Protein AF-A0A1S3H8G8-F1 (afdb_monomer)

Structure (mmCIF, N/CA/C/O backbone):
data_AF-A0A1S3H8G8-F1
#
_entry.id   AF-A0A1S3H8G8-F1
#
loop_
_atom_site.group_PDB
_atom_site.id
_atom_site.type_symbol
_atom_site.label_atom_id
_atom_site.label_alt_id
_atom_site.label_comp_id
_atom_site.label_asym_id
_atom_site.label_entity_id
_atom_site.label_seq_id
_atom_site.pdbx_PDB_ins_code
_atom_site.Cartn_x
_atom_site.Cartn_y
_atom_site.Cartn_z
_atom_site.occupancy
_atom_site.B_iso_or_equiv
_atom_site.auth_seq_id
_atom_site.auth_comp_id
_atom_site.auth_asym_id
_atom_site.auth_atom_id
_atom_site.pdbx_PDB_model_num
ATOM 1 N N . MET A 1 1 ? 19.994 37.548 37.715 1.00 40.91 1 MET A N 1
ATOM 2 C CA . MET A 1 1 ? 21.198 36.756 38.033 1.00 40.91 1 MET A CA 1
ATOM 3 C C . MET A 1 1 ? 21.521 35.911 36.819 1.00 40.91 1 MET A C 1
ATOM 5 O O . MET A 1 1 ? 20.680 35.100 36.466 1.00 40.91 1 MET A O 1
ATOM 9 N N . GLY A 1 2 ? 22.696 36.147 36.227 1.00 41.25 2 GLY A N 1
ATOM 10 C CA . GLY A 1 2 ? 23.364 35.297 35.234 1.00 41.25 2 GLY A CA 1
ATOM 11 C C . GLY A 1 2 ? 22.757 35.306 33.826 1.00 41.25 2 GLY A C 1
ATOM 12 O O . GLY A 1 2 ? 21.553 35.197 33.669 1.00 41.25 2 GLY A O 1
ATOM 13 N N . ASP A 1 3 ? 23.514 35.400 32.746 1.00 43.75 3 ASP A N 1
ATOM 14 C CA . ASP A 1 3 ? 24.924 35.727 32.566 1.00 43.75 3 ASP A CA 1
ATOM 15 C C . ASP A 1 3 ? 25.100 36.044 31.074 1.00 43.75 3 ASP A C 1
ATOM 17 O O . ASP A 1 3 ? 24.402 35.492 30.219 1.00 43.75 3 ASP A O 1
ATOM 21 N N . SER A 1 4 ? 26.008 36.958 30.777 1.00 42.44 4 SER A N 1
ATOM 22 C CA . SER A 1 4 ? 26.368 37.382 29.429 1.00 42.44 4 SER A CA 1
ATOM 23 C C . SER A 1 4 ? 27.296 36.357 28.776 1.00 42.44 4 SER A C 1
ATOM 25 O O . SER A 1 4 ? 28.136 35.782 29.464 1.00 42.44 4 SER A O 1
ATOM 27 N N . ARG A 1 5 ? 27.258 36.227 27.439 1.00 45.09 5 ARG A N 1
ATOM 28 C CA . ARG A 1 5 ? 28.474 36.118 26.601 1.00 45.09 5 ARG A CA 1
ATOM 29 C C . ARG A 1 5 ? 28.170 36.207 25.104 1.00 45.09 5 ARG A C 1
ATOM 31 O O . ARG A 1 5 ? 27.671 35.270 24.490 1.00 45.09 5 ARG A O 1
ATOM 38 N N . GLU A 1 6 ? 28.554 37.345 24.534 1.00 46.50 6 GLU A N 1
ATOM 39 C CA . GLU A 1 6 ? 28.977 37.488 23.140 1.00 46.50 6 GLU A CA 1
ATOM 40 C C . GLU A 1 6 ? 30.398 36.925 22.951 1.00 46.50 6 GLU A C 1
ATOM 42 O O . GLU A 1 6 ? 31.197 36.916 23.893 1.00 46.50 6 GLU A O 1
ATOM 47 N N . GLY A 1 7 ? 30.736 36.506 21.724 1.00 35.22 7 GLY A N 1
ATOM 48 C CA . GLY A 1 7 ? 32.102 36.113 21.365 1.00 35.22 7 GLY A CA 1
ATOM 49 C C . GLY A 1 7 ? 32.294 35.533 19.956 1.00 35.22 7 GLY A C 1
ATOM 50 O O . GLY A 1 7 ? 32.621 34.363 19.845 1.00 35.22 7 GLY A O 1
ATOM 51 N N . SER A 1 8 ? 32.142 36.382 18.931 1.00 38.94 8 SER A N 1
ATOM 52 C CA . SER A 1 8 ? 32.936 36.508 17.682 1.00 38.94 8 SER A CA 1
ATOM 53 C C . SER A 1 8 ? 33.243 35.343 16.694 1.00 38.94 8 SER A C 1
ATOM 55 O O . SER A 1 8 ? 33.167 34.168 17.034 1.00 38.94 8 SER A O 1
ATOM 57 N N . PRO A 1 9 ? 33.615 35.685 15.429 1.00 50.69 9 PRO A N 1
ATOM 58 C CA . PRO A 1 9 ? 33.549 34.813 14.251 1.00 50.69 9 PRO A CA 1
ATOM 59 C C . PRO A 1 9 ? 34.916 34.329 13.710 1.00 50.69 9 PRO A C 1
ATOM 61 O O . PRO A 1 9 ? 35.956 34.944 13.925 1.00 50.69 9 PRO A O 1
ATOM 64 N N . GLY A 1 10 ? 34.879 33.274 12.893 1.00 33.88 10 GLY A N 1
ATOM 65 C CA . GLY A 1 10 ? 35.931 32.831 11.962 1.00 33.88 10 GLY A CA 1
ATOM 66 C C . GLY A 1 10 ? 35.309 31.759 11.057 1.00 33.88 10 GLY A C 1
ATOM 67 O O . GLY A 1 10 ? 34.605 30.891 11.550 1.00 33.88 10 GLY A O 1
ATOM 68 N N . GLY A 1 11 ? 35.355 31.804 9.729 1.00 32.66 11 GLY A N 1
ATOM 69 C CA . GLY A 1 11 ? 36.516 32.036 8.883 1.00 32.66 11 GLY A CA 1
ATOM 70 C C . GLY A 1 11 ? 36.830 30.725 8.146 1.00 32.66 11 GLY A C 1
ATOM 71 O O . GLY A 1 11 ? 37.501 29.867 8.695 1.00 32.66 11 GLY A O 1
ATOM 72 N N . SER A 1 12 ? 36.292 30.592 6.930 1.00 33.50 12 SER A N 1
ATOM 73 C CA . SER A 1 12 ? 36.872 29.897 5.762 1.00 33.50 12 SER A CA 1
ATOM 74 C C . SER A 1 12 ? 37.483 28.489 5.938 1.00 33.50 12 SER A C 1
ATOM 76 O O . SER A 1 12 ? 38.603 28.351 6.407 1.00 33.50 12 SER A O 1
ATOM 78 N N . GLN A 1 13 ? 36.844 27.459 5.370 1.00 35.38 13 GLN A N 1
ATOM 79 C CA . GLN A 1 13 ? 37.327 26.719 4.183 1.00 35.38 13 GLN A CA 1
ATOM 80 C C . GLN A 1 13 ? 36.592 25.379 4.026 1.00 35.38 13 GLN A C 1
ATOM 82 O O . GLN A 1 13 ? 36.681 24.470 4.847 1.00 35.38 13 GLN A O 1
ATOM 87 N N . VAL A 1 14 ? 35.896 25.253 2.898 1.00 37.16 14 VAL A N 1
ATOM 88 C CA . VAL A 1 14 ? 35.328 24.007 2.384 1.00 37.16 14 VAL A CA 1
ATOM 89 C C . VAL A 1 14 ? 36.447 23.218 1.703 1.00 37.16 14 VAL A C 1
ATOM 91 O O . VAL A 1 14 ? 37.016 23.677 0.717 1.00 37.16 14 VAL A O 1
ATOM 94 N N . SER A 1 15 ? 36.740 22.011 2.189 1.00 33.03 15 SER A N 1
ATOM 95 C CA . SER A 1 15 ? 37.464 20.993 1.418 1.00 33.03 15 SER A CA 1
ATOM 96 C C . SER A 1 15 ? 36.935 19.589 1.740 1.00 33.03 15 SER A C 1
ATOM 98 O O . SER A 1 15 ? 37.508 18.812 2.495 1.00 33.03 15 SER A O 1
ATOM 100 N N . GLY A 1 16 ? 35.791 19.248 1.144 1.00 33.31 16 GLY A N 1
ATOM 101 C CA . GLY A 1 16 ? 35.275 17.881 1.123 1.00 33.31 16 GLY A CA 1
ATOM 102 C C . GLY A 1 16 ? 35.892 17.088 -0.028 1.00 33.31 16 GLY A C 1
ATOM 103 O O . GLY A 1 16 ? 35.385 17.125 -1.146 1.00 33.31 16 GLY A O 1
ATOM 104 N N . ARG A 1 17 ? 36.975 16.351 0.241 1.00 31.45 17 ARG A N 1
ATOM 105 C CA . ARG A 1 17 ? 37.442 15.250 -0.617 1.00 31.45 17 ARG A CA 1
ATOM 106 C C . ARG A 1 17 ? 36.660 13.978 -0.273 1.00 31.45 17 ARG A C 1
ATOM 108 O O . ARG A 1 17 ? 36.742 13.491 0.849 1.00 31.45 17 ARG A O 1
ATOM 115 N N . ARG A 1 18 ? 35.958 13.407 -1.257 1.00 34.19 18 ARG A N 1
ATOM 116 C CA . ARG A 1 18 ? 35.534 11.997 -1.261 1.00 34.19 18 ARG A CA 1
ATOM 117 C C . ARG A 1 18 ? 36.670 11.140 -1.835 1.00 34.19 18 ARG A C 1
ATOM 119 O O . ARG A 1 18 ? 37.149 11.405 -2.931 1.00 34.19 18 ARG A O 1
ATOM 126 N N . SER A 1 19 ? 37.061 10.113 -1.091 1.00 33.62 19 SER A N 1
ATOM 127 C CA . SER A 1 19 ? 37.880 8.959 -1.494 1.00 33.62 19 SER A CA 1
ATOM 128 C C . SER A 1 19 ? 37.163 7.723 -0.928 1.00 33.62 19 SER A C 1
ATOM 130 O O . SER A 1 19 ? 36.581 7.826 0.146 1.00 33.62 19 SER A O 1
ATOM 132 N N . GLY A 1 20 ? 37.092 6.556 -1.558 1.00 32.41 20 GLY A N 1
ATOM 133 C CA . GLY A 1 20 ? 37.720 6.092 -2.784 1.00 32.41 20 GLY A CA 1
ATOM 134 C C . GLY A 1 20 ? 37.215 4.683 -3.126 1.00 32.41 20 GLY A C 1
ATOM 135 O O . GLY A 1 20 ? 36.645 3.983 -2.290 1.00 32.41 20 GLY A O 1
ATOM 136 N N . SER A 1 21 ? 37.414 4.289 -4.378 1.00 33.59 21 SER A N 1
ATOM 137 C CA . SER A 1 21 ? 37.268 2.927 -4.893 1.00 33.59 21 SER A CA 1
ATOM 138 C C . SER A 1 21 ? 38.503 2.084 -4.530 1.00 33.59 21 SER A C 1
ATOM 140 O O . SER A 1 21 ? 39.621 2.489 -4.850 1.00 33.59 21 SER A O 1
ATOM 142 N N . GLY A 1 22 ? 38.314 0.921 -3.894 1.00 34.66 22 GLY A N 1
ATOM 143 C CA . GLY A 1 22 ? 39.368 -0.086 -3.665 1.00 34.66 22 GLY A CA 1
ATOM 144 C C . GLY A 1 22 ? 39.758 -0.786 -4.975 1.00 34.66 22 GLY A C 1
ATOM 145 O O . GLY A 1 22 ? 38.887 -1.148 -5.758 1.00 34.66 22 GLY A O 1
ATOM 146 N N . GLN A 1 23 ? 41.035 -0.752 -5.363 1.00 35.91 23 GLN A N 1
ATOM 147 C CA . GLN A 1 23 ? 42.122 -1.686 -5.013 1.00 35.91 23 GLN A CA 1
ATOM 148 C C . GLN A 1 23 ? 42.045 -3.054 -5.706 1.00 35.91 23 GLN A C 1
ATOM 150 O O . GLN A 1 23 ? 41.249 -3.887 -5.294 1.00 35.91 23 GLN A O 1
ATOM 155 N N . VAL A 1 24 ? 42.992 -3.309 -6.624 1.00 32.28 24 VAL A N 1
ATOM 156 C CA . VAL A 1 24 ? 43.805 -4.545 -6.682 1.00 32.28 24 VAL A CA 1
ATOM 157 C C . VAL A 1 24 ? 45.201 -4.199 -7.241 1.00 32.28 24 VAL A C 1
ATOM 159 O O . VAL A 1 24 ? 45.342 -3.305 -8.072 1.00 32.28 24 VAL A O 1
ATOM 162 N N . ALA A 1 25 ? 46.224 -4.874 -6.717 1.00 33.81 25 ALA A N 1
ATOM 163 C CA . ALA A 1 25 ? 47.657 -4.627 -6.861 1.00 33.81 25 ALA A CA 1
ATOM 164 C C . ALA A 1 25 ? 48.304 -5.050 -8.204 1.00 33.81 25 ALA A C 1
ATOM 166 O O . ALA A 1 25 ? 47.833 -5.951 -8.893 1.00 33.81 25 ALA A O 1
ATOM 167 N N . LEU A 1 26 ? 49.447 -4.413 -8.495 1.00 31.73 26 LEU A N 1
ATOM 168 C CA . LEU A 1 26 ? 50.485 -4.771 -9.483 1.00 31.73 26 LEU A CA 1
ATOM 169 C C . LEU A 1 26 ? 51.361 -5.957 -8.995 1.00 31.73 26 LEU A C 1
ATOM 171 O O . LEU A 1 26 ? 51.402 -6.210 -7.789 1.00 31.73 26 LEU A O 1
ATOM 175 N N . PRO A 1 27 ? 52.111 -6.638 -9.896 1.00 43.31 27 PRO A N 1
ATOM 176 C CA . PRO A 1 27 ? 53.487 -6.200 -10.175 1.00 43.31 27 PRO A CA 1
ATOM 177 C C . PRO A 1 27 ? 53.934 -6.184 -11.660 1.00 43.31 27 PRO A C 1
ATOM 179 O O . PRO A 1 27 ? 53.714 -7.115 -12.425 1.00 43.31 27 PRO A O 1
ATOM 182 N N . THR A 1 28 ? 54.689 -5.116 -11.959 1.00 34.41 28 THR A N 1
ATOM 183 C CA . THR A 1 28 ? 55.920 -4.997 -12.779 1.00 34.41 28 THR A CA 1
ATOM 184 C C . THR A 1 28 ? 55.915 -5.099 -14.317 1.00 34.41 28 THR A C 1
ATOM 186 O O . THR A 1 28 ? 55.896 -6.177 -14.890 1.00 34.41 28 THR A O 1
ATOM 189 N N . SER A 1 29 ? 56.224 -3.932 -14.908 1.00 32.75 29 SER A N 1
ATOM 190 C CA . SER A 1 29 ? 57.296 -3.648 -15.891 1.00 32.75 29 SER A CA 1
ATOM 191 C C . SER A 1 29 ? 57.152 -4.100 -17.354 1.00 32.75 29 SER A C 1
ATOM 193 O O . SER A 1 29 ? 57.425 -5.247 -17.684 1.00 32.75 29 SER A O 1
ATOM 195 N N . ALA A 1 30 ? 56.897 -3.142 -18.257 1.00 30.77 30 ALA A N 1
ATOM 196 C CA . ALA A 1 30 ? 57.841 -2.721 -19.308 1.00 30.77 30 ALA A CA 1
ATOM 197 C C . ALA A 1 30 ? 57.263 -1.562 -20.157 1.00 30.77 30 ALA A C 1
ATOM 199 O O . ALA A 1 30 ? 56.070 -1.520 -20.431 1.00 30.77 30 ALA A O 1
ATOM 200 N N . LYS A 1 31 ? 58.159 -0.632 -20.527 1.00 34.97 31 LYS A N 1
ATOM 201 C CA . LYS A 1 31 ? 58.149 0.389 -21.607 1.00 34.97 31 LYS A CA 1
ATOM 202 C C . LYS A 1 31 ? 56.971 0.305 -22.608 1.00 34.97 31 LYS A C 1
ATOM 204 O O . LYS A 1 31 ? 56.666 -0.762 -23.117 1.00 34.97 31 LYS A O 1
ATOM 209 N N . THR A 1 32 ? 56.385 1.400 -23.096 1.00 32.06 32 THR A N 1
ATOM 210 C CA . THR A 1 32 ? 57.046 2.371 -23.991 1.00 32.06 32 THR A CA 1
ATOM 211 C C . THR A 1 32 ? 56.131 3.583 -24.220 1.00 32.06 32 THR A C 1
ATOM 213 O O . THR A 1 32 ? 54.913 3.458 -24.290 1.00 32.06 32 THR A O 1
ATOM 216 N N . VAL A 1 33 ? 56.763 4.746 -24.337 1.00 35.03 33 VAL A N 1
ATOM 217 C CA . VAL A 1 33 ? 56.226 6.067 -24.682 1.00 35.03 33 VAL A CA 1
ATOM 218 C C . VAL A 1 33 ? 55.618 6.064 -26.093 1.00 35.03 33 VAL A C 1
ATOM 220 O O . VAL A 1 33 ? 56.269 5.597 -27.023 1.00 35.03 33 VAL A O 1
ATOM 223 N N . SER A 1 34 ? 54.427 6.643 -26.276 1.00 31.17 34 SER A N 1
ATOM 224 C CA . SER A 1 34 ? 53.964 7.108 -27.591 1.00 31.17 34 SER A CA 1
ATOM 225 C C . SER A 1 34 ? 53.541 8.568 -27.474 1.00 31.17 34 SER A C 1
ATOM 227 O O . SER A 1 34 ? 52.569 8.914 -26.804 1.00 31.17 34 SER A O 1
ATOM 229 N N . SER A 1 35 ? 54.390 9.412 -28.054 1.00 33.12 35 SER A N 1
ATOM 230 C CA . SER A 1 35 ? 54.248 10.852 -28.164 1.00 33.12 35 SER A CA 1
ATOM 231 C C . SER A 1 35 ? 53.558 11.176 -29.484 1.00 33.12 35 SER A C 1
ATOM 233 O O . SER A 1 35 ? 53.928 10.649 -30.526 1.00 33.12 35 SER A O 1
ATOM 235 N N . GLN A 1 36 ? 52.553 12.034 -29.365 1.00 34.41 36 GLN A N 1
ATOM 236 C CA . GLN A 1 36 ? 52.071 13.055 -30.292 1.00 34.41 36 GLN A CA 1
ATOM 237 C C . GLN A 1 36 ? 52.603 13.047 -31.737 1.00 34.41 36 GLN A C 1
ATOM 239 O O . GLN A 1 36 ? 53.795 13.176 -32.001 1.00 34.41 36 GLN A O 1
ATOM 244 N N . HIS A 1 37 ? 51.632 13.035 -32.650 1.00 33.09 37 HIS A N 1
ATOM 245 C CA . HIS A 1 37 ? 51.721 13.466 -34.040 1.00 33.09 37 HIS A CA 1
ATOM 246 C C . HIS A 1 37 ? 52.392 14.845 -34.167 1.00 33.09 37 HIS A C 1
ATOM 248 O O . HIS A 1 37 ? 51.880 15.840 -33.655 1.00 33.09 37 HIS A O 1
ATOM 254 N N . THR A 1 38 ? 53.472 14.912 -34.940 1.00 31.38 38 THR A N 1
ATOM 255 C CA . THR A 1 38 ? 53.958 16.138 -35.582 1.00 31.38 38 THR A CA 1
ATOM 256 C C . THR A 1 38 ? 54.131 15.865 -37.068 1.00 31.38 38 THR A C 1
ATOM 258 O O . THR A 1 38 ? 54.733 14.866 -37.455 1.00 31.38 38 THR A O 1
ATOM 261 N N . PHE A 1 39 ? 53.577 16.759 -37.883 1.00 39.06 39 PHE A N 1
ATOM 262 C CA . PHE A 1 39 ? 53.794 16.847 -39.323 1.00 39.06 39 PHE A CA 1
ATOM 263 C C . PHE A 1 39 ? 55.295 17.000 -39.640 1.00 39.06 39 PHE A C 1
ATOM 265 O O . PHE A 1 39 ? 55.956 17.853 -39.052 1.00 39.06 39 PHE A O 1
ATOM 272 N N . ALA A 1 40 ? 55.805 16.201 -40.579 1.00 34.53 40 ALA A N 1
ATOM 273 C CA . ALA A 1 40 ? 57.109 16.353 -41.238 1.00 34.53 40 ALA A CA 1
ATOM 274 C C . ALA A 1 40 ? 56.939 15.798 -42.667 1.00 34.53 40 ALA A C 1
ATOM 276 O O . ALA A 1 40 ? 56.580 14.635 -42.824 1.00 34.53 40 ALA A O 1
ATOM 277 N N . THR A 1 41 ? 56.775 16.661 -43.674 1.00 34.50 41 THR A N 1
ATOM 278 C CA . THR A 1 41 ? 57.821 17.109 -44.619 1.00 34.50 41 THR A CA 1
ATOM 279 C C . THR A 1 41 ? 58.532 15.956 -45.326 1.00 34.50 41 THR A C 1
ATOM 281 O O . THR A 1 41 ? 59.259 15.190 -44.699 1.00 34.50 41 THR A O 1
ATOM 284 N N . ASP A 1 42 ? 58.315 15.884 -46.641 1.00 45.94 42 ASP A N 1
ATOM 285 C CA . ASP A 1 42 ? 59.057 15.055 -47.587 1.00 45.94 42 ASP A CA 1
ATOM 286 C C . ASP A 1 42 ? 60.569 15.247 -47.416 1.00 45.94 42 ASP A C 1
ATOM 288 O O . ASP A 1 42 ? 61.100 16.312 -47.723 1.00 45.94 42 ASP A O 1
ATOM 292 N N . ASP A 1 43 ? 61.256 14.193 -46.978 1.00 37.62 43 ASP A N 1
ATOM 293 C CA . ASP A 1 43 ? 62.708 14.071 -47.068 1.00 37.62 43 ASP A CA 1
ATOM 294 C C . ASP A 1 43 ? 63.056 12.743 -47.750 1.00 37.62 43 ASP A C 1
ATOM 296 O O . ASP A 1 43 ? 62.882 11.641 -47.217 1.00 37.62 43 ASP A O 1
ATOM 300 N N . ILE A 1 44 ? 63.552 12.866 -48.980 1.00 52.59 44 ILE A N 1
ATOM 301 C CA . ILE A 1 44 ? 64.111 11.782 -49.783 1.00 52.59 44 ILE A CA 1
ATOM 302 C C . ILE A 1 44 ? 65.447 11.381 -49.146 1.00 52.59 44 ILE A C 1
ATOM 304 O O . ILE A 1 44 ? 66.501 11.923 -49.469 1.00 52.59 44 ILE A O 1
ATOM 308 N N . ALA A 1 45 ? 65.410 10.407 -48.238 1.00 47.81 45 ALA A N 1
ATOM 309 C CA . ALA A 1 45 ? 66.600 9.687 -47.794 1.00 47.81 45 ALA A CA 1
ATOM 310 C C . ALA A 1 45 ? 66.742 8.367 -48.582 1.00 47.81 45 ALA A C 1
ATOM 312 O O . ALA A 1 45 ? 65.752 7.649 -48.764 1.00 47.81 45 ALA A O 1
ATOM 313 N N . PRO A 1 46 ? 67.951 7.996 -49.047 1.00 53.12 46 PRO A N 1
ATOM 314 C CA . PRO A 1 46 ? 68.158 6.765 -49.803 1.00 53.12 46 PRO A CA 1
ATOM 315 C C . PRO A 1 46 ? 67.891 5.547 -48.906 1.00 53.12 46 PRO A C 1
ATOM 317 O O . PRO A 1 46 ? 68.616 5.279 -47.946 1.00 53.12 46 PRO A O 1
ATOM 320 N N . LYS A 1 47 ? 66.817 4.807 -49.208 1.00 66.25 47 LYS A N 1
ATOM 321 C CA . LYS A 1 47 ? 66.409 3.596 -48.480 1.00 66.25 47 LYS A CA 1
ATOM 322 C C . LYS A 1 47 ? 67.505 2.531 -48.575 1.00 66.25 47 LYS A C 1
ATOM 324 O O . LYS A 1 47 ? 67.916 2.146 -49.667 1.00 66.25 47 LYS A O 1
ATOM 329 N N . ASN A 1 48 ? 67.958 2.048 -47.418 1.00 65.75 48 ASN A N 1
ATOM 330 C CA . ASN A 1 48 ? 68.992 1.023 -47.303 1.00 65.75 48 ASN A CA 1
ATOM 331 C C . ASN A 1 48 ? 68.552 -0.276 -48.022 1.00 65.75 48 ASN A C 1
ATOM 333 O O . ASN A 1 48 ? 67.534 -0.863 -47.632 1.00 65.75 48 ASN A O 1
ATOM 337 N N . PRO A 1 49 ? 69.302 -0.754 -49.034 1.00 67.94 49 PRO A N 1
ATOM 338 C CA . PRO A 1 49 ? 68.917 -1.906 -49.854 1.00 67.94 49 PRO A CA 1
ATOM 339 C C . PRO A 1 49 ? 68.954 -3.251 -49.110 1.00 67.94 49 PRO A C 1
ATOM 341 O O . PRO A 1 49 ? 68.514 -4.257 -49.658 1.00 67.94 49 PRO A O 1
ATOM 344 N N . PHE A 1 50 ? 69.439 -3.287 -47.865 1.00 65.25 50 PHE A N 1
ATOM 345 C CA . PHE A 1 50 ? 69.494 -4.498 -47.037 1.00 65.25 50 PHE A CA 1
ATOM 346 C C . PHE A 1 50 ? 68.453 -4.526 -45.909 1.00 65.25 50 PHE A C 1
ATOM 348 O O . PHE A 1 50 ? 68.629 -5.227 -44.913 1.00 65.25 50 PHE A O 1
ATOM 355 N N . THR A 1 51 ? 67.355 -3.779 -46.042 1.00 68.75 51 THR A N 1
ATOM 356 C CA . THR A 1 51 ? 66.265 -3.816 -45.058 1.00 68.75 51 THR A CA 1
ATOM 357 C C . THR A 1 51 ? 65.327 -4.982 -45.372 1.00 68.75 51 THR A C 1
ATOM 359 O O . THR A 1 51 ? 64.716 -5.011 -46.439 1.00 68.75 51 THR A O 1
ATOM 362 N N . MET A 1 52 ? 65.227 -5.958 -44.464 1.00 62.59 52 MET A N 1
ATOM 363 C CA . MET A 1 52 ? 64.345 -7.116 -44.641 1.00 62.59 52 MET A CA 1
ATOM 364 C C . MET A 1 52 ? 62.876 -6.646 -44.681 1.00 62.59 52 MET A C 1
ATOM 366 O O . MET A 1 52 ? 62.463 -5.940 -43.756 1.00 62.59 52 MET A O 1
ATOM 370 N N . PRO A 1 53 ? 62.099 -6.977 -45.735 1.00 64.62 53 PRO A N 1
ATOM 371 C CA . PRO A 1 53 ? 60.685 -6.607 -45.825 1.00 64.62 53 PRO A CA 1
ATOM 372 C C . PRO A 1 53 ? 59.885 -7.147 -44.638 1.00 64.62 53 PRO A C 1
ATOM 374 O O . PRO A 1 53 ? 60.230 -8.196 -44.094 1.00 64.62 53 PRO A O 1
ATOM 377 N N . GLN A 1 54 ? 58.818 -6.452 -44.236 1.00 69.62 54 GLN A N 1
ATOM 378 C CA . GLN A 1 54 ? 57.977 -6.922 -43.133 1.00 69.62 54 GLN A CA 1
ATOM 379 C C . GLN A 1 54 ? 57.284 -8.238 -43.516 1.00 69.62 54 GLN A C 1
ATOM 381 O O . GLN A 1 54 ? 56.855 -8.399 -44.657 1.00 69.62 54 GLN A O 1
ATOM 386 N N . ASP A 1 55 ? 57.154 -9.176 -42.573 1.00 59.28 55 ASP A N 1
ATOM 387 C CA . ASP A 1 55 ? 56.698 -10.551 -42.847 1.00 59.28 55 ASP A CA 1
ATOM 388 C C . ASP A 1 55 ? 55.355 -10.624 -43.603 1.00 59.28 55 ASP A C 1
ATOM 390 O O . ASP A 1 55 ? 55.154 -11.529 -44.415 1.00 59.28 55 ASP A O 1
ATOM 394 N N . ASN A 1 56 ? 54.465 -9.639 -43.428 1.00 63.34 56 ASN A N 1
ATOM 395 C CA . ASN A 1 56 ? 53.206 -9.539 -44.177 1.00 63.34 56 ASN A CA 1
ATOM 396 C C . ASN A 1 56 ? 53.400 -9.367 -45.697 1.00 63.34 56 ASN A C 1
ATOM 398 O O . ASN A 1 56 ? 52.614 -9.918 -46.471 1.00 63.34 56 ASN A O 1
ATOM 402 N N . ASP A 1 57 ? 54.458 -8.688 -46.145 1.00 66.50 57 ASP A N 1
ATOM 403 C CA . ASP A 1 57 ? 54.734 -8.493 -47.574 1.00 66.50 57 ASP A CA 1
ATOM 404 C C . ASP A 1 57 ? 55.148 -9.805 -48.249 1.00 66.50 57 ASP A C 1
ATOM 406 O O . ASP A 1 57 ? 54.788 -10.062 -49.397 1.00 66.50 57 ASP A O 1
ATOM 410 N N . ILE A 1 58 ? 55.843 -10.692 -47.531 1.00 68.94 58 ILE A N 1
ATOM 411 C CA . ILE A 1 58 ? 56.296 -11.983 -48.069 1.00 68.94 58 ILE A CA 1
ATOM 412 C C . ILE A 1 58 ? 55.098 -12.895 -48.355 1.00 68.94 58 ILE A C 1
ATOM 414 O O . ILE A 1 58 ? 55.042 -13.537 -49.409 1.00 68.94 58 ILE A O 1
ATOM 418 N N . PHE A 1 59 ? 54.122 -12.941 -47.444 1.00 72.62 59 PHE A N 1
ATOM 419 C CA . PHE A 1 59 ? 52.902 -13.726 -47.642 1.00 72.62 59 PHE A CA 1
ATOM 420 C C . PHE A 1 59 ? 52.036 -13.146 -48.765 1.00 72.62 59 PHE A C 1
ATOM 422 O O . PHE A 1 59 ? 51.601 -13.902 -49.636 1.00 72.62 59 PHE A O 1
ATOM 429 N N . MET A 1 60 ? 51.888 -11.819 -48.832 1.00 76.75 60 MET A N 1
ATOM 430 C CA . MET A 1 60 ? 51.150 -11.145 -49.906 1.00 76.75 60 MET A CA 1
ATOM 431 C C . MET A 1 60 ? 51.795 -11.357 -51.282 1.00 76.75 60 MET A C 1
ATOM 433 O O . MET A 1 60 ? 51.099 -11.700 -52.242 1.00 76.75 60 MET A O 1
ATOM 437 N N . LEU A 1 61 ? 53.125 -11.242 -51.400 1.00 74.56 61 LEU A N 1
ATOM 438 C CA . LEU A 1 61 ? 53.834 -11.547 -52.648 1.00 74.56 61 LEU A CA 1
ATOM 439 C C . LEU A 1 61 ? 53.677 -13.020 -53.042 1.00 74.56 61 LEU A C 1
ATOM 441 O O . LEU A 1 61 ? 53.478 -13.326 -54.221 1.00 74.56 61 LEU A O 1
ATOM 445 N N . ARG A 1 62 ? 53.734 -13.939 -52.073 1.00 76.38 62 ARG A N 1
ATOM 446 C CA . ARG A 1 62 ? 53.604 -15.381 -52.324 1.00 76.38 62 ARG A CA 1
ATOM 447 C C . ARG A 1 62 ? 52.192 -15.770 -52.748 1.00 76.38 62 ARG A C 1
ATOM 449 O O . ARG A 1 62 ? 52.032 -16.617 -53.630 1.00 76.38 62 ARG A O 1
ATOM 456 N N . ASP A 1 63 ? 51.173 -15.142 -52.178 1.00 79.56 63 ASP A N 1
ATOM 457 C CA . ASP A 1 63 ? 49.788 -15.356 -52.587 1.00 79.56 63 ASP A CA 1
ATOM 458 C C . ASP A 1 63 ? 49.496 -14.724 -53.948 1.00 79.56 63 ASP A C 1
ATOM 460 O O . ASP A 1 63 ? 48.876 -15.375 -54.795 1.00 79.56 63 ASP A O 1
ATOM 464 N N . LYS A 1 64 ? 50.059 -13.547 -54.238 1.00 82.12 64 LYS A N 1
ATOM 465 C CA . LYS A 1 64 ? 50.011 -12.931 -55.571 1.00 82.12 64 LYS A CA 1
ATOM 466 C C . LYS A 1 64 ? 50.710 -13.798 -56.627 1.00 82.12 64 LYS A C 1
ATOM 468 O O . LYS A 1 64 ? 50.168 -14.015 -57.713 1.00 82.12 64 LYS A O 1
ATOM 473 N N . GLU A 1 65 ? 51.863 -14.395 -56.311 1.00 81.75 65 GLU A N 1
ATOM 474 C CA . GLU A 1 65 ? 52.546 -15.347 -57.197 1.00 81.75 65 GLU A CA 1
ATOM 475 C C . GLU A 1 65 ? 51.711 -16.621 -57.419 1.00 81.75 65 GLU A C 1
ATOM 477 O O . GLU A 1 65 ? 51.583 -17.106 -58.553 1.00 81.75 65 GLU A O 1
ATOM 482 N N . ARG A 1 66 ? 51.089 -17.149 -56.356 1.00 83.69 66 ARG A N 1
ATOM 483 C CA . ARG A 1 66 ? 50.205 -18.321 -56.425 1.00 83.69 66 ARG A CA 1
ATOM 484 C C . ARG A 1 66 ? 48.985 -18.046 -57.305 1.00 83.69 66 ARG A C 1
ATOM 486 O O . ARG A 1 66 ? 48.629 -18.894 -58.130 1.00 83.69 66 ARG A O 1
ATOM 493 N N . GLN A 1 67 ? 48.378 -16.868 -57.173 1.00 83.12 67 GLN A N 1
ATOM 494 C CA . GLN A 1 67 ? 47.270 -16.415 -58.012 1.00 83.12 67 GLN A CA 1
ATOM 495 C C . GLN A 1 67 ? 47.700 -16.279 -59.477 1.00 83.12 67 GLN A C 1
ATOM 497 O O . GLN A 1 67 ? 47.051 -16.862 -60.348 1.00 83.12 67 GLN A O 1
ATOM 502 N N . ARG A 1 68 ? 48.845 -15.640 -59.759 1.00 82.94 68 ARG A N 1
ATOM 503 C CA . ARG A 1 68 ? 49.387 -15.512 -61.125 1.00 82.94 68 ARG A CA 1
ATOM 504 C C . ARG A 1 68 ? 49.629 -16.877 -61.776 1.00 82.94 68 ARG A C 1
ATOM 506 O O . ARG A 1 68 ? 49.219 -17.111 -62.910 1.00 82.94 68 ARG A O 1
ATOM 513 N N . LYS A 1 69 ? 50.217 -17.827 -61.040 1.00 82.75 69 LYS A N 1
ATOM 514 C CA . LYS A 1 69 ? 50.452 -19.202 -61.519 1.00 82.75 69 LYS A CA 1
ATOM 515 C C . LYS A 1 69 ? 49.145 -19.958 -61.781 1.00 82.75 69 LYS A C 1
ATOM 517 O O . LYS A 1 69 ? 49.073 -20.760 -62.713 1.00 82.75 69 LYS A O 1
ATOM 522 N N . LYS A 1 70 ? 48.104 -19.721 -60.974 1.00 84.12 70 LYS A N 1
ATOM 523 C CA . LYS A 1 70 ? 46.764 -20.291 -61.190 1.00 84.12 70 LYS A CA 1
ATOM 524 C C . LYS A 1 70 ? 46.122 -19.713 -62.455 1.00 84.12 70 LYS A C 1
ATOM 526 O O . LYS A 1 70 ? 45.606 -20.483 -63.262 1.00 84.12 70 LYS A O 1
ATOM 531 N N . GLN A 1 71 ? 46.224 -18.403 -62.669 1.00 81.12 71 GLN A N 1
ATOM 532 C CA . GLN A 1 71 ? 45.738 -17.736 -63.881 1.00 81.12 71 GLN A CA 1
ATOM 533 C C . GLN A 1 71 ? 46.475 -18.221 -65.141 1.00 81.12 71 GLN A C 1
ATOM 535 O O . GLN A 1 71 ? 45.826 -18.554 -66.129 1.00 81.12 71 GLN A O 1
ATOM 540 N N . GLU A 1 72 ? 47.804 -18.363 -65.104 1.00 81.19 72 GLU A N 1
ATOM 541 C CA . GLU A 1 72 ? 48.599 -18.886 -66.230 1.00 81.19 72 GLU A CA 1
ATOM 542 C C . GLU A 1 72 ? 48.192 -20.324 -66.597 1.00 81.19 72 GLU A C 1
ATOM 544 O O . GLU A 1 72 ? 48.066 -20.666 -67.774 1.00 81.19 72 GLU A O 1
ATOM 549 N N . ARG A 1 73 ? 47.901 -21.167 -65.595 1.00 81.94 73 ARG A N 1
ATOM 550 C CA . ARG A 1 73 ? 47.382 -22.528 -65.813 1.00 81.94 73 ARG A CA 1
ATOM 551 C C . ARG A 1 73 ? 46.011 -22.528 -66.482 1.00 81.94 73 ARG A C 1
ATOM 553 O O . ARG A 1 73 ? 45.785 -23.350 -67.365 1.00 81.94 73 ARG A O 1
ATOM 560 N N . ILE A 1 74 ? 45.115 -21.628 -66.079 1.00 83.38 74 ILE A N 1
ATOM 561 C CA . ILE A 1 74 ? 43.786 -21.494 -66.691 1.00 83.38 74 ILE A CA 1
ATOM 562 C C . ILE A 1 74 ? 43.923 -21.007 -68.139 1.00 83.38 74 ILE A C 1
ATOM 564 O O . ILE A 1 74 ? 43.361 -21.629 -69.038 1.00 83.38 74 ILE A O 1
ATOM 568 N N . LYS A 1 75 ? 44.751 -19.982 -68.388 1.00 78.94 75 LYS A N 1
ATOM 569 C CA . LYS A 1 75 ? 45.054 -19.487 -69.742 1.00 78.94 75 LYS A CA 1
ATOM 570 C C . LYS A 1 75 ? 45.630 -20.596 -70.634 1.00 78.94 75 LYS A C 1
ATOM 572 O O . LYS A 1 75 ? 45.171 -20.777 -71.755 1.00 78.94 75 LYS A O 1
ATOM 577 N N . ASN A 1 76 ? 46.564 -21.406 -70.129 1.00 78.25 76 ASN A N 1
ATOM 578 C CA . ASN A 1 76 ? 47.147 -22.521 -70.889 1.00 78.25 76 ASN A CA 1
ATOM 579 C C . ASN A 1 76 ? 46.207 -23.723 -71.063 1.00 78.25 76 ASN A C 1
ATOM 581 O O . ASN A 1 76 ? 46.417 -24.530 -71.971 1.00 78.25 76 ASN A O 1
ATOM 585 N N . ARG A 1 77 ? 45.170 -23.867 -70.227 1.00 80.12 77 ARG A N 1
ATOM 586 C CA . ARG A 1 77 ? 44.154 -24.917 -70.395 1.00 80.12 77 ARG A CA 1
ATOM 587 C C . ARG A 1 77 ? 43.338 -24.700 -71.668 1.00 80.12 77 ARG A C 1
ATOM 589 O O . ARG A 1 77 ? 43.031 -25.677 -72.341 1.00 80.12 77 ARG A O 1
ATOM 596 N N . ASN A 1 78 ? 43.069 -23.439 -72.008 1.00 77.88 78 ASN A N 1
ATOM 597 C CA . ASN A 1 78 ? 42.217 -23.055 -73.133 1.00 77.88 78 ASN A CA 1
ATOM 598 C C . ASN A 1 78 ? 42.972 -22.896 -74.471 1.00 77.88 78 ASN A C 1
ATOM 600 O O . ASN A 1 78 ? 42.333 -22.687 -75.496 1.00 77.88 78 ASN A O 1
ATOM 604 N N . LYS A 1 79 ? 44.307 -23.018 -74.488 1.00 83.75 79 LYS A N 1
ATOM 605 C CA . LYS A 1 79 ? 45.126 -22.937 -75.713 1.00 83.75 79 LYS A CA 1
ATOM 606 C C . LYS A 1 79 ? 45.176 -24.260 -76.475 1.00 83.75 79 LYS A C 1
ATOM 608 O O . LYS A 1 79 ? 45.172 -25.336 -75.862 1.00 83.75 79 LYS A O 1
ATOM 613 N N . LYS A 1 80 ? 45.284 -24.195 -77.804 1.00 81.50 80 LYS A N 1
ATOM 614 C CA . LYS A 1 80 ? 45.438 -25.382 -78.666 1.00 81.50 80 LYS A CA 1
ATOM 615 C C . LYS A 1 80 ? 46.839 -25.984 -78.509 1.00 81.50 80 LYS A C 1
ATOM 617 O O . LYS A 1 80 ? 47.770 -25.310 -78.086 1.00 81.50 80 LYS A O 1
ATOM 622 N N . VAL A 1 81 ? 47.006 -27.273 -78.827 1.00 76.44 81 VAL A N 1
ATOM 623 C CA . VAL A 1 81 ? 48.254 -28.025 -78.545 1.00 76.44 81 VAL A CA 1
ATOM 624 C C . VAL A 1 81 ? 49.497 -27.386 -79.181 1.00 76.44 81 VAL A C 1
ATOM 626 O O . VAL A 1 81 ? 50.539 -27.358 -78.540 1.00 76.44 81 VAL A O 1
ATOM 629 N N . HIS A 1 82 ? 49.382 -26.810 -80.380 1.00 79.00 82 HIS A N 1
ATOM 630 C CA . HIS A 1 82 ? 50.493 -26.140 -81.070 1.00 79.00 82 HIS A CA 1
ATOM 631 C C . HIS A 1 82 ? 50.846 -24.755 -80.496 1.00 79.00 82 HIS A C 1
ATOM 633 O O . HIS A 1 82 ? 51.944 -24.263 -80.722 1.00 79.00 82 HIS A O 1
ATOM 639 N N . GLU A 1 83 ? 49.949 -24.134 -79.726 1.00 78.62 83 GLU A N 1
ATOM 640 C CA . GLU A 1 83 ? 50.178 -22.844 -79.053 1.00 78.62 83 GLU A CA 1
ATOM 641 C C . GLU A 1 83 ? 50.781 -23.025 -77.649 1.00 78.62 83 GLU A C 1
ATOM 643 O O . GLU A 1 83 ? 51.135 -22.055 -76.972 1.00 78.62 83 GLU A O 1
ATOM 648 N N . LYS A 1 84 ? 50.868 -24.272 -77.166 1.00 79.88 84 LYS A N 1
ATOM 649 C CA . LYS A 1 84 ? 51.475 -24.596 -75.875 1.00 79.88 84 LYS A CA 1
ATOM 650 C C . LYS A 1 84 ? 52.984 -24.693 -76.055 1.00 79.88 84 LYS A C 1
ATOM 652 O O . LYS A 1 84 ? 53.487 -25.571 -76.746 1.00 79.88 84 LYS A O 1
ATOM 657 N N . THR A 1 85 ? 53.717 -23.806 -75.396 1.00 76.56 85 THR A N 1
ATOM 658 C CA . THR A 1 85 ? 55.180 -23.833 -75.403 1.00 76.56 85 THR A CA 1
ATOM 659 C C . THR A 1 85 ? 55.714 -24.920 -74.467 1.00 76.56 85 THR A C 1
ATOM 661 O O . THR A 1 85 ? 55.252 -25.093 -73.335 1.00 76.56 85 THR A O 1
ATOM 664 N N . THR A 1 86 ? 56.715 -25.669 -74.929 1.00 75.12 86 THR A N 1
ATOM 665 C CA . THR A 1 86 ? 57.407 -26.690 -74.127 1.00 75.12 86 THR A CA 1
ATOM 666 C C . THR A 1 86 ? 58.296 -26.029 -73.066 1.00 75.12 86 THR A C 1
ATOM 668 O O . THR A 1 86 ? 58.794 -24.922 -73.263 1.00 75.12 86 THR A O 1
ATOM 671 N N . TYR A 1 87 ? 58.538 -26.703 -71.934 1.00 69.62 87 TYR A N 1
ATOM 672 C CA . TYR A 1 87 ? 59.361 -26.189 -70.825 1.00 69.62 87 TYR A CA 1
ATOM 673 C C . TYR A 1 87 ? 60.729 -25.639 -71.281 1.00 69.62 87 TYR A C 1
ATOM 675 O O . TYR A 1 87 ? 61.109 -24.551 -70.857 1.00 69.62 87 TYR A O 1
ATOM 683 N N . ALA A 1 88 ? 61.404 -26.314 -72.218 1.00 69.25 88 ALA A N 1
ATOM 684 C CA . ALA A 1 88 ? 62.669 -25.849 -72.799 1.00 69.25 88 ALA A CA 1
ATOM 685 C C . ALA A 1 88 ? 62.542 -24.502 -73.545 1.00 69.25 88 ALA A C 1
ATOM 687 O O . ALA A 1 88 ? 63.406 -23.639 -73.420 1.00 69.25 88 ALA A O 1
ATOM 688 N N . 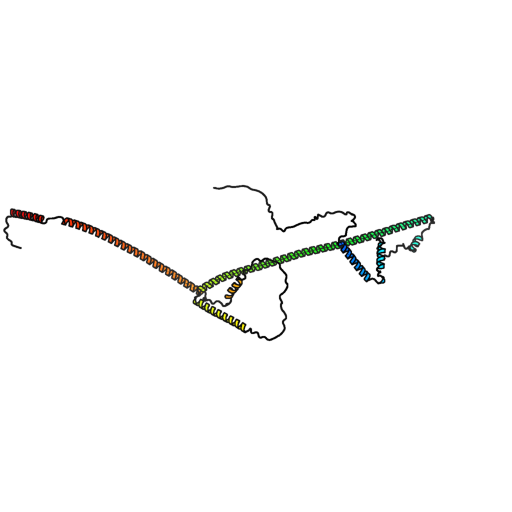SER A 1 89 ? 61.427 -24.277 -74.251 1.00 69.38 89 SER A N 1
ATOM 689 C CA . SER A 1 89 ? 61.137 -23.004 -74.925 1.00 69.3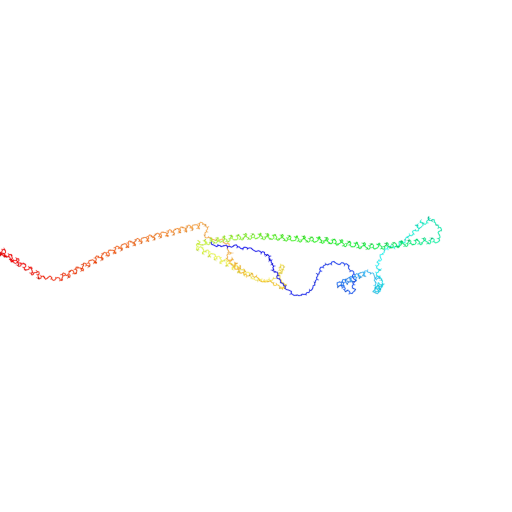8 89 SER A CA 1
ATOM 690 C C . SER A 1 89 ? 60.879 -21.877 -73.913 1.00 69.38 89 SER A C 1
ATOM 692 O O . SER A 1 89 ? 61.379 -20.771 -74.090 1.00 69.38 89 SER A O 1
ATOM 694 N N . ARG A 1 90 ? 60.193 -22.162 -72.794 1.00 70.31 90 ARG A N 1
ATOM 695 C CA . ARG A 1 90 ? 59.931 -21.179 -71.721 1.00 70.31 90 ARG A CA 1
ATOM 696 C C . ARG A 1 90 ? 61.180 -20.753 -70.951 1.00 70.31 90 ARG A C 1
ATOM 698 O O . ARG A 1 90 ? 61.279 -19.588 -70.574 1.00 70.31 90 ARG A O 1
ATOM 705 N N . VAL A 1 91 ? 62.097 -21.679 -70.675 1.00 67.50 91 VAL A N 1
ATOM 706 C CA . VAL A 1 91 ? 63.328 -21.369 -69.928 1.00 67.50 91 VAL A CA 1
ATOM 707 C C . VAL A 1 91 ? 64.264 -20.516 -70.786 1.00 67.50 91 VAL A C 1
ATOM 709 O O . VAL A 1 91 ? 64.711 -19.473 -70.319 1.00 67.50 91 VAL A O 1
ATOM 712 N N . ASN A 1 92 ? 64.437 -20.863 -72.065 1.00 67.19 92 ASN A N 1
ATOM 713 C CA . ASN A 1 92 ? 65.255 -20.075 -72.992 1.00 67.19 92 ASN A CA 1
ATOM 714 C C . ASN A 1 92 ? 64.636 -18.695 -73.294 1.00 67.19 92 ASN A C 1
ATOM 716 O O . ASN A 1 92 ? 65.364 -17.715 -73.432 1.00 67.19 92 ASN A O 1
ATOM 720 N N . PHE A 1 93 ? 63.300 -18.588 -73.329 1.00 62.47 93 PHE A N 1
ATOM 721 C CA . PHE A 1 93 ? 62.594 -17.310 -73.493 1.00 62.47 93 PHE A CA 1
ATOM 722 C C . PHE A 1 93 ? 62.773 -16.373 -72.288 1.00 62.47 93 PHE A C 1
ATOM 724 O O . PHE A 1 93 ? 62.965 -15.176 -72.474 1.00 62.47 93 PHE A O 1
ATOM 731 N N . ARG A 1 94 ? 62.784 -16.898 -71.051 1.00 60.59 94 ARG A N 1
ATOM 732 C CA . ARG A 1 94 ? 63.061 -16.088 -69.849 1.00 60.59 94 ARG A CA 1
ATOM 733 C C . ARG A 1 94 ? 64.496 -15.569 -69.805 1.00 60.59 94 ARG A C 1
ATOM 735 O O . ARG A 1 94 ? 64.702 -14.419 -69.432 1.00 60.59 94 ARG A O 1
ATOM 742 N N . THR A 1 95 ? 65.471 -16.379 -70.219 1.00 57.56 95 THR A N 1
ATOM 743 C CA . THR A 1 95 ? 66.866 -15.927 -70.350 1.00 57.56 95 THR A CA 1
ATOM 744 C C . THR A 1 95 ? 67.001 -14.859 -71.440 1.00 57.56 95 THR A C 1
ATOM 746 O O . THR A 1 95 ? 67.724 -13.889 -71.250 1.00 57.56 95 THR A O 1
ATOM 749 N N . ALA A 1 96 ? 66.247 -14.974 -72.540 1.00 56.44 96 ALA A N 1
ATOM 750 C CA . ALA A 1 96 ? 66.200 -13.955 -73.589 1.00 56.44 96 ALA A CA 1
ATOM 751 C C . ALA A 1 96 ? 65.480 -12.658 -73.159 1.00 56.44 96 ALA A C 1
ATOM 753 O O . ALA A 1 96 ? 65.873 -11.583 -73.603 1.00 56.44 96 ALA A O 1
ATOM 754 N N . GLN A 1 97 ? 64.466 -12.734 -72.287 1.00 57.56 97 GLN A N 1
ATOM 755 C CA . GLN A 1 97 ? 63.786 -11.559 -71.723 1.00 57.56 97 GLN A CA 1
ATOM 756 C C . GLN A 1 97 ? 64.624 -10.822 -70.667 1.00 57.56 97 GLN A C 1
ATOM 758 O O . GLN A 1 97 ? 64.530 -9.606 -70.591 1.00 57.56 97 GLN A O 1
ATOM 763 N N . MET A 1 98 ? 65.490 -11.504 -69.905 1.00 52.62 98 MET A N 1
ATOM 764 C CA . MET A 1 98 ? 66.417 -10.827 -68.975 1.00 52.62 98 MET A CA 1
ATOM 765 C C . MET A 1 98 ? 67.541 -10.040 -69.674 1.00 52.62 98 MET A C 1
ATOM 767 O O . MET A 1 98 ? 68.161 -9.194 -69.042 1.00 52.62 98 MET A O 1
ATOM 771 N N . ILE A 1 99 ? 67.823 -10.314 -70.954 1.00 55.25 99 ILE A N 1
ATOM 772 C CA . ILE A 1 99 ? 68.869 -9.627 -71.740 1.00 55.25 99 ILE A CA 1
ATOM 773 C C . ILE A 1 99 ? 68.313 -8.371 -72.450 1.00 55.25 99 ILE A C 1
ATOM 775 O O . ILE A 1 99 ? 69.060 -7.628 -73.082 1.00 55.25 99 ILE A O 1
ATOM 779 N N . ARG A 1 100 ? 67.009 -8.083 -72.330 1.00 49.12 100 ARG A N 1
ATOM 780 C CA . ARG A 1 100 ? 66.384 -6.895 -72.926 1.00 49.12 100 ARG A CA 1
ATOM 781 C C . ARG A 1 100 ? 66.149 -5.813 -71.860 1.00 49.12 100 ARG A C 1
ATOM 783 O O . ARG A 1 100 ? 65.629 -6.150 -70.797 1.00 49.12 100 ARG A O 1
ATOM 790 N N . PRO A 1 101 ? 66.517 -4.540 -72.105 1.00 44.44 101 PRO A N 1
ATOM 791 C CA . PRO A 1 101 ? 66.119 -3.438 -71.231 1.00 44.44 101 PRO A CA 1
ATOM 792 C C . PRO A 1 101 ? 64.585 -3.335 -71.159 1.00 44.44 101 PRO A C 1
ATOM 794 O O . PRO A 1 101 ? 63.892 -3.693 -72.111 1.00 44.44 101 PRO A O 1
ATOM 797 N N . ALA A 1 102 ? 64.079 -2.883 -70.010 1.00 47.81 102 ALA A N 1
ATOM 798 C CA . ALA A 1 102 ? 62.688 -2.992 -69.555 1.00 47.81 102 ALA A CA 1
ATOM 799 C C . ALA A 1 102 ? 61.644 -2.133 -70.309 1.00 47.81 102 ALA A C 1
ATOM 801 O O . ALA A 1 102 ? 60.502 -2.072 -69.870 1.00 47.81 102 ALA A O 1
ATOM 802 N N . ASP A 1 103 ? 61.999 -1.547 -71.453 1.00 42.91 103 ASP A N 1
ATOM 803 C CA . ASP A 1 103 ? 61.147 -0.623 -72.219 1.00 42.91 103 ASP A CA 1
ATOM 804 C C . ASP A 1 103 ? 60.666 -1.244 -73.545 1.00 42.91 103 ASP A C 1
ATOM 806 O O . ASP A 1 103 ? 60.717 -0.621 -74.599 1.00 42.91 103 ASP A O 1
ATOM 810 N N . SER A 1 104 ? 60.261 -2.518 -73.540 1.00 44.25 104 SER A N 1
ATOM 811 C CA . SER A 1 104 ? 59.820 -3.207 -74.770 1.00 44.25 104 SER A CA 1
ATOM 812 C C . SER A 1 104 ? 58.565 -4.068 -74.592 1.00 44.25 104 SER A C 1
ATOM 814 O O . SER A 1 104 ? 58.321 -4.956 -75.414 1.00 44.25 104 SER A O 1
ATOM 816 N N . ASP A 1 105 ? 57.763 -3.811 -73.561 1.00 45.66 105 ASP A N 1
ATOM 817 C CA . ASP A 1 105 ? 56.424 -4.397 -73.428 1.00 45.66 105 ASP A CA 1
ATOM 818 C C . ASP A 1 105 ? 55.365 -3.358 -73.835 1.00 45.66 105 ASP A C 1
ATOM 820 O O . ASP A 1 105 ? 54.525 -2.948 -73.041 1.00 45.66 105 ASP A O 1
ATOM 824 N N . GLU A 1 106 ? 55.418 -2.933 -75.099 1.00 41.81 106 GLU A N 1
ATOM 825 C CA . GLU A 1 106 ? 54.246 -2.391 -75.783 1.00 41.81 106 GLU A CA 1
ATOM 826 C C . GLU A 1 106 ? 53.483 -3.569 -76.391 1.00 41.81 106 GLU A C 1
ATOM 828 O O . GLU A 1 106 ? 53.958 -4.289 -77.281 1.00 41.81 106 GLU A O 1
ATOM 833 N N . GLU A 1 107 ? 52.300 -3.811 -75.831 1.00 40.50 107 GLU A N 1
ATOM 834 C CA . GLU A 1 107 ? 51.274 -4.631 -76.446 1.00 40.50 107 GLU A CA 1
ATOM 835 C C . GLU A 1 107 ? 51.027 -4.078 -77.852 1.00 40.50 107 GLU A C 1
ATOM 837 O O . GLU A 1 107 ? 50.763 -2.893 -78.032 1.00 40.50 107 GLU A O 1
ATOM 842 N N . LYS A 1 108 ? 51.178 -4.934 -78.867 1.00 40.62 108 LYS A N 1
ATOM 843 C CA . LYS A 1 108 ? 50.822 -4.594 -80.243 1.00 40.62 108 LYS A CA 1
ATOM 844 C C . LYS A 1 108 ? 49.309 -4.429 -80.314 1.00 40.62 108 LYS A C 1
ATOM 846 O O . LYS A 1 108 ? 48.605 -5.390 -80.620 1.00 40.62 108 LYS A O 1
ATOM 851 N N . GLU A 1 109 ? 48.835 -3.230 -80.021 1.00 37.81 109 GLU A N 1
ATOM 852 C CA . GLU A 1 109 ? 47.587 -2.748 -80.580 1.00 37.81 109 GLU A CA 1
ATOM 853 C C . GLU A 1 109 ? 47.791 -2.680 -82.097 1.00 37.81 109 GLU A C 1
ATOM 855 O O . GLU A 1 109 ? 48.791 -2.160 -82.601 1.00 37.81 109 GLU A O 1
ATOM 860 N N . GLU A 1 110 ? 46.887 -3.320 -82.834 1.00 42.19 110 GLU A N 1
ATOM 861 C CA . GLU A 1 110 ? 46.781 -3.194 -84.283 1.00 42.19 110 GLU A CA 1
ATOM 862 C C . GLU A 1 110 ? 46.250 -1.797 -84.613 1.00 42.19 110 GLU A C 1
ATOM 864 O O . GLU A 1 110 ? 45.161 -1.654 -85.162 1.00 42.19 110 GLU A O 1
ATOM 869 N N . ASP A 1 111 ? 47.016 -0.761 -84.278 1.00 35.28 111 ASP A N 1
ATOM 870 C CA . ASP A 1 111 ? 46.706 0.578 -84.726 1.00 35.28 111 ASP A CA 1
ATOM 871 C C . ASP A 1 111 ? 47.238 0.773 -86.136 1.00 35.28 111 ASP A C 1
ATOM 873 O O . ASP A 1 111 ? 48.393 0.510 -86.490 1.00 35.28 111 ASP A O 1
ATOM 877 N N . SER A 1 112 ? 46.298 1.168 -86.981 1.00 42.16 112 SER A N 1
ATOM 878 C CA . SER A 1 112 ? 46.419 1.362 -88.413 1.00 42.16 112 SER A CA 1
ATOM 879 C C . SER A 1 112 ? 47.272 2.578 -88.779 1.00 42.16 112 SER A C 1
ATOM 881 O O . SER A 1 112 ? 46.910 3.358 -89.660 1.00 42.16 112 SER A O 1
ATOM 883 N N . ASP A 1 113 ? 48.453 2.696 -88.185 1.00 39.53 113 ASP A N 1
ATOM 884 C CA . ASP A 1 113 ? 49.444 3.708 -88.505 1.00 39.53 113 ASP A CA 1
ATOM 885 C C . ASP A 1 113 ? 50.184 3.309 -89.782 1.00 39.53 113 ASP A C 1
ATOM 887 O O . ASP A 1 113 ? 51.393 3.075 -89.850 1.00 39.53 113 ASP A O 1
ATOM 891 N N . LYS A 1 114 ? 49.422 3.328 -90.884 1.00 40.81 114 LYS A N 1
ATOM 892 C CA . LYS A 1 114 ? 49.943 3.927 -92.103 1.00 40.81 114 LYS A CA 1
ATOM 893 C C . LYS A 1 114 ? 50.495 5.266 -91.661 1.00 40.81 114 LYS A C 1
ATOM 895 O O . LYS A 1 114 ? 49.733 6.211 -91.465 1.00 40.81 114 LYS A O 1
ATOM 900 N N . ALA A 1 115 ? 51.820 5.340 -91.559 1.00 39.56 115 ALA A N 1
ATOM 901 C CA . ALA A 1 115 ? 52.530 6.580 -91.755 1.00 39.56 115 ALA A CA 1
ATOM 902 C C . ALA A 1 115 ? 51.730 7.367 -92.795 1.00 39.56 115 ALA A C 1
ATOM 904 O O . ALA A 1 115 ? 51.485 6.864 -93.901 1.00 39.56 115 ALA A O 1
ATOM 905 N N . LEU A 1 116 ? 51.274 8.562 -92.427 1.00 45.12 116 LEU A N 1
ATOM 906 C CA . LEU A 1 116 ? 50.934 9.610 -93.375 1.00 45.12 116 LEU A CA 1
ATOM 907 C C . LEU A 1 116 ? 52.229 9.936 -94.140 1.00 45.12 116 LEU A C 1
ATOM 909 O O . LEU A 1 116 ? 52.768 11.036 -94.076 1.00 45.12 116 LEU A O 1
ATOM 913 N N . ALA A 1 117 ? 52.740 8.968 -94.910 1.00 43.84 117 ALA A N 1
ATOM 914 C CA . ALA A 1 117 ? 53.163 9.230 -96.254 1.00 43.84 117 ALA A CA 1
ATOM 915 C C . ALA A 1 117 ? 52.003 10.036 -96.804 1.00 43.84 117 ALA A C 1
ATOM 917 O O . ALA A 1 117 ? 50.919 9.498 -97.044 1.00 43.84 117 ALA A O 1
ATOM 918 N N . VAL A 1 118 ? 52.210 11.352 -96.853 1.00 48.84 118 VAL A N 1
ATOM 919 C CA . VAL A 1 118 ? 51.513 12.228 -97.773 1.00 48.84 118 VAL A CA 1
ATOM 920 C C . VAL A 1 118 ? 51.452 11.398 -99.036 1.00 48.84 118 VAL A C 1
ATOM 922 O O . VAL A 1 118 ? 52.479 11.160 -99.673 1.00 48.84 118 VAL A O 1
ATOM 925 N N . LYS A 1 119 ? 50.289 10.794 -99.300 1.00 47.53 119 LYS A N 1
ATOM 926 C CA . LYS A 1 119 ? 50.041 10.209 -100.596 1.00 47.53 119 LYS A CA 1
ATOM 927 C C . LYS A 1 119 ? 50.138 11.439 -101.459 1.00 47.53 119 LYS A C 1
ATOM 929 O O . LYS A 1 119 ? 49.257 12.294 -101.398 1.00 47.53 119 LYS A O 1
ATOM 934 N N . GLU A 1 120 ? 51.284 11.604 -102.101 1.00 54.53 120 GLU A N 1
ATOM 935 C CA . GLU A 1 120 ? 51.453 12.561 -103.166 1.00 54.53 120 GLU A CA 1
ATOM 936 C C . GLU A 1 120 ? 50.457 12.106 -104.214 1.00 54.53 120 GLU A C 1
ATOM 938 O O . GLU A 1 120 ? 50.740 11.233 -105.030 1.00 54.53 120 GLU A O 1
ATOM 943 N N . ASP A 1 121 ? 49.225 12.584 -104.062 1.00 65.62 121 ASP A N 1
ATOM 944 C CA . ASP A 1 121 ? 48.145 12.277 -104.960 1.00 65.62 121 ASP A CA 1
ATOM 945 C C . ASP A 1 121 ? 48.649 12.784 -106.309 1.00 65.62 121 ASP A C 1
ATOM 947 O O . ASP A 1 121 ? 48.937 13.983 -106.433 1.00 65.62 121 ASP A O 1
ATOM 951 N N . PRO A 1 122 ? 48.897 11.908 -107.297 1.00 64.75 122 PRO A N 1
ATOM 952 C CA . PRO A 1 122 ? 49.614 12.306 -108.501 1.00 64.75 122 PRO A CA 1
ATOM 953 C C . PRO A 1 122 ? 48.873 13.436 -109.222 1.00 64.75 122 PRO A C 1
ATOM 955 O O . PRO A 1 122 ? 49.507 14.281 -109.849 1.00 64.75 122 PRO A O 1
ATOM 958 N N . GLN A 1 123 ? 47.548 13.523 -109.049 1.00 66.50 123 GLN A N 1
ATOM 959 C CA . GLN A 1 123 ? 46.739 14.654 -109.498 1.00 66.50 123 GLN A CA 1
ATOM 960 C C . GLN A 1 123 ? 47.016 15.963 -108.749 1.00 66.50 123 GLN A C 1
ATOM 962 O O . GLN A 1 123 ? 47.056 17.006 -109.393 1.00 66.50 123 GLN A O 1
ATOM 967 N N . PHE A 1 124 ? 47.236 15.938 -107.434 1.00 68.38 124 PHE A N 1
ATOM 968 C CA . PHE A 1 124 ? 47.590 17.128 -106.656 1.00 68.38 124 PHE A CA 1
ATOM 969 C C . PHE A 1 124 ? 48.987 17.636 -107.028 1.00 68.38 124 PHE A C 1
ATOM 971 O O . PHE A 1 124 ? 49.167 18.828 -107.270 1.00 68.38 124 PHE A O 1
ATOM 978 N N . VAL A 1 125 ? 49.964 16.734 -107.172 1.00 64.62 125 VAL A N 1
ATOM 979 C CA . VAL A 1 125 ? 51.320 17.100 -107.615 1.00 64.62 125 VAL A CA 1
ATOM 980 C C . VAL A 1 125 ? 51.296 17.664 -109.038 1.00 64.62 125 VAL A C 1
ATOM 982 O O . VAL A 1 125 ? 51.909 18.701 -109.294 1.00 64.62 125 VAL A O 1
ATOM 985 N N . LEU A 1 126 ? 50.536 17.050 -109.953 1.00 66.06 126 LEU A N 1
ATOM 986 C CA . LEU A 1 126 ? 50.330 17.563 -111.312 1.00 66.06 126 LEU A CA 1
ATOM 987 C C . LEU A 1 126 ? 49.593 18.910 -111.326 1.00 66.06 126 LEU A C 1
ATOM 989 O O . LEU A 1 126 ? 49.949 19.769 -112.125 1.00 66.06 126 LEU A O 1
ATOM 993 N N . ALA A 1 127 ? 48.608 19.128 -110.451 1.00 67.00 127 ALA A N 1
ATOM 994 C CA . ALA A 1 127 ? 47.864 20.387 -110.364 1.00 67.00 127 ALA A CA 1
ATOM 995 C C . ALA A 1 127 ? 48.725 21.537 -109.822 1.00 67.00 127 ALA A C 1
ATOM 997 O O . ALA A 1 127 ? 48.673 22.644 -110.347 1.00 67.00 127 ALA A O 1
ATOM 998 N N . VAL A 1 128 ? 49.567 21.272 -108.822 1.00 65.81 128 VAL A N 1
ATOM 999 C CA . VAL A 1 128 ? 50.460 22.279 -108.223 1.00 65.81 128 VAL A CA 1
ATOM 1000 C C . VAL A 1 128 ? 51.658 22.608 -109.129 1.00 65.81 128 VAL A C 1
ATOM 1002 O O . VAL A 1 128 ? 52.247 23.685 -109.020 1.00 65.81 128 VAL A O 1
ATOM 1005 N N . THR A 1 129 ? 52.034 21.706 -110.040 1.00 63.22 129 THR A N 1
ATOM 1006 C CA . THR A 1 129 ? 53.183 21.894 -110.946 1.00 63.22 129 THR A CA 1
ATOM 1007 C C . THR A 1 129 ? 52.809 22.359 -112.354 1.00 63.22 129 THR A C 1
ATOM 1009 O O . THR A 1 129 ? 53.689 22.858 -113.054 1.00 63.22 129 THR A O 1
ATOM 1012 N N . LYS A 1 130 ? 51.535 22.259 -112.765 1.00 63.59 130 LYS A N 1
ATOM 1013 C CA . LYS A 1 130 ? 51.087 22.545 -114.142 1.00 63.59 130 LYS A CA 1
ATOM 1014 C C . LYS A 1 130 ? 51.339 23.981 -114.609 1.00 63.59 130 LYS A C 1
ATOM 1016 O O . LYS A 1 130 ? 51.663 24.171 -115.775 1.00 63.59 130 LYS A O 1
ATOM 1021 N N . ASP A 1 131 ? 51.249 24.952 -113.699 1.00 52.09 131 ASP A N 1
ATOM 1022 C CA . ASP A 1 131 ? 51.329 26.385 -114.029 1.00 52.09 131 ASP A CA 1
ATOM 1023 C C . ASP A 1 131 ? 52.590 27.073 -113.476 1.00 52.09 131 ASP A C 1
ATOM 1025 O O . ASP A 1 131 ? 52.681 28.301 -113.427 1.00 52.09 131 ASP A O 1
ATOM 1029 N N . ARG A 1 132 ? 53.606 26.304 -113.063 1.00 55.66 132 ARG A N 1
ATOM 1030 C CA . ARG A 1 132 ? 54.876 26.886 -112.612 1.00 55.66 132 ARG A CA 1
ATOM 1031 C C . ARG A 1 132 ? 55.777 27.163 -113.812 1.00 55.66 132 ARG A C 1
ATOM 1033 O O . ARG A 1 132 ? 56.287 26.242 -114.442 1.00 55.66 132 ARG A O 1
ATOM 1040 N N . HIS A 1 133 ? 56.013 28.443 -114.095 1.00 52.47 133 HIS A N 1
ATOM 1041 C CA . HIS A 1 133 ? 57.094 28.880 -114.976 1.00 52.47 133 HIS A CA 1
ATOM 1042 C C . HIS A 1 133 ? 58.423 28.349 -114.412 1.00 52.47 133 HIS A C 1
ATOM 1044 O O . HIS A 1 133 ? 58.862 28.767 -113.341 1.00 52.47 133 HIS A O 1
ATOM 1050 N N . VAL A 1 134 ? 59.027 27.371 -115.093 1.00 58.41 134 VAL A N 1
ATOM 1051 C CA . VAL A 1 134 ? 60.324 26.807 -114.704 1.00 58.41 134 VAL A CA 1
ATOM 1052 C C . VAL A 1 134 ? 61.397 27.784 -115.165 1.00 58.41 134 VAL A C 1
ATOM 1054 O O . VAL A 1 134 ? 61.851 27.741 -116.310 1.00 58.41 134 VAL A O 1
ATOM 1057 N N . GLU A 1 135 ? 61.775 28.710 -114.290 1.00 57.84 135 GLU A N 1
ATOM 1058 C CA . GLU A 1 135 ? 62.988 29.493 -114.498 1.00 57.84 135 GLU A CA 1
ATOM 1059 C C . GLU A 1 135 ? 64.186 28.536 -114.587 1.00 57.84 135 GLU A C 1
ATOM 1061 O O . GLU A 1 135 ? 64.242 27.515 -113.896 1.00 57.84 135 GLU A O 1
ATOM 1066 N N . LYS A 1 136 ? 65.140 28.826 -115.480 1.00 60.50 136 LYS A N 1
ATOM 1067 C CA . LYS A 1 136 ? 66.376 28.044 -115.623 1.00 60.50 136 LYS A CA 1
ATOM 1068 C C . LYS A 1 136 ? 67.277 28.329 -114.422 1.00 60.50 136 LYS A C 1
ATOM 1070 O O . LYS A 1 136 ? 68.213 29.115 -114.516 1.00 60.50 136 LYS A O 1
ATOM 1075 N N . GLU A 1 137 ? 66.946 27.733 -113.286 1.00 63.62 137 GLU A N 1
ATOM 1076 C CA . GLU A 1 137 ? 67.734 27.828 -112.064 1.00 63.62 137 GLU A CA 1
ATOM 1077 C C . GLU A 1 137 ? 69.123 27.226 -112.298 1.00 63.62 137 GLU A C 1
ATOM 1079 O O . GLU A 1 137 ? 69.271 26.180 -112.941 1.00 63.62 137 GLU A O 1
ATOM 1084 N N . SER A 1 138 ? 70.155 27.888 -111.771 1.00 77.38 138 SER A N 1
ATOM 1085 C CA . SER A 1 138 ? 71.486 27.295 -111.708 1.00 77.38 138 SER A CA 1
ATOM 1086 C C . SER A 1 138 ? 71.403 26.005 -110.894 1.00 77.38 138 SER A C 1
ATOM 1088 O O . SER A 1 138 ? 70.665 25.929 -109.910 1.00 77.38 138 SER A O 1
ATOM 1090 N N . LEU A 1 139 ? 72.177 24.982 -111.264 1.00 74.94 139 LEU A N 1
ATOM 1091 C CA . LEU A 1 139 ? 72.198 23.707 -110.536 1.00 74.94 139 LEU A CA 1
ATOM 1092 C C . LEU A 1 139 ? 72.439 23.915 -109.026 1.00 74.94 139 LEU A C 1
ATOM 1094 O O . LEU A 1 139 ? 71.896 23.177 -108.207 1.00 74.94 139 LEU A O 1
ATOM 1098 N N . ALA A 1 140 ? 73.202 24.948 -108.657 1.00 81.44 140 ALA A N 1
ATOM 1099 C CA . ALA A 1 140 ? 73.427 25.343 -107.269 1.00 81.44 140 ALA A CA 1
ATOM 1100 C C . ALA A 1 140 ? 72.145 25.820 -106.554 1.00 81.44 140 ALA A C 1
ATOM 1102 O O . ALA A 1 140 ? 71.905 25.411 -105.417 1.00 81.44 140 ALA A O 1
ATOM 1103 N N . ASP A 1 141 ? 71.298 26.608 -107.219 1.00 82.25 141 ASP A N 1
ATOM 1104 C CA . ASP A 1 141 ? 70.052 27.145 -106.654 1.00 82.25 141 ASP A CA 1
ATOM 1105 C C . ASP A 1 141 ? 69.000 26.047 -106.482 1.00 82.25 141 ASP A C 1
ATOM 1107 O O . ASP A 1 141 ? 68.326 25.989 -105.454 1.00 82.25 141 ASP A O 1
ATOM 1111 N N . TYR A 1 142 ? 68.920 25.112 -107.435 1.00 82.62 142 TYR A N 1
ATOM 1112 C CA . TYR A 1 142 ? 68.073 23.924 -107.314 1.00 82.62 142 TYR A CA 1
ATOM 1113 C C . TYR A 1 142 ? 68.498 23.055 -106.124 1.00 82.62 142 TYR A C 1
ATOM 1115 O O . TYR A 1 142 ? 67.661 22.604 -105.338 1.00 82.62 142 TYR A O 1
ATOM 1123 N N . ILE A 1 143 ? 69.809 22.842 -105.954 1.00 84.69 143 ILE A N 1
ATOM 1124 C CA . ILE A 1 143 ? 70.349 22.113 -104.802 1.00 84.69 143 ILE A CA 1
ATOM 1125 C C . ILE A 1 143 ? 70.043 22.867 -103.499 1.00 84.69 143 ILE A C 1
ATOM 1127 O O . ILE A 1 143 ? 69.659 22.221 -102.524 1.00 84.69 143 ILE A O 1
ATOM 1131 N N . SER A 1 144 ? 70.153 24.201 -103.469 1.00 87.38 144 SER A N 1
ATOM 1132 C CA . SER A 1 144 ? 69.801 25.011 -102.291 1.00 87.38 144 SER A CA 1
ATOM 1133 C C . SER A 1 144 ? 68.317 24.892 -101.946 1.00 87.38 144 SER A C 1
ATOM 1135 O O . SER A 1 144 ? 67.984 24.488 -100.836 1.00 87.38 144 SER A O 1
ATOM 1137 N N . LYS A 1 145 ? 67.417 25.102 -102.913 1.00 85.94 145 LYS A N 1
ATOM 1138 C CA . LYS A 1 145 ? 65.962 24.971 -102.730 1.00 85.94 145 LYS A CA 1
ATOM 1139 C C . LYS A 1 145 ? 65.551 23.566 -102.303 1.00 85.94 145 LYS A C 1
ATOM 1141 O O . LYS A 1 145 ? 64.680 23.409 -101.451 1.00 85.94 145 LYS A O 1
ATOM 1146 N N . LYS A 1 146 ? 66.182 22.520 -102.850 1.00 86.38 146 LYS A N 1
ATOM 1147 C CA . L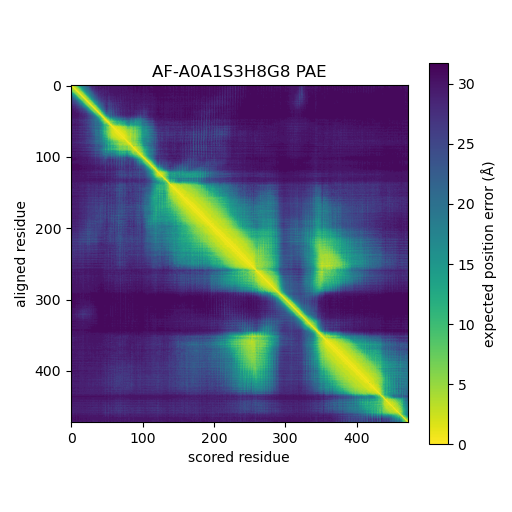YS A 1 146 ? 65.939 21.140 -102.402 1.00 86.38 146 LYS A CA 1
ATOM 1148 C C . LYS A 1 146 ? 66.417 20.921 -100.971 1.00 86.38 146 LYS A C 1
ATOM 1150 O O . LYS A 1 146 ? 65.686 20.305 -100.205 1.00 86.38 146 LYS A O 1
ATOM 1155 N N . ARG A 1 147 ? 67.587 21.438 -100.588 1.00 89.94 147 ARG A N 1
ATOM 1156 C CA . ARG A 1 147 ? 68.074 21.377 -99.199 1.00 89.94 147 ARG A CA 1
ATOM 1157 C C . ARG A 1 147 ? 67.161 22.136 -98.241 1.00 89.94 147 ARG A C 1
ATOM 1159 O O . ARG A 1 147 ? 66.850 21.601 -97.186 1.00 89.94 147 ARG A O 1
ATOM 1166 N N . GLU A 1 148 ? 66.693 23.321 -98.616 1.00 87.81 148 GLU A N 1
ATOM 1167 C CA . GLU A 1 148 ? 65.726 24.106 -97.840 1.00 87.81 148 GLU A CA 1
ATOM 1168 C C . GLU A 1 148 ? 64.400 23.356 -97.684 1.00 87.81 148 GLU A C 1
ATOM 1170 O O . GLU A 1 148 ? 63.894 23.224 -96.573 1.00 87.81 148 GLU A O 1
ATOM 1175 N N . MET A 1 149 ? 63.878 22.772 -98.764 1.00 85.38 149 MET A N 1
ATOM 1176 C CA . MET A 1 149 ? 62.669 21.947 -98.727 1.00 85.38 149 MET A CA 1
ATOM 1177 C C . MET A 1 149 ? 62.841 20.725 -97.811 1.00 85.38 149 MET A C 1
ATOM 1179 O O . MET A 1 149 ? 61.967 20.455 -96.989 1.00 85.38 149 MET A O 1
ATOM 1183 N N . PHE A 1 150 ? 63.978 20.023 -97.893 1.00 91.12 150 PHE A N 1
ATOM 1184 C CA . PHE A 1 150 ? 64.300 18.913 -96.991 1.00 91.12 150 PHE A CA 1
ATOM 1185 C C . PHE A 1 150 ? 64.456 19.369 -95.540 1.00 91.12 150 PHE A C 1
ATOM 1187 O O . PHE A 1 150 ? 64.003 18.668 -94.642 1.00 91.12 150 PHE A O 1
ATOM 1194 N N . LEU A 1 151 ? 65.057 20.535 -95.294 1.00 91.62 151 LEU A N 1
ATOM 1195 C CA . LEU A 1 151 ? 65.217 21.080 -93.949 1.00 91.62 151 LEU A CA 1
ATOM 1196 C C . LEU A 1 151 ? 63.860 21.428 -93.331 1.00 91.62 151 LEU A C 1
ATOM 1198 O O . LEU A 1 151 ? 63.611 21.076 -92.180 1.00 91.62 151 LEU A O 1
ATOM 1202 N N . VAL A 1 152 ? 62.959 22.051 -94.099 1.00 91.06 152 VAL A N 1
ATOM 1203 C CA . VAL A 1 152 ? 61.592 22.338 -93.645 1.00 91.06 152 VAL A CA 1
ATOM 1204 C C . VAL A 1 152 ? 60.832 21.038 -93.400 1.00 91.06 152 VAL A C 1
ATOM 1206 O O . VAL A 1 152 ? 60.224 20.887 -92.343 1.00 91.06 152 VAL A O 1
ATOM 1209 N N . GLN A 1 153 ? 60.917 20.063 -94.309 1.00 87.56 153 GLN A N 1
ATOM 1210 C CA . GLN A 1 153 ? 60.269 18.759 -94.151 1.00 87.56 153 GLN A CA 1
ATOM 1211 C C . GLN A 1 153 ? 60.803 17.997 -92.930 1.00 87.56 153 GLN A C 1
ATOM 1213 O O . GLN A 1 153 ? 60.013 17.430 -92.177 1.00 87.56 153 GLN A O 1
ATOM 1218 N N . TYR A 1 154 ? 62.115 18.037 -92.689 1.00 92.00 154 TYR A N 1
ATOM 1219 C CA . TYR A 1 154 ? 62.742 17.480 -91.493 1.00 92.00 154 TYR A CA 1
ATOM 1220 C C . TYR A 1 154 ? 62.265 18.205 -90.231 1.00 92.00 154 TYR A C 1
ATOM 1222 O O . TYR A 1 154 ? 61.826 17.551 -89.291 1.00 92.00 154 TYR A O 1
ATOM 1230 N N . SER A 1 155 ? 62.255 19.544 -90.218 1.00 93.44 155 SER A N 1
ATOM 1231 C CA . SER A 1 155 ? 61.760 20.311 -89.066 1.00 93.44 155 SER A CA 1
ATOM 1232 C C . SER A 1 155 ? 60.283 20.041 -88.777 1.00 93.44 155 SER A C 1
ATOM 1234 O O . SER A 1 155 ? 59.890 19.956 -87.619 1.00 93.44 155 SER A O 1
ATOM 1236 N N . LEU A 1 156 ? 59.475 19.842 -89.819 1.00 92.62 156 LEU A N 1
ATOM 1237 C CA . LEU A 1 156 ? 58.061 19.517 -89.709 1.00 92.62 156 LEU A CA 1
ATOM 1238 C C . LEU A 1 156 ? 57.872 18.094 -89.171 1.00 92.62 156 LEU A C 1
ATOM 1240 O O . LEU A 1 156 ? 56.988 17.878 -88.350 1.00 92.62 156 LEU A O 1
ATOM 1244 N N . GLY A 1 157 ? 58.712 17.144 -89.599 1.00 93.06 157 GLY A N 1
ATOM 1245 C CA . GLY A 1 157 ? 58.763 15.786 -89.055 1.00 93.06 157 GLY A CA 1
ATOM 1246 C C . GLY A 1 157 ? 59.089 15.790 -87.564 1.00 93.06 157 GLY A C 1
ATOM 1247 O O . GLY A 1 157 ? 58.275 15.337 -86.771 1.00 93.06 157 GLY A O 1
ATOM 1248 N N . VAL A 1 158 ? 60.196 16.433 -87.174 1.00 94.88 158 VAL A N 1
ATOM 1249 C CA . VAL A 1 158 ? 60.597 16.576 -85.763 1.00 94.88 158 VAL A CA 1
ATOM 1250 C C . VAL A 1 158 ? 59.496 17.240 -84.933 1.00 94.88 158 VAL A C 1
ATOM 1252 O O . VAL A 1 158 ? 59.203 16.788 -83.833 1.00 94.88 158 VAL A O 1
ATOM 1255 N N . LYS A 1 159 ? 58.843 18.291 -85.449 1.00 95.69 159 LYS A N 1
ATOM 1256 C CA . LYS A 1 159 ? 57.734 18.949 -84.744 1.00 95.69 159 LYS A CA 1
ATOM 1257 C C . LYS A 1 159 ? 56.498 18.060 -84.621 1.00 95.69 159 LYS A C 1
ATOM 1259 O O . LYS A 1 159 ? 55.846 18.117 -83.590 1.00 95.69 159 LYS A O 1
ATOM 1264 N N . ARG A 1 160 ? 56.171 17.247 -85.630 1.00 95.19 160 ARG A N 1
ATOM 1265 C CA . ARG A 1 160 ? 55.058 16.284 -85.560 1.00 95.19 160 ARG A CA 1
ATOM 1266 C C . ARG A 1 160 ? 55.329 15.147 -84.591 1.00 95.19 160 ARG A C 1
ATOM 1268 O O . ARG A 1 160 ? 54.420 14.766 -83.867 1.00 95.19 160 ARG A O 1
ATOM 1275 N N . ASP A 1 161 ? 56.550 14.634 -84.572 1.00 92.56 161 ASP A N 1
ATOM 1276 C CA . ASP A 1 161 ? 56.932 13.579 -83.637 1.00 92.56 161 ASP A CA 1
ATOM 1277 C C . ASP A 1 161 ? 56.962 14.114 -82.198 1.00 92.56 161 ASP A C 1
ATO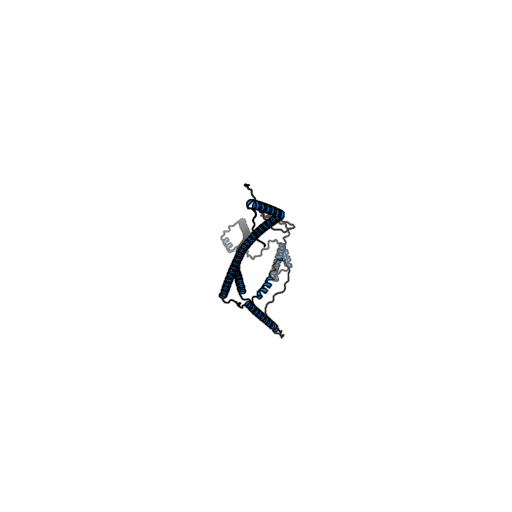M 1279 O O . ASP A 1 161 ? 56.460 13.455 -81.291 1.00 92.56 161 ASP A O 1
ATOM 1283 N N . GLU A 1 162 ? 57.433 15.349 -81.994 1.00 94.19 162 GLU A N 1
ATOM 1284 C CA . GLU A 1 162 ? 57.347 16.020 -80.691 1.00 94.19 162 GLU A CA 1
ATOM 1285 C C . GLU A 1 162 ? 55.890 16.286 -80.271 1.00 94.19 162 GLU A C 1
ATOM 1287 O O . GLU A 1 162 ? 55.546 16.064 -79.115 1.00 94.19 162 GLU A O 1
ATOM 1292 N N . MET A 1 163 ? 55.012 16.704 -81.195 1.00 94.44 163 MET A N 1
ATOM 1293 C CA . MET A 1 163 ? 53.576 16.855 -80.910 1.00 94.44 163 MET A CA 1
ATOM 1294 C C . MET A 1 163 ? 52.946 15.524 -80.493 1.00 94.44 163 MET A C 1
ATOM 1296 O O . MET A 1 163 ? 52.284 15.490 -79.463 1.00 94.44 163 MET A O 1
ATOM 1300 N N . ARG A 1 164 ? 53.219 14.427 -81.213 1.00 95.06 164 ARG A N 1
ATOM 1301 C CA . ARG A 1 164 ? 52.689 13.099 -80.863 1.00 95.06 164 ARG A CA 1
ATOM 1302 C C . ARG A 1 164 ? 53.154 12.652 -79.478 1.00 95.06 164 ARG A C 1
ATOM 1304 O O . ARG A 1 164 ? 52.363 12.135 -78.702 1.00 95.06 164 ARG A O 1
ATOM 1311 N N . LYS A 1 165 ? 54.423 12.896 -79.142 1.00 96.25 165 LYS A N 1
ATOM 1312 C CA . LYS A 1 165 ? 54.963 12.587 -77.813 1.00 96.25 165 LYS A CA 1
ATOM 1313 C C . LYS A 1 165 ? 54.269 13.390 -76.710 1.00 96.25 165 LYS A C 1
ATOM 1315 O O . LYS A 1 165 ? 53.978 12.846 -75.649 1.00 96.25 165 LYS A O 1
ATOM 1320 N N . LEU A 1 166 ? 54.013 14.679 -76.938 1.00 96.25 166 LEU A N 1
ATOM 1321 C CA . LEU A 1 166 ? 53.282 15.515 -75.982 1.00 96.25 166 LEU A CA 1
ATOM 1322 C C . LEU A 1 166 ? 51.813 15.094 -75.858 1.00 96.25 166 LEU A C 1
ATOM 1324 O O . LEU A 1 166 ? 51.299 15.077 -74.745 1.00 96.25 166 LEU A O 1
ATOM 1328 N N . GLU A 1 167 ? 51.161 14.718 -76.959 1.00 95.88 167 GLU A N 1
ATOM 1329 C CA . GLU A 1 167 ? 49.796 14.175 -76.966 1.00 95.88 167 GLU A CA 1
ATOM 1330 C C . GLU A 1 167 ? 49.709 12.861 -76.182 1.00 95.88 167 GLU A C 1
ATOM 1332 O O . GLU A 1 167 ? 48.802 12.683 -75.375 1.00 95.88 167 GLU A O 1
ATOM 1337 N N . GLU A 1 168 ? 50.681 11.964 -76.345 1.00 95.81 168 GLU A N 1
ATOM 1338 C CA . GLU A 1 168 ? 50.735 10.707 -75.600 1.00 95.81 168 GLU A CA 1
ATOM 1339 C C . GLU A 1 168 ? 50.913 10.941 -74.092 1.00 95.81 168 GLU A C 1
ATOM 1341 O O . GLU A 1 168 ? 50.213 10.332 -73.278 1.00 95.81 168 GLU A O 1
ATOM 1346 N N . ILE A 1 169 ? 51.802 11.866 -73.707 1.00 96.44 169 ILE A N 1
ATOM 1347 C CA . ILE A 1 169 ? 51.980 12.261 -72.303 1.00 96.44 169 ILE A CA 1
ATOM 1348 C C . ILE A 1 169 ? 50.694 12.893 -71.760 1.00 96.44 169 ILE A C 1
ATOM 1350 O O . ILE A 1 169 ? 50.266 12.528 -70.665 1.00 96.44 169 ILE A O 1
ATOM 1354 N N . ALA A 1 170 ? 50.055 13.782 -72.526 1.00 96.44 170 ALA A N 1
ATOM 1355 C CA . ALA A 1 170 ? 48.807 14.430 -72.136 1.00 96.44 170 ALA A CA 1
ATOM 1356 C C . ALA A 1 170 ? 47.677 13.410 -71.939 1.00 96.44 170 ALA A C 1
ATOM 1358 O O . ALA A 1 170 ? 47.027 13.429 -70.901 1.00 96.44 170 ALA A O 1
ATOM 1359 N N . HIS A 1 171 ? 47.495 12.456 -72.856 1.00 96.69 171 HIS A N 1
ATOM 1360 C CA . HIS A 1 171 ? 46.497 11.392 -72.708 1.00 96.69 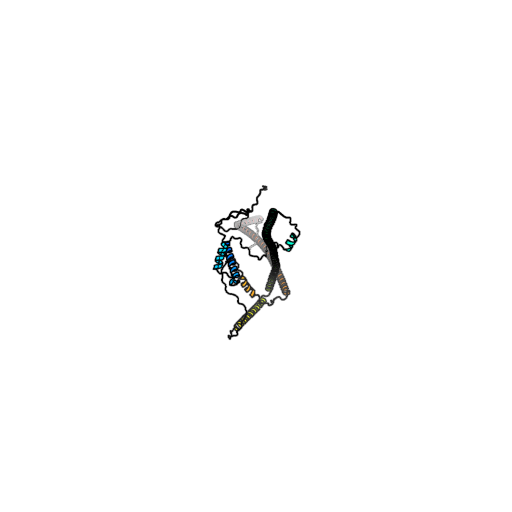171 HIS A CA 1
ATOM 1361 C C . HIS A 1 171 ? 46.813 10.424 -71.563 1.00 96.69 171 HIS A C 1
ATOM 1363 O O . HIS A 1 171 ? 45.910 9.893 -70.914 1.00 96.69 171 HIS A O 1
ATOM 1369 N N . ALA A 1 172 ? 48.090 10.145 -71.298 1.00 95.88 172 ALA A N 1
ATOM 1370 C CA . ALA A 1 172 ? 48.479 9.344 -70.143 1.00 95.88 172 ALA A CA 1
ATOM 1371 C C . ALA A 1 172 ? 48.208 10.077 -68.818 1.00 95.88 172 ALA A C 1
ATOM 1373 O O . ALA A 1 172 ? 47.851 9.431 -67.832 1.00 95.88 172 ALA A O 1
ATOM 1374 N N . GLU A 1 173 ? 48.382 11.398 -68.777 1.00 95.81 173 GLU A N 1
ATOM 1375 C CA . GLU A 1 173 ? 48.047 12.235 -67.622 1.00 95.81 173 GLU A CA 1
ATOM 1376 C C . GLU A 1 173 ? 46.530 12.374 -67.444 1.00 95.81 173 GLU A C 1
ATOM 1378 O O . GLU A 1 173 ? 46.031 12.143 -66.347 1.00 95.81 173 GLU A O 1
ATOM 1383 N N . GLU A 1 174 ? 45.788 12.622 -68.522 1.00 95.94 174 GLU A N 1
ATOM 1384 C CA . GLU A 1 174 ? 44.324 12.693 -68.540 1.00 95.94 174 GLU A CA 1
ATOM 1385 C C . GLU A 1 174 ? 43.692 11.404 -68.002 1.00 95.94 174 GLU A C 1
ATOM 1387 O O . GLU A 1 174 ? 42.891 11.459 -67.075 1.00 95.94 174 GLU A O 1
ATOM 1392 N N . ARG A 1 175 ? 44.140 10.228 -68.465 1.00 96.12 175 ARG A N 1
ATOM 1393 C CA . ARG A 1 175 ? 43.662 8.937 -67.933 1.00 96.12 175 ARG A CA 1
ATOM 1394 C C . ARG A 1 175 ? 43.960 8.750 -66.446 1.00 96.12 175 ARG A C 1
ATOM 1396 O O . ARG A 1 175 ? 43.188 8.108 -65.739 1.00 96.12 175 ARG A O 1
ATOM 1403 N N . LYS A 1 176 ? 45.088 9.267 -65.947 1.00 96.94 176 LYS A N 1
ATOM 1404 C CA . LYS A 1 176 ? 45.403 9.207 -64.508 1.00 96.94 176 LYS A CA 1
ATOM 1405 C C . LYS A 1 176 ? 44.497 10.135 -63.705 1.00 96.94 176 LYS A C 1
ATOM 1407 O O . LYS A 1 176 ? 44.084 9.747 -62.615 1.00 96.94 176 LYS A O 1
ATOM 1412 N N . LEU A 1 177 ? 44.209 11.325 -64.229 1.00 96.81 177 LEU A N 1
ATOM 1413 C CA . LEU A 1 177 ? 43.288 12.274 -63.609 1.00 96.81 177 LEU A CA 1
ATOM 1414 C C . LEU A 1 177 ? 41.863 11.721 -63.582 1.00 96.81 177 LEU A C 1
ATOM 1416 O O . LEU A 1 177 ? 41.252 11.741 -62.523 1.00 96.81 177 LEU A O 1
ATOM 1420 N N . GLU A 1 178 ? 41.383 11.142 -64.682 1.00 96.81 178 GLU A N 1
ATOM 1421 C CA . GLU A 1 178 ? 40.056 10.519 -64.758 1.00 96.81 178 GLU A CA 1
ATOM 1422 C C . GLU A 1 178 ? 39.911 9.377 -63.741 1.00 96.81 178 GLU A C 1
ATOM 1424 O O . GLU A 1 178 ? 38.927 9.304 -63.010 1.00 96.81 178 GLU A O 1
ATOM 1429 N N . MET A 1 179 ? 40.926 8.515 -63.617 1.00 96.38 179 MET A N 1
ATOM 1430 C CA . MET A 1 179 ? 40.925 7.461 -62.597 1.00 96.38 179 MET A CA 1
ATOM 1431 C C . MET A 1 179 ? 40.902 8.043 -61.178 1.00 96.38 179 MET A C 1
ATOM 1433 O O . MET A 1 179 ? 40.196 7.529 -60.317 1.00 96.38 179 MET A O 1
ATOM 1437 N N . ALA A 1 180 ? 41.664 9.109 -60.916 1.00 96.69 180 ALA A N 1
ATOM 1438 C CA . ALA A 1 180 ? 41.664 9.771 -59.613 1.00 96.69 180 ALA A CA 1
ATOM 1439 C C . ALA A 1 180 ? 40.318 10.449 -59.299 1.00 96.69 180 ALA A C 1
ATOM 1441 O O . ALA A 1 180 ? 39.880 10.410 -58.151 1.00 96.69 180 ALA A O 1
ATOM 1442 N N . GLU A 1 181 ? 39.660 11.033 -60.302 1.00 95.94 181 GLU A N 1
ATOM 1443 C CA . GLU A 1 181 ? 38.316 11.604 -60.187 1.00 95.94 181 GLU A CA 1
ATOM 1444 C C . GLU A 1 181 ? 37.285 10.523 -59.848 1.00 95.94 181 GLU A C 1
ATOM 1446 O O . GLU A 1 181 ? 36.544 10.687 -58.883 1.00 95.94 181 GLU A O 1
ATOM 1451 N N . GLN A 1 182 ? 37.309 9.385 -60.551 1.00 96.44 182 GLN A N 1
ATOM 1452 C CA . GLN A 1 182 ? 36.425 8.250 -60.265 1.00 96.44 182 GLN A CA 1
ATOM 1453 C C . GLN A 1 182 ? 36.613 7.720 -58.840 1.00 96.44 182 GLN A C 1
ATOM 1455 O O . GLN A 1 182 ? 35.631 7.524 -58.131 1.00 96.44 182 GLN A O 1
ATOM 1460 N N . TYR A 1 183 ? 37.856 7.547 -58.375 1.00 96.00 183 TYR A N 1
ATOM 1461 C CA . TYR A 1 183 ? 38.099 7.123 -56.991 1.00 96.00 183 TYR A CA 1
ATOM 1462 C C . TYR A 1 183 ? 37.580 8.139 -55.968 1.00 96.00 183 TYR A C 1
ATOM 1464 O O . TYR A 1 183 ? 37.042 7.745 -54.936 1.00 96.00 183 TYR A O 1
ATOM 1472 N N . LEU A 1 184 ? 37.715 9.439 -56.243 1.00 96.81 184 LEU A N 1
ATOM 1473 C CA . LEU A 1 184 ? 37.191 10.477 -55.358 1.00 96.81 184 LEU A CA 1
ATOM 1474 C C . LEU A 1 184 ? 35.654 10.475 -55.332 1.00 96.81 184 LEU A C 1
ATOM 1476 O O . LEU A 1 184 ? 35.060 10.677 -54.275 1.00 96.81 184 LEU A O 1
ATOM 1480 N N . GLU A 1 185 ? 35.012 10.245 -56.478 1.00 96.50 185 GLU A N 1
ATOM 1481 C CA . GLU A 1 185 ? 33.556 10.129 -56.580 1.00 96.50 185 GLU A CA 1
ATOM 1482 C C . GLU A 1 185 ? 33.039 8.887 -55.839 1.00 96.50 185 GLU A C 1
ATOM 1484 O O . GLU A 1 185 ? 32.079 8.985 -55.073 1.00 96.50 185 GLU A O 1
ATOM 1489 N N . GLU A 1 186 ? 33.707 7.739 -55.993 1.00 96.50 186 GLU A N 1
ATOM 1490 C CA . GLU A 1 186 ? 33.403 6.514 -55.246 1.00 96.50 186 GLU A CA 1
ATOM 1491 C C . GLU A 1 186 ? 33.555 6.726 -53.731 1.00 96.50 186 GLU A C 1
ATOM 1493 O O . GLU A 1 186 ? 32.656 6.369 -52.966 1.00 96.50 186 GLU A O 1
ATOM 1498 N N . ASP A 1 187 ? 34.645 7.358 -53.287 1.00 96.56 187 ASP A N 1
ATOM 1499 C CA . ASP A 1 187 ? 34.869 7.682 -51.874 1.00 96.56 187 ASP A CA 1
ATOM 1500 C C . ASP A 1 187 ? 33.804 8.648 -51.330 1.00 96.56 187 ASP A C 1
ATOM 1502 O O . ASP A 1 187 ? 33.307 8.459 -50.214 1.00 96.56 187 ASP A O 1
ATOM 1506 N N . ALA A 1 188 ? 33.406 9.655 -52.113 1.00 96.56 188 ALA A N 1
ATOM 1507 C CA . ALA A 1 188 ? 32.339 10.581 -51.741 1.00 96.56 188 ALA A CA 1
ATOM 1508 C C . ALA A 1 188 ? 30.985 9.864 -51.607 1.00 96.56 188 ALA A C 1
ATOM 1510 O O . ALA A 1 188 ? 30.274 10.069 -50.620 1.00 96.56 188 ALA A O 1
ATOM 1511 N N . ALA A 1 189 ? 30.652 8.972 -52.544 1.00 96.56 189 ALA A N 1
ATOM 1512 C CA . ALA A 1 189 ? 29.433 8.172 -52.485 1.00 96.56 189 ALA A CA 1
ATOM 1513 C C . ALA A 1 189 ? 29.422 7.233 -51.266 1.00 96.56 189 ALA A C 1
ATOM 1515 O O . ALA A 1 189 ? 28.421 7.164 -50.548 1.00 96.56 189 ALA A O 1
ATOM 1516 N N . MET A 1 190 ? 30.543 6.563 -50.979 1.00 96.00 190 MET A N 1
ATOM 1517 C CA . MET A 1 190 ? 30.685 5.718 -49.788 1.00 96.00 190 MET A CA 1
ATOM 1518 C C . MET A 1 190 ? 30.550 6.524 -48.491 1.00 96.00 190 MET A C 1
ATOM 1520 O O . MET A 1 190 ? 29.949 6.046 -47.527 1.00 96.00 190 MET A O 1
ATOM 1524 N N . PHE A 1 191 ? 31.076 7.751 -48.450 1.00 97.06 191 PHE A N 1
ATOM 1525 C CA . PHE A 1 191 ? 30.937 8.624 -47.287 1.00 97.06 191 PHE A CA 1
ATOM 1526 C C . PHE A 1 191 ? 29.483 9.054 -47.060 1.00 97.06 191 PHE A C 1
ATOM 1528 O O . PHE A 1 191 ? 28.990 8.994 -45.932 1.00 97.06 191 PHE A O 1
ATOM 1535 N N . ASP A 1 192 ? 28.766 9.414 -48.124 1.00 96.06 192 ASP A N 1
ATOM 1536 C CA . ASP A 1 192 ? 27.343 9.748 -48.049 1.00 96.06 192 ASP A CA 1
ATOM 1537 C C . ASP A 1 192 ? 26.491 8.555 -47.592 1.00 96.06 192 ASP A C 1
ATOM 1539 O O . ASP A 1 192 ? 25.544 8.717 -46.815 1.00 96.06 192 ASP A O 1
ATOM 1543 N N . GLU A 1 193 ? 26.812 7.343 -48.049 1.00 96.06 193 GLU A N 1
ATOM 1544 C CA . GLU A 1 193 ? 26.174 6.118 -47.564 1.00 96.06 193 GLU A CA 1
ATOM 1545 C C . GLU A 1 193 ? 26.480 5.862 -46.087 1.00 96.06 193 GLU A C 1
ATOM 1547 O O . GLU A 1 193 ? 25.560 5.572 -45.319 1.00 96.06 193 GLU A O 1
ATOM 1552 N N . PHE A 1 194 ? 27.731 6.055 -45.660 1.00 97.12 194 PHE A N 1
ATOM 1553 C CA . PHE A 1 194 ? 28.125 5.928 -44.259 1.00 97.12 194 PHE A CA 1
ATOM 1554 C C . PHE A 1 194 ? 27.377 6.918 -43.358 1.00 97.12 194 PHE A C 1
ATOM 1556 O O . PHE A 1 194 ? 26.903 6.529 -42.289 1.00 97.12 194 PHE A O 1
ATOM 1563 N N . LEU A 1 195 ? 27.216 8.177 -43.782 1.00 96.94 195 LEU A N 1
ATOM 1564 C CA . LEU A 1 195 ? 26.435 9.166 -43.035 1.00 96.94 195 LEU A CA 1
ATOM 1565 C C . LEU A 1 195 ? 24.963 8.763 -42.939 1.00 96.94 195 LEU A C 1
ATOM 1567 O O . LEU A 1 195 ? 24.398 8.775 -41.847 1.00 96.94 195 LEU A O 1
ATOM 1571 N N . LYS A 1 196 ? 24.352 8.326 -44.047 1.00 96.88 196 LYS A N 1
ATOM 1572 C CA . LYS A 1 196 ? 22.960 7.846 -44.045 1.00 96.88 196 LYS A CA 1
ATOM 1573 C C . LYS A 1 196 ? 22.775 6.636 -43.134 1.00 96.88 196 LYS A C 1
ATOM 1575 O O . LYS A 1 196 ? 21.766 6.552 -42.432 1.00 96.88 196 LYS A O 1
ATOM 1580 N N . GLU A 1 197 ? 23.713 5.691 -43.144 1.00 96.81 197 GLU A N 1
ATOM 1581 C CA . GLU A 1 197 ? 23.660 4.511 -42.282 1.00 96.81 197 GLU A CA 1
ATOM 1582 C C . GLU A 1 197 ? 23.873 4.880 -40.811 1.00 96.81 197 GLU A C 1
ATOM 1584 O O . GLU A 1 197 ? 23.149 4.381 -39.948 1.00 96.81 197 GLU A O 1
ATOM 1589 N N . ASN A 1 198 ? 24.798 5.796 -40.515 1.00 96.94 198 ASN A N 1
ATOM 1590 C CA . ASN A 1 198 ? 25.027 6.284 -39.160 1.00 96.94 198 ASN A CA 1
ATOM 1591 C C . ASN A 1 198 ? 23.799 7.015 -38.608 1.00 96.94 198 ASN A C 1
ATOM 1593 O O . ASN A 1 198 ? 23.324 6.674 -37.524 1.00 96.94 198 ASN A O 1
ATOM 1597 N N . ASP A 1 199 ? 23.239 7.946 -39.383 1.00 96.81 199 ASP A N 1
ATOM 1598 C CA . ASP A 1 199 ? 22.034 8.686 -39.021 1.00 96.81 199 ASP A CA 1
ATOM 1599 C C . ASP A 1 199 ? 20.868 7.725 -38.798 1.00 96.81 199 ASP A C 1
ATOM 1601 O O . ASP A 1 199 ? 20.200 7.785 -37.764 1.00 96.81 199 ASP A O 1
ATOM 1605 N N . LYS A 1 200 ? 20.665 6.765 -39.707 1.00 96.88 200 LYS A N 1
ATOM 1606 C CA . LYS A 1 200 ? 19.632 5.736 -39.563 1.00 96.88 200 LYS A CA 1
ATOM 1607 C C . LYS A 1 200 ? 19.827 4.905 -38.296 1.00 96.88 200 LYS A C 1
ATOM 1609 O O . LYS A 1 200 ? 18.876 4.737 -37.538 1.00 96.88 200 LYS A O 1
ATOM 1614 N N . ASN A 1 201 ? 21.041 4.424 -38.039 1.00 97.25 201 ASN A N 1
ATOM 1615 C CA . ASN A 1 201 ? 21.353 3.642 -36.846 1.00 97.25 201 ASN A CA 1
ATOM 1616 C C . ASN A 1 201 ? 21.155 4.465 -35.561 1.00 97.25 201 ASN A C 1
ATOM 1618 O O . ASN A 1 201 ? 20.632 3.953 -34.573 1.00 97.25 201 ASN A O 1
ATOM 1622 N N . SER A 1 202 ? 21.507 5.754 -35.575 1.00 97.06 202 SER A N 1
ATOM 1623 C CA . SER A 1 202 ? 21.287 6.658 -34.442 1.00 97.06 202 SER A CA 1
ATOM 1624 C C . SER A 1 202 ? 19.794 6.855 -34.153 1.00 97.06 202 SER A C 1
ATOM 1626 O O . SER A 1 202 ? 19.363 6.738 -33.005 1.00 97.06 202 SER A O 1
ATOM 1628 N N . VAL A 1 203 ? 18.982 7.057 -35.195 1.00 97.25 203 VAL A N 1
ATOM 1629 C CA . VAL A 1 203 ? 17.526 7.204 -35.086 1.00 97.25 203 VAL A CA 1
ATOM 1630 C C . VAL A 1 203 ? 16.882 5.902 -34.622 1.00 97.25 203 VAL A C 1
ATOM 1632 O O . VAL A 1 203 ? 16.001 5.929 -33.763 1.00 97.25 203 VAL A O 1
ATOM 1635 N N . ASP A 1 204 ? 17.325 4.758 -35.142 1.00 96.44 204 ASP A N 1
ATOM 1636 C CA . ASP A 1 204 ? 16.824 3.451 -34.724 1.00 96.44 204 ASP A CA 1
ATOM 1637 C C . ASP A 1 204 ? 17.197 3.148 -33.261 1.00 96.44 204 ASP A C 1
ATOM 1639 O O . ASP A 1 204 ? 16.359 2.639 -32.515 1.00 96.44 204 ASP A O 1
ATOM 1643 N N . ALA A 1 205 ? 18.390 3.547 -32.803 1.00 97.69 205 ALA A N 1
ATOM 1644 C CA . ALA A 1 205 ? 18.791 3.448 -31.399 1.00 97.69 205 ALA A CA 1
ATOM 1645 C C . ALA A 1 205 ? 17.938 4.341 -30.480 1.00 97.69 205 ALA A C 1
ATOM 1647 O O . ALA A 1 205 ? 17.497 3.889 -29.420 1.00 97.69 205 ALA A O 1
ATOM 1648 N N . ILE A 1 206 ? 17.648 5.582 -30.891 1.00 96.94 206 ILE A N 1
ATOM 1649 C CA . ILE A 1 206 ? 16.746 6.484 -30.156 1.00 96.94 206 ILE A CA 1
ATOM 1650 C C . ILE A 1 206 ? 15.343 5.878 -30.084 1.00 96.94 206 ILE A C 1
ATOM 1652 O O . ILE A 1 206 ? 14.770 5.778 -29.001 1.00 96.94 206 ILE A O 1
ATOM 1656 N N . ARG A 1 207 ? 14.812 5.396 -31.212 1.00 97.62 207 ARG A N 1
ATOM 1657 C CA . ARG A 1 207 ? 13.485 4.772 -31.271 1.00 97.62 207 ARG A CA 1
ATOM 1658 C C . ARG A 1 207 ? 13.401 3.530 -30.385 1.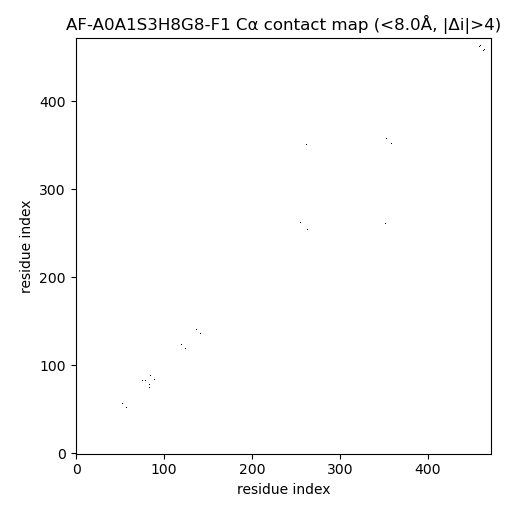00 97.62 207 ARG A C 1
ATOM 1660 O O . ARG A 1 207 ? 12.387 3.330 -29.718 1.00 97.62 207 ARG A O 1
ATOM 1667 N N . ALA A 1 208 ? 14.444 2.700 -30.358 1.00 97.75 208 ALA A N 1
ATOM 1668 C CA . ALA A 1 208 ? 14.510 1.542 -29.472 1.00 97.75 208 ALA A CA 1
ATOM 1669 C C . ALA A 1 208 ? 14.486 1.967 -27.993 1.00 97.75 208 ALA A C 1
ATOM 1671 O O . ALA A 1 208 ? 13.692 1.436 -27.216 1.00 97.75 208 ALA A O 1
ATOM 1672 N N . ALA A 1 209 ? 15.272 2.981 -27.616 1.00 97.31 209 ALA A N 1
ATOM 1673 C CA . ALA A 1 209 ? 15.289 3.515 -26.255 1.00 97.31 209 ALA A CA 1
ATOM 1674 C C . ALA A 1 209 ? 13.937 4.132 -25.840 1.00 97.31 209 ALA A C 1
ATOM 1676 O O . ALA A 1 209 ? 13.474 3.929 -24.713 1.00 97.31 209 ALA A O 1
ATOM 1677 N N . GLU A 1 210 ? 13.270 4.852 -26.745 1.00 97.00 210 GLU A N 1
ATOM 1678 C CA . GLU A 1 210 ? 11.924 5.401 -26.537 1.00 97.00 210 GLU A CA 1
ATOM 1679 C C . GLU A 1 210 ? 10.868 4.298 -26.385 1.00 97.00 210 GLU A C 1
ATOM 1681 O O . GLU A 1 210 ? 10.014 4.363 -25.498 1.00 97.00 210 GLU A O 1
ATOM 1686 N N . ALA A 1 211 ? 10.938 3.245 -27.204 1.00 97.44 211 ALA A N 1
ATOM 1687 C CA . ALA A 1 211 ? 10.042 2.099 -27.097 1.00 97.44 211 ALA A CA 1
ATOM 1688 C C . ALA A 1 211 ? 10.224 1.358 -25.761 1.00 97.44 211 ALA A C 1
ATOM 1690 O O . ALA A 1 211 ? 9.237 1.023 -25.101 1.00 97.44 211 ALA A O 1
ATOM 1691 N N . GLU A 1 212 ? 11.468 1.154 -25.316 1.00 96.44 212 GLU A N 1
ATOM 1692 C CA . GLU A 1 212 ? 11.768 0.544 -24.016 1.00 96.44 212 GLU A CA 1
ATOM 1693 C C . GLU A 1 212 ? 11.302 1.414 -22.843 1.00 96.44 212 GLU A C 1
ATOM 1695 O O . GLU A 1 212 ? 10.719 0.906 -21.880 1.00 96.44 212 GLU A O 1
ATOM 1700 N N . THR A 1 213 ? 11.501 2.733 -22.911 1.00 97.25 213 THR A N 1
ATOM 1701 C CA . THR A 1 213 ? 11.011 3.650 -21.870 1.00 97.25 213 THR A CA 1
ATOM 1702 C C . THR A 1 213 ? 9.490 3.707 -21.833 1.00 97.25 213 THR A C 1
ATOM 1704 O O . THR A 1 213 ? 8.920 3.678 -20.739 1.00 97.25 213 THR A O 1
ATOM 1707 N N . LYS A 1 214 ? 8.815 3.692 -22.986 1.00 97.62 214 LYS A N 1
ATOM 1708 C CA . LYS A 1 214 ? 7.355 3.573 -23.059 1.00 97.62 214 LYS A CA 1
ATOM 1709 C C . LYS A 1 214 ? 6.868 2.267 -22.427 1.00 97.62 214 LYS A C 1
ATOM 1711 O O . LYS A 1 214 ? 6.025 2.311 -21.532 1.00 97.62 214 LYS A O 1
ATOM 1716 N N . ALA A 1 215 ? 7.452 1.127 -22.802 1.00 97.88 215 ALA A N 1
ATOM 1717 C CA . ALA A 1 215 ? 7.108 -0.172 -22.224 1.00 97.88 215 ALA A CA 1
ATOM 1718 C C . ALA A 1 215 ? 7.339 -0.203 -20.702 1.00 97.88 215 ALA A C 1
ATOM 1720 O O . ALA A 1 215 ? 6.511 -0.717 -19.947 1.00 97.88 215 ALA A O 1
ATOM 1721 N N . LYS A 1 216 ? 8.430 0.404 -20.216 1.00 98.12 216 LYS A N 1
ATOM 1722 C CA . LYS A 1 216 ? 8.694 0.564 -18.780 1.00 98.12 216 LYS A CA 1
ATOM 1723 C C . LYS A 1 216 ? 7.600 1.383 -18.091 1.00 98.12 216 LYS A C 1
ATOM 1725 O O . LYS A 1 216 ? 7.135 0.981 -17.026 1.00 98.12 216 LYS A O 1
ATOM 1730 N N . ILE A 1 217 ? 7.190 2.514 -18.667 1.00 97.50 217 ILE A N 1
ATOM 1731 C CA . ILE A 1 217 ? 6.139 3.372 -18.100 1.00 97.50 217 ILE A CA 1
ATOM 1732 C C . ILE A 1 217 ? 4.807 2.615 -18.023 1.00 97.50 217 ILE A C 1
ATOM 1734 O O . ILE A 1 217 ? 4.170 2.639 -16.970 1.00 97.50 217 ILE A O 1
ATOM 1738 N N . GLU A 1 218 ? 4.426 1.888 -19.075 1.00 97.69 218 GLU A N 1
ATOM 1739 C CA . GLU A 1 218 ? 3.213 1.057 -19.094 1.00 97.69 218 GLU A CA 1
ATOM 1740 C C . GLU A 1 218 ? 3.245 -0.019 -17.995 1.00 97.69 218 GLU A C 1
ATOM 1742 O O . GLU A 1 218 ? 2.283 -0.176 -17.242 1.00 97.69 218 GLU A O 1
ATOM 1747 N N . LYS A 1 219 ? 4.378 -0.714 -17.813 1.00 98.12 219 LYS A N 1
ATOM 1748 C CA . LYS A 1 219 ? 4.532 -1.688 -16.718 1.00 98.12 219 LYS A CA 1
ATOM 1749 C C . LYS A 1 219 ? 4.446 -1.039 -15.339 1.00 98.12 219 LYS A C 1
ATOM 1751 O O . LYS A 1 219 ? 3.835 -1.611 -14.442 1.00 98.12 219 LYS A O 1
ATOM 1756 N N . VAL A 1 220 ? 5.013 0.152 -15.155 1.00 98.00 220 VAL A N 1
ATOM 1757 C CA . VAL A 1 220 ? 4.901 0.897 -13.890 1.00 98.00 220 VAL A CA 1
ATOM 1758 C C . VAL A 1 220 ? 3.452 1.306 -13.615 1.00 98.00 220 VAL A C 1
ATOM 1760 O O . VAL A 1 220 ? 3.009 1.223 -12.470 1.00 98.00 220 VAL A O 1
ATOM 1763 N N . GLN A 1 221 ? 2.700 1.727 -14.633 1.00 97.75 221 GLN A N 1
ATOM 1764 C CA . GLN A 1 221 ? 1.273 2.028 -14.493 1.00 97.75 221 GLN A CA 1
ATOM 1765 C C . GLN A 1 221 ? 0.469 0.780 -14.113 1.00 97.75 221 GLN A C 1
ATOM 1767 O O . GLN A 1 221 ? -0.358 0.849 -13.205 1.00 97.75 221 GLN A O 1
ATOM 1772 N N . GLU A 1 222 ? 0.764 -0.368 -14.721 1.00 98.19 222 GLU A N 1
ATOM 1773 C CA . GLU A 1 222 ? 0.105 -1.632 -14.385 1.00 98.19 222 GLU A CA 1
ATOM 1774 C C . GLU A 1 222 ? 0.424 -2.087 -12.953 1.00 98.19 222 GLU A C 1
ATOM 1776 O O . GLU A 1 222 ? -0.477 -2.464 -12.204 1.00 98.19 222 GLU A O 1
ATOM 1781 N N . ILE A 1 223 ? 1.683 -1.959 -12.518 1.00 97.88 223 ILE A N 1
ATOM 1782 C CA . ILE A 1 223 ? 2.069 -2.209 -11.122 1.00 97.88 223 ILE A CA 1
ATOM 1783 C C . ILE A 1 223 ? 1.273 -1.302 -10.181 1.00 97.88 223 ILE A C 1
ATOM 1785 O O . ILE A 1 223 ? 0.747 -1.781 -9.177 1.00 97.88 223 ILE A O 1
ATOM 1789 N N . LYS A 1 224 ? 1.142 -0.006 -10.495 1.00 98.06 224 LYS A N 1
ATOM 1790 C CA . LYS A 1 224 ? 0.338 0.925 -9.688 1.00 98.06 224 LYS A CA 1
ATOM 1791 C C . LYS A 1 224 ? -1.130 0.498 -9.628 1.00 98.06 224 LYS A C 1
ATOM 1793 O O . LYS A 1 224 ? -1.700 0.496 -8.539 1.00 98.06 224 LYS A O 1
ATOM 1798 N N . ARG A 1 225 ? -1.720 0.091 -10.757 1.00 98.25 225 ARG A N 1
ATOM 1799 C CA . ARG A 1 225 ? -3.108 -0.394 -10.840 1.00 98.25 225 ARG A CA 1
ATOM 1800 C C . ARG A 1 225 ? -3.326 -1.621 -9.953 1.00 98.25 225 ARG A C 1
ATOM 1802 O O . ARG A 1 225 ? -4.236 -1.620 -9.128 1.00 98.25 225 ARG A O 1
ATOM 1809 N N . ILE A 1 226 ? -2.465 -2.632 -10.075 1.00 98.19 226 ILE A N 1
ATOM 1810 C CA . ILE A 1 226 ? -2.534 -3.857 -9.264 1.00 98.19 226 ILE A CA 1
ATOM 1811 C C . ILE A 1 226 ? -2.297 -3.544 -7.783 1.00 98.19 226 ILE A C 1
ATOM 1813 O O . ILE A 1 226 ? -2.995 -4.073 -6.925 1.00 98.19 226 ILE A O 1
ATOM 1817 N N . THR A 1 227 ? -1.354 -2.656 -7.465 1.00 97.88 227 THR A N 1
ATOM 1818 C CA . THR A 1 227 ? -1.074 -2.254 -6.076 1.00 97.88 227 THR A CA 1
ATOM 1819 C C . THR A 1 227 ? -2.290 -1.572 -5.447 1.00 97.88 227 THR A C 1
ATOM 1821 O O . THR A 1 227 ? -2.632 -1.872 -4.307 1.00 97.88 227 THR A O 1
ATOM 1824 N N . ALA A 1 228 ? -2.993 -0.710 -6.189 1.00 97.88 228 ALA A N 1
ATOM 1825 C CA . ALA A 1 228 ? -4.237 -0.097 -5.728 1.00 97.88 228 ALA A CA 1
ATOM 1826 C C . ALA A 1 228 ? -5.340 -1.141 -5.488 1.00 97.88 228 ALA A C 1
ATOM 1828 O O . ALA A 1 228 ? -5.976 -1.116 -4.438 1.00 97.88 228 ALA A O 1
ATOM 1829 N N . GLN A 1 229 ? -5.516 -2.099 -6.407 1.00 98.12 229 GLN A N 1
ATOM 1830 C CA . GLN A 1 229 ? -6.463 -3.207 -6.219 1.00 98.12 229 GLN A CA 1
ATOM 1831 C C . GLN A 1 229 ? -6.113 -4.060 -4.996 1.00 98.12 229 GLN A C 1
ATOM 1833 O O . GLN A 1 229 ? -6.990 -4.397 -4.209 1.00 98.12 229 GLN A O 1
ATOM 1838 N N . MET A 1 230 ? -4.830 -4.360 -4.792 1.00 97.88 230 MET A N 1
ATOM 1839 C CA . MET A 1 230 ? -4.355 -5.111 -3.633 1.00 97.88 230 MET A CA 1
ATOM 1840 C C . MET A 1 230 ? -4.638 -4.372 -2.323 1.00 97.88 230 MET A C 1
ATOM 1842 O O . MET A 1 230 ? -5.049 -4.998 -1.353 1.00 97.88 230 MET A O 1
ATOM 1846 N N . MET A 1 231 ? -4.441 -3.051 -2.283 1.00 96.62 231 MET A N 1
ATOM 1847 C CA . MET A 1 231 ? -4.793 -2.242 -1.113 1.00 96.62 231 MET A CA 1
ATOM 1848 C C . MET A 1 231 ? -6.305 -2.220 -0.866 1.00 96.62 231 MET A C 1
ATOM 1850 O O . MET A 1 231 ? -6.715 -2.344 0.284 1.00 96.62 231 MET A O 1
ATOM 1854 N N . GLY A 1 232 ? -7.121 -2.135 -1.924 1.00 97.81 232 GLY A N 1
ATOM 1855 C CA . GLY A 1 232 ? -8.580 -2.240 -1.824 1.00 97.81 232 GLY A CA 1
ATOM 1856 C C . GLY A 1 232 ? -9.020 -3.570 -1.212 1.00 97.81 232 GLY A C 1
ATOM 1857 O O . GLY A 1 232 ? -9.679 -3.577 -0.178 1.00 97.81 232 GLY A O 1
ATOM 1858 N N . ILE A 1 233 ? -8.547 -4.689 -1.767 1.00 97.94 233 ILE A N 1
ATOM 1859 C CA . ILE A 1 233 ? -8.853 -6.034 -1.256 1.00 97.94 233 ILE A CA 1
ATOM 1860 C C . ILE A 1 233 ? -8.364 -6.203 0.187 1.00 97.94 233 ILE A C 1
ATOM 1862 O O . ILE A 1 233 ? -9.082 -6.749 1.013 1.00 97.94 233 ILE A O 1
ATOM 1866 N N . ARG A 1 234 ? -7.168 -5.713 0.537 1.00 97.00 234 ARG A N 1
ATOM 1867 C CA . ARG A 1 234 ? -6.677 -5.764 1.926 1.00 97.00 234 ARG A CA 1
ATOM 1868 C C . ARG A 1 234 ? -7.571 -4.981 2.883 1.00 97.00 234 ARG A C 1
ATOM 1870 O O . ARG A 1 234 ? -7.837 -5.466 3.973 1.00 97.00 234 ARG A O 1
ATOM 1877 N N . SER A 1 235 ? -8.040 -3.802 2.475 1.00 97.88 235 SER A N 1
ATOM 1878 C CA . SER A 1 235 ? -8.980 -3.015 3.276 1.00 97.88 235 SER A CA 1
ATOM 1879 C C . SER A 1 235 ? -10.319 -3.731 3.446 1.00 97.88 235 SER A C 1
ATOM 1881 O O . SER A 1 235 ? -10.897 -3.676 4.527 1.00 97.88 235 SER A O 1
ATOM 1883 N N . GLU A 1 236 ? -10.816 -4.391 2.399 1.00 98.00 236 GLU A N 1
ATOM 1884 C CA . GLU A 1 236 ? -12.032 -5.204 2.472 1.00 98.00 236 GLU A CA 1
ATOM 1885 C C . GLU A 1 236 ? -11.842 -6.402 3.405 1.00 98.00 236 GLU A C 1
ATOM 1887 O O . GLU A 1 236 ? -12.687 -6.627 4.265 1.00 98.00 236 GLU A O 1
ATOM 1892 N N . ILE A 1 237 ? -10.713 -7.113 3.308 1.00 97.38 237 ILE A N 1
ATOM 1893 C CA . ILE A 1 237 ? -10.363 -8.209 4.222 1.00 97.38 237 ILE A CA 1
ATOM 1894 C C . ILE A 1 237 ? -10.362 -7.711 5.666 1.00 97.38 237 ILE A C 1
ATOM 1896 O O . ILE A 1 237 ? -11.049 -8.297 6.489 1.00 97.38 237 ILE A O 1
ATOM 1900 N N . SER A 1 238 ? -9.675 -6.607 5.975 1.00 97.44 238 SER A N 1
ATOM 1901 C CA . SER A 1 238 ? -9.661 -6.064 7.340 1.00 97.44 238 SER A CA 1
ATOM 1902 C C . SER A 1 238 ? -11.061 -5.689 7.836 1.00 97.44 238 SER A C 1
ATOM 1904 O O . SER A 1 238 ? -11.405 -5.998 8.973 1.00 97.44 238 SER A O 1
ATOM 1906 N N . LYS A 1 239 ? -11.907 -5.103 6.976 1.00 97.50 239 LYS A N 1
ATOM 1907 C CA . LYS A 1 239 ? -13.311 -4.823 7.312 1.00 97.50 239 LYS A CA 1
ATOM 1908 C C . LYS A 1 239 ? -14.084 -6.109 7.630 1.00 97.50 239 LYS A C 1
ATOM 1910 O O . LYS A 1 239 ? -14.850 -6.139 8.589 1.00 97.50 239 LYS A O 1
ATOM 1915 N N . TYR A 1 240 ? -13.907 -7.161 6.833 1.00 97.25 240 TYR A N 1
ATOM 1916 C CA . TYR A 1 240 ? -14.574 -8.442 7.069 1.00 97.25 240 TYR A CA 1
ATOM 1917 C C . TYR A 1 240 ? -14.013 -9.181 8.286 1.00 97.25 240 TYR A C 1
ATOM 1919 O O . TYR A 1 240 ? -14.777 -9.831 8.986 1.00 97.25 240 TYR A O 1
ATOM 1927 N N . GLU A 1 241 ? -12.722 -9.055 8.590 1.00 95.94 241 GLU A N 1
ATOM 1928 C CA . GLU A 1 241 ? -12.116 -9.595 9.811 1.00 95.94 241 GLU A CA 1
ATOM 1929 C C . GLU A 1 241 ? -12.668 -8.917 11.071 1.00 95.94 241 GLU A C 1
ATOM 1931 O O . GLU A 1 241 ? -12.925 -9.588 12.069 1.00 95.94 241 GLU A O 1
ATOM 1936 N N . GLU A 1 242 ? -12.857 -7.596 11.045 1.00 95.75 242 GLU A N 1
ATOM 1937 C CA . GLU A 1 242 ? -13.508 -6.861 12.136 1.00 95.75 242 GLU A CA 1
ATOM 1938 C C . GLU A 1 242 ? -14.965 -7.294 12.303 1.00 95.75 242 GLU A C 1
ATOM 1940 O O . GLU A 1 242 ? -15.375 -7.640 13.411 1.00 95.75 242 GLU A O 1
ATOM 1945 N N . LEU A 1 243 ? -15.713 -7.372 11.199 1.00 96.44 243 LEU A N 1
ATOM 1946 C CA . LEU A 1 243 ? -17.101 -7.831 11.215 1.00 96.44 243 LEU A CA 1
ATOM 1947 C C . LEU A 1 243 ? -17.221 -9.284 11.704 1.00 96.44 243 LEU A C 1
ATOM 1949 O O . LEU A 1 243 ? -18.124 -9.613 12.465 1.00 96.44 243 LEU A O 1
ATOM 1953 N N . LEU A 1 244 ? -16.284 -10.155 11.322 1.00 94.50 244 LEU A N 1
ATOM 1954 C CA . LEU A 1 244 ? -16.233 -11.536 11.792 1.00 94.50 244 LEU A CA 1
ATOM 1955 C C . LEU A 1 244 ? -15.994 -11.601 13.302 1.00 94.50 244 LEU A C 1
ATOM 1957 O O . LEU A 1 244 ? -16.657 -12.380 13.979 1.00 94.50 244 LEU A O 1
ATOM 1961 N N . LYS A 1 245 ? -15.084 -10.782 13.845 1.00 94.75 245 LYS A N 1
ATOM 1962 C CA . LYS A 1 245 ? -14.860 -10.702 15.299 1.00 94.75 245 LYS A CA 1
ATOM 1963 C C . LYS A 1 245 ? -16.114 -10.231 16.033 1.00 94.75 245 LYS A C 1
ATOM 1965 O O . LYS A 1 245 ? -16.432 -10.765 17.091 1.00 94.75 245 LYS A O 1
ATOM 1970 N N . GLU A 1 246 ? -16.835 -9.265 15.470 1.00 94.75 246 GLU A N 1
ATOM 1971 C CA . GLU A 1 246 ? -18.107 -8.787 16.015 1.00 94.75 246 GLU A CA 1
ATOM 1972 C C . GLU A 1 246 ? -19.173 -9.898 16.006 1.00 94.75 246 GLU A C 1
ATOM 1974 O O . GLU A 1 246 ? -19.799 -10.173 17.028 1.00 94.75 246 GLU A O 1
ATOM 1979 N N . TYR A 1 247 ? -19.311 -10.631 14.900 1.00 92.62 247 TYR A N 1
ATOM 1980 C CA . TYR A 1 247 ? -20.215 -11.781 14.822 1.00 92.62 247 TYR A CA 1
ATOM 1981 C C . TYR A 1 247 ? -19.798 -12.944 15.726 1.00 92.62 247 TYR A C 1
ATOM 1983 O O . TYR A 1 247 ? -20.663 -13.618 16.280 1.00 92.62 247 TYR A O 1
ATOM 1991 N N . GLN A 1 248 ? -18.502 -13.168 15.940 1.00 90.81 248 GLN A N 1
ATOM 1992 C CA . GLN A 1 248 ? -18.008 -14.134 16.925 1.00 90.81 248 GLN A CA 1
ATOM 1993 C C . GLN A 1 248 ? -18.362 -13.714 18.353 1.00 90.81 248 GLN A C 1
ATOM 1995 O O . GLN A 1 248 ? -18.738 -14.566 19.156 1.00 90.81 248 GLN A O 1
ATOM 2000 N N . LEU A 1 249 ? -18.290 -12.416 18.663 1.00 92.81 249 LEU A N 1
ATOM 2001 C CA . LEU A 1 249 ? -18.735 -11.887 19.948 1.00 92.81 249 LEU A CA 1
ATOM 2002 C C . LEU A 1 249 ? -20.240 -12.114 20.137 1.00 92.81 249 LEU A C 1
ATOM 2004 O O . LEU A 1 249 ? -20.647 -12.624 21.178 1.00 92.81 249 LEU A O 1
ATOM 2008 N N . TYR A 1 250 ? -21.056 -11.806 19.124 1.00 89.88 250 TYR A N 1
ATOM 2009 C CA . TYR A 1 250 ? -22.497 -12.072 19.163 1.00 89.88 250 TYR A CA 1
ATOM 2010 C C . TYR A 1 250 ? -22.808 -13.560 19.288 1.00 89.88 250 TYR A C 1
ATOM 2012 O O . TYR A 1 250 ? -23.648 -13.933 20.101 1.00 89.88 250 TYR A O 1
ATOM 2020 N N . LYS A 1 251 ? -22.096 -14.426 18.560 1.00 87.81 251 LYS A N 1
ATOM 2021 C CA . LYS A 1 251 ? -22.218 -15.881 18.695 1.00 87.81 251 LYS A CA 1
ATOM 2022 C C . LYS A 1 251 ? -21.911 -16.328 20.123 1.00 87.81 251 LYS A C 1
ATOM 2024 O O . LYS A 1 251 ? -22.725 -17.028 20.711 1.00 87.81 251 LYS A O 1
ATOM 2029 N N . GLY A 1 252 ? -20.785 -15.899 20.694 1.00 87.44 252 GLY A N 1
ATOM 2030 C CA . GLY A 1 252 ? -20.412 -16.256 22.064 1.00 87.44 252 GLY A CA 1
ATOM 2031 C C . GLY A 1 252 ? -21.418 -15.747 23.101 1.00 87.44 252 GLY A C 1
ATOM 2032 O O . GLY A 1 252 ? -21.752 -16.458 24.047 1.00 87.44 252 GLY A O 1
ATOM 2033 N N . PHE A 1 253 ? -21.962 -14.546 22.897 1.00 88.19 253 PHE A N 1
ATOM 2034 C CA . PHE A 1 253 ? -23.035 -14.010 23.729 1.00 88.19 253 PHE A CA 1
ATOM 2035 C C . PHE A 1 253 ? -24.314 -14.857 23.635 1.00 88.19 253 PHE A C 1
ATOM 2037 O O . PHE A 1 253 ? -24.852 -15.271 24.660 1.00 88.19 253 PHE A O 1
ATOM 2044 N N . LEU A 1 254 ? -24.769 -15.187 22.424 1.00 86.56 254 LEU A N 1
ATOM 2045 C CA . LEU A 1 254 ? -25.940 -16.042 22.219 1.00 86.56 254 LEU A CA 1
ATOM 2046 C C . LEU A 1 254 ? -25.733 -17.444 22.803 1.00 86.56 254 LEU A C 1
ATOM 2048 O O . LEU A 1 254 ? -26.646 -17.978 23.427 1.00 86.56 254 LEU A O 1
ATOM 2052 N N . GLU A 1 255 ? -24.541 -18.026 22.669 1.00 84.25 255 GLU A N 1
ATOM 2053 C CA . GLU A 1 255 ? -24.187 -19.299 23.308 1.00 84.25 255 GLU A CA 1
ATOM 2054 C C . GLU A 1 255 ? -24.252 -19.208 24.838 1.00 84.25 255 GLU A C 1
ATOM 2056 O O . GLU A 1 255 ? -24.720 -20.146 25.471 1.00 84.25 255 GLU A O 1
ATOM 2061 N N . SER A 1 256 ? -23.864 -18.077 25.438 1.00 85.75 256 SER A N 1
ATOM 2062 C CA . SER A 1 256 ? -23.947 -17.885 26.893 1.00 85.75 256 SER A CA 1
ATOM 2063 C C . SER A 1 256 ? -25.379 -17.770 27.429 1.00 85.75 256 SER A C 1
ATOM 2065 O O . SER A 1 256 ? -25.640 -18.165 28.564 1.00 85.75 256 SER A O 1
ATOM 2067 N N . LEU A 1 257 ? -26.304 -17.247 26.616 1.00 84.44 257 LEU A N 1
ATOM 2068 C CA . LEU A 1 257 ? -27.732 -17.175 26.940 1.00 84.44 257 LEU A CA 1
ATOM 2069 C C . LEU A 1 257 ? -28.479 -18.471 26.608 1.00 84.44 257 LEU A C 1
ATOM 2071 O O . LEU A 1 257 ? -29.565 -18.719 27.132 1.00 84.44 257 LEU A O 1
ATOM 2075 N N . THR A 1 258 ? -27.930 -19.289 25.713 1.00 85.06 258 THR A N 1
ATOM 2076 C CA . THR A 1 258 ? -28.564 -20.535 25.290 1.00 85.06 258 THR A CA 1
ATOM 2077 C C . THR A 1 258 ? -28.465 -21.578 26.409 1.00 85.06 258 THR A C 1
ATOM 2079 O O . THR A 1 258 ? -27.373 -21.825 26.921 1.00 85.06 258 THR A O 1
ATOM 2082 N N . PRO A 1 259 ? -29.565 -22.255 26.784 1.00 84.75 259 PRO A N 1
ATOM 2083 C CA . PRO A 1 259 ? -29.523 -23.287 27.813 1.00 84.75 259 PRO A CA 1
ATOM 2084 C C . PRO A 1 259 ? -28.530 -24.417 27.487 1.00 84.75 259 PRO A C 1
ATOM 2086 O O . PRO A 1 259 ? -28.578 -25.012 26.408 1.00 84.75 259 PRO A O 1
ATOM 2089 N N . ASN A 1 260 ? -27.687 -24.786 28.460 1.00 77.75 260 ASN A N 1
ATOM 2090 C CA . ASN A 1 260 ? -26.666 -25.839 28.307 1.00 77.75 260 ASN A CA 1
ATOM 2091 C C . ASN A 1 260 ? -27.245 -27.194 27.867 1.00 77.75 260 ASN A C 1
ATOM 2093 O O . ASN A 1 260 ? -26.597 -27.928 27.131 1.00 77.75 260 ASN A O 1
ATOM 2097 N N . VAL A 1 261 ? -28.485 -27.502 28.263 1.00 79.81 261 VAL A N 1
ATOM 2098 C CA . VAL A 1 261 ? -29.185 -28.736 27.867 1.00 79.81 261 VAL A CA 1
ATOM 2099 C C . VAL A 1 261 ? -29.360 -28.809 26.348 1.00 79.81 261 VAL A C 1
ATOM 2101 O O . VAL A 1 261 ? -29.119 -29.853 25.749 1.00 79.81 261 VAL A O 1
ATOM 2104 N N . TRP A 1 262 ? -29.712 -27.685 25.722 1.00 83.19 262 TRP A N 1
ATOM 2105 C CA . TRP A 1 262 ? -29.871 -27.594 24.274 1.00 83.19 262 TRP A CA 1
ATOM 2106 C C . TRP A 1 262 ? -28.513 -27.628 23.557 1.00 83.19 262 TRP A C 1
ATOM 2108 O O . TRP A 1 262 ? -28.367 -28.297 22.534 1.00 83.19 262 TRP A O 1
ATOM 2118 N N . LEU A 1 263 ? -27.487 -26.976 24.122 1.00 75.94 263 LEU A N 1
ATOM 2119 C CA . LEU A 1 263 ? -26.120 -27.024 23.584 1.00 75.94 263 LEU A CA 1
ATOM 2120 C C . LEU A 1 263 ? -25.534 -28.443 23.612 1.00 75.94 263 LEU A C 1
ATOM 2122 O O . LEU A 1 263 ? -24.898 -28.863 22.644 1.00 75.94 263 LEU A O 1
ATOM 2126 N N . ASP A 1 264 ? -25.753 -29.189 24.693 1.00 80.31 264 ASP A N 1
ATOM 2127 C CA . ASP A 1 264 ? -25.260 -30.558 24.850 1.00 80.31 264 ASP A CA 1
ATOM 2128 C C . ASP A 1 264 ? -25.984 -31.539 23.924 1.00 80.31 264 ASP A C 1
ATOM 2130 O O . ASP A 1 264 ? -25.360 -32.441 23.362 1.00 80.31 264 ASP A O 1
ATOM 2134 N N . GLU A 1 265 ? -27.292 -31.363 23.729 1.00 82.06 265 GLU A N 1
ATOM 2135 C CA . GLU A 1 265 ? -28.072 -32.160 22.782 1.00 82.06 265 GLU A CA 1
ATOM 2136 C C . GLU A 1 265 ? -27.629 -31.897 21.339 1.00 82.06 265 GLU A C 1
ATOM 2138 O O . GLU A 1 265 ? -27.353 -32.839 20.594 1.00 82.06 265 GLU A O 1
ATOM 2143 N N . ARG A 1 266 ? -27.415 -30.628 20.975 1.00 79.00 266 ARG A N 1
ATOM 2144 C CA . ARG A 1 266 ? -26.865 -30.254 19.668 1.00 79.00 266 ARG A CA 1
ATOM 2145 C C . ARG A 1 266 ? -25.467 -30.831 19.438 1.00 79.00 266 ARG A C 1
ATOM 2147 O O . ARG A 1 266 ? -25.205 -31.356 18.358 1.00 79.00 266 ARG A O 1
ATOM 2154 N N . LYS A 1 267 ? -24.579 -30.775 20.438 1.00 79.00 267 LYS A N 1
ATOM 2155 C CA . LYS A 1 267 ? -23.235 -31.374 20.354 1.00 79.00 267 LYS A CA 1
ATOM 2156 C C . LYS A 1 267 ? -23.299 -32.884 20.149 1.00 79.00 267 LYS A C 1
ATOM 2158 O O . LYS A 1 267 ? -22.623 -33.387 19.261 1.00 79.00 267 LYS A O 1
ATOM 2163 N N . LYS A 1 268 ? -24.159 -33.597 20.885 1.00 83.44 268 LYS A N 1
ATOM 2164 C CA . LYS A 1 268 ? -24.363 -35.044 20.693 1.00 83.44 268 LYS A CA 1
ATOM 2165 C C . LYS A 1 268 ? -24.850 -35.371 19.286 1.00 83.44 268 LYS A C 1
ATOM 2167 O O . LYS A 1 268 ? -24.279 -36.243 18.643 1.00 83.44 268 LYS A O 1
ATOM 2172 N N . VAL A 1 269 ? -25.845 -34.640 18.780 1.00 84.25 269 VAL A N 1
ATOM 2173 C CA . VAL A 1 269 ? -26.345 -34.817 17.405 1.00 84.25 269 VAL A CA 1
ATOM 2174 C C . VAL A 1 269 ? -25.238 -34.548 16.380 1.00 84.25 269 VAL A C 1
ATOM 2176 O O . VAL A 1 269 ? -25.104 -35.284 15.401 1.00 84.25 269 VAL A O 1
ATOM 2179 N N . GLN A 1 270 ? -24.416 -33.520 16.603 1.00 78.00 270 GLN A N 1
ATOM 2180 C CA . GLN A 1 270 ? -23.293 -33.190 15.728 1.00 78.00 270 GLN A CA 1
ATOM 2181 C C . GLN A 1 270 ? -22.202 -34.271 15.761 1.00 78.00 270 GLN A C 1
ATOM 2183 O O . GLN A 1 270 ? -21.707 -34.663 14.704 1.00 78.00 270 GLN A O 1
ATOM 2188 N N . ASP A 1 271 ? -21.859 -34.790 16.938 1.00 82.19 271 ASP A N 1
ATOM 2189 C CA . ASP A 1 271 ? -20.870 -35.855 17.121 1.00 82.19 271 ASP A CA 1
ATOM 2190 C C . ASP A 1 271 ? -21.352 -37.182 16.520 1.00 82.19 271 ASP A C 1
ATOM 2192 O O . ASP A 1 271 ? -20.599 -37.845 15.804 1.00 82.19 271 ASP A O 1
ATOM 2196 N N . GLU A 1 272 ? -22.628 -37.529 16.699 1.00 85.50 272 GLU A N 1
ATOM 2197 C CA . GLU A 1 272 ? -23.249 -38.693 16.063 1.00 85.50 272 GLU A CA 1
ATOM 2198 C C . GLU A 1 272 ? -23.238 -38.569 14.532 1.00 85.50 272 GLU A C 1
ATOM 2200 O O . GLU A 1 272 ? -22.866 -39.521 13.839 1.00 85.50 272 GLU A O 1
ATOM 2205 N N . ARG A 1 273 ? -23.571 -37.392 13.977 1.00 82.38 273 ARG A N 1
ATOM 2206 C CA . ARG A 1 273 ? -23.476 -37.129 12.528 1.00 82.38 273 ARG A CA 1
ATOM 2207 C C . ARG A 1 273 ? -22.035 -37.201 12.026 1.00 82.38 273 ARG A C 1
ATOM 2209 O O . ARG A 1 273 ? -21.793 -37.767 10.959 1.00 82.38 273 ARG A O 1
ATOM 2216 N N . ARG A 1 274 ? -21.066 -36.661 12.772 1.00 80.69 274 ARG A N 1
ATOM 2217 C CA . ARG A 1 274 ? -19.632 -36.738 12.439 1.00 80.69 274 ARG A CA 1
ATOM 2218 C C . ARG A 1 274 ? -19.152 -38.182 12.422 1.00 80.69 274 ARG A C 1
ATOM 2220 O O . ARG A 1 274 ? -18.457 -38.590 11.492 1.00 80.69 274 ARG A O 1
ATOM 2227 N N . GLU A 1 275 ? -19.568 -38.979 13.399 1.00 84.00 275 GLU A N 1
ATOM 2228 C CA . GLU A 1 275 ? -19.226 -40.394 13.464 1.00 84.00 275 GLU A CA 1
ATOM 2229 C C . GLU A 1 275 ? -19.883 -41.191 12.325 1.00 84.00 275 GLU A C 1
ATOM 2231 O O . GLU A 1 275 ? -19.245 -42.066 11.738 1.00 84.00 275 GLU A O 1
ATOM 2236 N N . GLN A 1 276 ? -21.120 -40.854 11.942 1.00 82.94 276 GLN A N 1
ATOM 2237 C CA . GLN A 1 276 ? -21.790 -41.424 10.768 1.00 82.94 276 GLN A CA 1
ATOM 2238 C C . GLN A 1 276 ? -21.066 -41.071 9.462 1.00 82.94 276 GLN A C 1
ATOM 2240 O O . GLN A 1 276 ? -20.742 -41.981 8.697 1.00 82.94 276 GLN A O 1
ATOM 2245 N N . LYS A 1 277 ? -20.727 -39.792 9.236 1.00 82.44 277 LYS A N 1
ATOM 2246 C CA . LYS A 1 277 ? -19.959 -39.340 8.059 1.00 82.44 277 LYS A CA 1
ATOM 2247 C C . LYS A 1 277 ? -18.582 -40.014 8.004 1.00 82.44 277 LYS A C 1
ATOM 2249 O O . LYS A 1 277 ? -18.144 -40.441 6.938 1.00 82.44 277 LYS A O 1
ATOM 2254 N N . LYS A 1 278 ? -17.908 -40.188 9.147 1.00 82.50 278 LYS A N 1
ATOM 2255 C CA . LYS A 1 278 ? -16.621 -40.898 9.232 1.00 82.50 278 LYS A CA 1
ATOM 2256 C C . LYS A 1 278 ? -16.761 -42.385 8.891 1.00 82.50 278 LYS A C 1
ATOM 2258 O O . LYS A 1 278 ? -16.005 -42.885 8.062 1.00 82.50 278 LYS A O 1
ATOM 2263 N N . LYS A 1 279 ? -17.773 -43.067 9.438 1.00 84.50 279 LYS A N 1
ATOM 2264 C CA . LYS A 1 279 ? -18.101 -44.466 9.104 1.00 84.50 279 LYS A CA 1
ATOM 2265 C C . LYS A 1 279 ? -18.461 -44.638 7.627 1.00 84.50 279 LYS A C 1
ATOM 2267 O O . LYS A 1 279 ? -18.129 -45.659 7.031 1.00 84.50 279 LYS A O 1
ATOM 2272 N N . GLU A 1 280 ? -19.132 -43.661 7.022 1.00 82.69 280 GLU A N 1
ATOM 2273 C CA . GLU A 1 280 ? -19.464 -43.663 5.596 1.00 82.69 280 GLU A CA 1
ATOM 2274 C C . GLU A 1 280 ? -18.222 -43.461 4.717 1.00 82.69 280 GLU A C 1
ATOM 2276 O O . GLU A 1 280 ? -18.017 -44.224 3.771 1.00 82.69 280 GLU A O 1
ATOM 2281 N N . LYS A 1 281 ? -17.341 -42.514 5.070 1.00 81.06 281 LYS A N 1
ATOM 2282 C CA . LYS A 1 281 ? -16.042 -42.313 4.404 1.00 81.06 281 LYS A CA 1
ATOM 2283 C C . LYS A 1 281 ? -15.161 -43.565 4.498 1.00 81.06 281 LYS A C 1
ATOM 2285 O O . LYS A 1 281 ? -14.635 -44.009 3.479 1.00 81.06 281 LYS A O 1
ATOM 2290 N N . GLU A 1 282 ? -15.074 -44.191 5.672 1.00 80.75 282 GLU A N 1
ATOM 2291 C CA . GLU A 1 282 ? -14.339 -45.447 5.887 1.00 80.75 282 GLU A CA 1
ATOM 2292 C C . GLU A 1 282 ? -14.933 -46.612 5.080 1.00 80.75 282 GLU A C 1
ATOM 2294 O O . GLU A 1 282 ? -14.193 -47.365 4.442 1.00 80.75 282 GLU A O 1
ATOM 2299 N N . LYS A 1 283 ? -16.267 -46.742 5.033 1.00 80.56 283 LYS A N 1
ATOM 2300 C CA . LYS A 1 283 ? -16.947 -47.728 4.177 1.00 80.56 283 LYS A CA 1
ATOM 2301 C C . LYS A 1 283 ? -16.662 -47.488 2.699 1.00 80.56 283 LYS A C 1
ATOM 2303 O O . LYS A 1 283 ? -16.391 -48.444 1.977 1.00 80.56 283 LYS A O 1
ATOM 2308 N N . ASN A 1 284 ? -16.702 -46.240 2.239 1.00 77.75 284 ASN A N 1
ATOM 2309 C CA . ASN A 1 284 ? -16.448 -45.890 0.844 1.00 77.75 284 ASN A CA 1
ATOM 2310 C C . ASN A 1 284 ? -14.976 -46.140 0.453 1.00 77.75 284 ASN A C 1
ATOM 2312 O O . ASN A 1 284 ? -14.688 -46.629 -0.640 1.00 77.75 284 ASN A O 1
ATOM 2316 N N . GLU A 1 285 ? -14.034 -45.899 1.369 1.00 77.12 285 GLU A N 1
ATOM 2317 C CA . GLU A 1 285 ? -12.616 -46.220 1.178 1.00 77.12 285 GLU A CA 1
ATOM 2318 C C . GLU A 1 285 ? -12.354 -47.738 1.150 1.00 77.12 285 GLU A C 1
ATOM 2320 O O . GLU A 1 285 ? -11.599 -48.227 0.304 1.00 77.12 285 GLU A O 1
ATOM 2325 N N . GLN A 1 286 ? -13.019 -48.509 2.017 1.00 70.75 286 GLN A N 1
ATOM 2326 C CA . GLN A 1 286 ? -12.971 -49.976 1.985 1.00 70.75 286 GLN A CA 1
ATOM 2327 C C . GLN A 1 286 ? -13.580 -50.539 0.693 1.00 70.75 286 GLN A C 1
ATOM 2329 O O . GLN A 1 286 ? -13.001 -51.442 0.087 1.00 70.75 286 GLN A O 1
ATOM 2334 N N . ASN A 1 287 ? -14.687 -49.965 0.213 1.00 67.81 287 ASN A N 1
ATOM 2335 C CA . ASN A 1 287 ? -15.306 -50.359 -1.053 1.00 67.81 287 ASN A CA 1
ATOM 2336 C C . ASN A 1 287 ? -14.397 -50.039 -2.255 1.00 67.81 287 ASN A C 1
ATOM 2338 O O . ASN A 1 287 ? -14.280 -50.839 -3.182 1.00 67.81 287 ASN A O 1
ATOM 2342 N N . ARG A 1 288 ? -13.658 -48.919 -2.210 1.00 66.12 288 ARG A N 1
ATOM 2343 C CA . ARG A 1 288 ? -12.618 -48.585 -3.200 1.00 66.12 288 ARG A CA 1
ATOM 2344 C C . ARG A 1 288 ? -11.457 -49.585 -3.223 1.00 66.12 288 ARG A C 1
ATOM 2346 O O . ARG A 1 288 ? -10.951 -49.876 -4.304 1.00 66.12 288 ARG A O 1
ATOM 2353 N N . LYS A 1 289 ? -11.045 -50.127 -2.070 1.00 62.66 289 LYS A N 1
ATOM 2354 C CA . LYS A 1 289 ? -9.992 -51.161 -1.978 1.00 62.66 289 LYS A CA 1
ATOM 2355 C C . LYS A 1 289 ? -10.459 -52.549 -2.437 1.00 62.66 289 LYS A C 1
ATOM 2357 O O . LYS A 1 289 ? -9.640 -53.328 -2.914 1.00 62.66 289 LYS A O 1
ATOM 2362 N N . LEU A 1 290 ? -11.754 -52.861 -2.340 1.00 57.78 290 LEU A N 1
ATOM 2363 C CA . LEU A 1 290 ? -12.321 -54.140 -2.798 1.00 57.78 290 LEU A CA 1
ATOM 2364 C C . LEU A 1 290 ? -12.530 -54.210 -4.323 1.00 57.78 290 LEU A C 1
ATOM 2366 O O . LEU A 1 290 ? -12.533 -55.302 -4.883 1.00 57.78 290 LEU A O 1
ATOM 2370 N N . VAL A 1 291 ? -12.639 -53.068 -5.012 1.00 57.12 291 VAL A N 1
ATOM 2371 C CA . VAL A 1 291 ? -12.775 -52.999 -6.485 1.00 57.12 291 VAL A CA 1
ATOM 2372 C C . VAL A 1 291 ? -11.416 -53.064 -7.213 1.00 57.12 291 VAL A C 1
ATOM 2374 O O . VAL A 1 291 ? -11.365 -53.223 -8.431 1.00 57.12 291 VAL A O 1
ATOM 2377 N N . SER A 1 292 ? -10.287 -53.028 -6.495 1.00 50.34 292 SER A N 1
ATOM 2378 C CA . SER A 1 292 ? -8.948 -53.230 -7.067 1.00 50.34 292 SER A CA 1
ATOM 2379 C C . SER A 1 292 ? -8.479 -54.688 -6.966 1.00 50.34 292 SER A C 1
ATOM 2381 O O . SER A 1 292 ? -7.482 -54.983 -6.309 1.00 50.34 292 SER A O 1
ATOM 2383 N N . THR A 1 293 ? -9.174 -55.618 -7.624 1.00 44.50 293 THR A N 1
ATOM 2384 C CA . THR A 1 293 ? -8.610 -56.938 -7.958 1.00 44.50 293 THR A CA 1
ATOM 2385 C C . THR A 1 293 ? -8.033 -56.892 -9.378 1.00 44.50 293 THR A C 1
ATOM 2387 O O . THR A 1 293 ? -8.789 -56.617 -10.314 1.00 44.50 293 THR A O 1
ATOM 2390 N N . PRO A 1 294 ? -6.728 -57.145 -9.595 1.00 45.81 294 PRO A N 1
ATOM 2391 C CA . PRO A 1 294 ? -6.150 -57.142 -10.932 1.00 45.81 294 PRO A CA 1
ATOM 2392 C C . PRO A 1 294 ? -6.533 -58.435 -11.663 1.00 45.81 294 PRO A C 1
ATOM 2394 O O . PRO A 1 294 ? -5.994 -59.504 -11.392 1.00 45.81 294 PRO A O 1
ATOM 2397 N N . SER A 1 295 ? -7.474 -58.338 -12.601 1.00 38.12 295 SER A N 1
ATOM 2398 C CA . SER A 1 295 ? -7.701 -59.379 -13.605 1.00 38.12 295 SER A CA 1
ATOM 2399 C C . SER A 1 295 ? -6.637 -59.246 -14.698 1.00 38.12 295 SER A C 1
ATOM 2401 O O . SER A 1 295 ? -6.741 -58.389 -15.575 1.00 38.12 295 SER A O 1
ATOM 2403 N N . GLU A 1 296 ? -5.599 -60.082 -14.650 1.00 43.41 296 GLU A N 1
ATOM 2404 C CA . GLU A 1 296 ? -4.675 -60.279 -15.768 1.00 43.41 296 GLU A CA 1
ATOM 2405 C C . GLU A 1 296 ? -5.374 -61.024 -16.916 1.00 43.41 296 GLU A C 1
ATOM 2407 O O . GLU A 1 296 ? -5.662 -62.212 -16.806 1.00 43.41 296 GLU A O 1
ATOM 2412 N N . SER A 1 297 ? -5.569 -60.363 -18.061 1.00 37.28 297 SER A N 1
ATOM 2413 C CA . SER A 1 297 ? -5.539 -61.044 -19.363 1.00 37.28 297 SER A CA 1
ATOM 2414 C C . SER A 1 297 ? -5.230 -60.076 -20.513 1.00 37.28 297 SER A C 1
ATOM 2416 O O . SER A 1 297 ? -6.069 -59.300 -20.957 1.00 37.28 297 SER A O 1
ATOM 2418 N N . SER A 1 298 ? -3.990 -60.183 -20.994 1.00 40.28 298 SER A N 1
ATOM 2419 C CA . SER A 1 298 ? -3.563 -60.156 -22.401 1.00 40.28 298 SER A CA 1
ATOM 2420 C C . SER A 1 298 ? -3.983 -59.016 -23.353 1.00 40.28 298 SER A C 1
ATOM 2422 O O . SER A 1 298 ? -5.083 -58.995 -23.887 1.00 40.28 298 SER A O 1
ATOM 2424 N N . ARG A 1 299 ? -2.944 -58.259 -23.748 1.00 36.38 299 ARG A N 1
ATOM 2425 C CA . ARG A 1 299 ? -2.546 -57.899 -25.131 1.00 36.38 299 ARG A CA 1
ATOM 2426 C C . ARG A 1 299 ? -3.551 -57.151 -26.023 1.00 36.38 299 ARG A C 1
ATOM 2428 O O . ARG A 1 299 ? -4.430 -57.741 -26.633 1.00 36.38 299 ARG A O 1
ATOM 2435 N N . GLY A 1 300 ? -3.218 -55.890 -26.301 1.00 32.62 300 GLY A N 1
ATOM 2436 C CA . GLY A 1 300 ? -3.740 -55.143 -27.446 1.00 32.62 300 GLY A CA 1
ATOM 2437 C C . GLY A 1 300 ? -2.990 -53.830 -27.640 1.00 32.62 300 GLY A C 1
ATOM 2438 O O . GLY A 1 300 ? -3.246 -52.852 -26.958 1.00 32.62 300 GLY A O 1
ATOM 2439 N N . THR A 1 301 ? -2.006 -53.850 -28.528 1.00 36.12 301 THR A N 1
ATOM 2440 C CA . THR A 1 301 ? -1.110 -52.761 -28.945 1.00 36.12 301 THR A CA 1
ATOM 2441 C C . THR A 1 301 ? -1.819 -51.478 -29.394 1.00 36.12 301 THR A C 1
ATOM 2443 O O . THR A 1 301 ? -2.737 -51.554 -30.204 1.00 36.12 301 THR A O 1
ATOM 2446 N N . GLY A 1 302 ? -1.288 -50.308 -29.010 1.00 32.72 302 GLY A N 1
ATOM 2447 C CA . GLY A 1 302 ? -1.576 -49.048 -29.709 1.00 32.72 302 GLY A CA 1
ATOM 2448 C C . GLY A 1 302 ? -1.471 -47.787 -28.854 1.00 32.72 302 GLY A C 1
ATOM 2449 O O . GLY A 1 302 ? -2.483 -47.147 -28.609 1.00 32.72 302 GLY A O 1
ATOM 2450 N N . ALA A 1 303 ? -0.266 -47.400 -28.422 1.00 33.53 303 ALA A N 1
ATOM 2451 C CA . ALA A 1 303 ? -0.038 -46.102 -27.784 1.00 33.53 303 ALA A CA 1
ATOM 2452 C C . ALA A 1 303 ? 0.873 -45.234 -28.664 1.00 33.53 303 ALA A C 1
ATOM 2454 O O . ALA A 1 303 ? 2.052 -45.545 -28.849 1.00 33.53 303 ALA A O 1
ATOM 2455 N N . LYS A 1 304 ? 0.312 -44.143 -29.193 1.00 36.00 304 LYS A N 1
ATOM 2456 C CA . LYS A 1 304 ? 1.054 -42.968 -29.653 1.00 36.00 304 LYS A CA 1
ATOM 2457 C C . LYS A 1 304 ? 0.665 -41.772 -28.790 1.00 36.00 304 LYS A C 1
ATOM 2459 O O . LYS A 1 304 ? -0.503 -41.586 -28.474 1.00 36.00 304 LYS A O 1
ATOM 2464 N N . ASP A 1 305 ? 1.702 -41.000 -28.492 1.00 32.28 305 ASP A N 1
ATOM 2465 C CA . ASP A 1 305 ? 1.712 -39.599 -28.081 1.00 32.28 305 ASP A CA 1
ATOM 2466 C C . ASP A 1 305 ? 1.210 -39.245 -26.676 1.00 32.28 305 ASP A C 1
ATOM 2468 O O . ASP A 1 305 ? 0.034 -39.011 -26.435 1.00 32.28 305 ASP A O 1
ATOM 2472 N N . ALA A 1 306 ? 2.161 -39.051 -25.755 1.00 35.31 306 ALA A N 1
ATOM 2473 C CA . ALA A 1 306 ? 2.601 -37.695 -25.410 1.00 35.31 306 ALA A CA 1
ATOM 2474 C C . ALA A 1 306 ? 3.686 -37.695 -24.312 1.00 35.31 306 ALA A C 1
ATOM 2476 O O . ALA A 1 306 ? 3.574 -38.368 -23.293 1.00 35.31 306 ALA A O 1
ATOM 2477 N N . ARG A 1 307 ? 4.680 -36.815 -24.510 1.00 36.31 307 ARG A N 1
ATOM 2478 C CA . ARG A 1 307 ? 5.527 -36.153 -23.493 1.00 36.31 307 ARG A CA 1
ATOM 2479 C C . ARG A 1 307 ? 6.577 -37.007 -22.767 1.00 36.31 307 ARG A C 1
ATOM 2481 O O . ARG A 1 307 ? 6.359 -37.524 -21.678 1.00 36.31 307 ARG A O 1
ATOM 2488 N N . LYS A 1 308 ? 7.805 -36.990 -23.305 1.00 33.53 308 LYS A N 1
ATOM 2489 C CA . LYS A 1 308 ? 9.027 -37.244 -22.525 1.00 33.53 308 LYS A CA 1
ATOM 2490 C C . LYS A 1 308 ? 9.682 -35.937 -22.090 1.00 33.53 308 LYS A C 1
ATOM 2492 O O . LYS A 1 308 ? 10.194 -35.181 -22.910 1.00 33.53 308 LYS A O 1
ATOM 2497 N N . LEU A 1 309 ? 9.703 -35.746 -20.775 1.00 33.00 309 LEU A N 1
ATOM 2498 C CA . LEU A 1 309 ? 10.660 -34.915 -20.061 1.00 33.00 309 LEU A CA 1
ATOM 2499 C C . LEU A 1 309 ? 11.955 -35.715 -19.803 1.00 33.00 309 LEU A C 1
ATOM 2501 O O . LEU A 1 309 ? 11.911 -36.892 -19.454 1.00 33.00 309 LEU A O 1
ATOM 2505 N N . SER A 1 310 ? 13.081 -35.010 -19.928 1.00 32.56 310 SER A N 1
ATOM 2506 C CA . SER A 1 310 ? 14.339 -35.118 -19.165 1.00 32.56 310 SER A CA 1
ATOM 2507 C C . SER A 1 310 ? 15.085 -36.462 -19.027 1.00 32.56 310 SER A C 1
ATOM 2509 O O . SER A 1 310 ? 14.684 -37.334 -18.261 1.00 32.56 310 SER A O 1
ATOM 2511 N N . LYS A 1 311 ? 16.301 -36.526 -19.596 1.00 33.31 311 LYS A N 1
ATOM 2512 C CA . LYS A 1 311 ? 17.594 -36.605 -18.863 1.00 33.31 311 LYS A CA 1
ATOM 2513 C C . LYS A 1 311 ? 18.744 -36.815 -19.857 1.00 33.31 311 LYS A C 1
ATOM 2515 O O . LYS A 1 311 ? 18.759 -37.827 -20.542 1.00 33.31 311 LYS A O 1
ATOM 2520 N N . PHE A 1 312 ? 19.715 -35.899 -19.890 1.00 28.44 312 PHE A N 1
ATOM 2521 C CA . PHE A 1 312 ? 21.089 -36.088 -19.386 1.00 28.44 312 PHE A CA 1
ATOM 2522 C C . PHE A 1 312 ? 22.025 -35.029 -19.999 1.00 28.44 312 PHE A C 1
ATOM 2524 O O . PHE A 1 312 ? 22.062 -34.855 -21.211 1.00 28.44 312 PHE A O 1
ATOM 2531 N N . GLY A 1 313 ? 22.801 -34.342 -19.161 1.00 31.05 313 GLY A N 1
ATOM 2532 C CA . GLY A 1 313 ? 23.815 -33.380 -19.594 1.00 31.05 313 GLY A CA 1
ATOM 2533 C C . GLY A 1 313 ? 24.478 -32.722 -18.389 1.00 31.05 313 GLY A C 1
ATOM 2534 O O . GLY A 1 313 ? 23.884 -31.888 -17.720 1.00 31.05 313 GLY A O 1
ATOM 2535 N N . LYS A 1 314 ? 25.685 -33.180 -18.072 1.00 37.72 314 LYS A N 1
ATOM 2536 C CA . LYS A 1 314 ? 26.457 -32.932 -16.852 1.00 37.72 314 LYS A CA 1
ATOM 2537 C C . LYS A 1 314 ? 27.569 -31.923 -17.153 1.00 37.72 314 LYS A C 1
ATOM 2539 O O . LYS A 1 314 ? 28.480 -32.306 -17.867 1.00 37.72 314 LYS A O 1
ATOM 2544 N N . THR A 1 315 ? 27.548 -30.725 -16.560 1.00 31.73 315 THR A N 1
ATOM 2545 C CA . THR A 1 315 ? 28.718 -29.832 -16.328 1.00 31.73 315 THR A CA 1
ATOM 2546 C C . THR A 1 315 ? 28.307 -28.760 -15.304 1.00 31.73 315 THR A C 1
ATOM 2548 O O . THR A 1 315 ? 27.358 -28.029 -15.544 1.00 31.73 315 THR A O 1
ATOM 2551 N N . LYS A 1 316 ? 28.786 -28.825 -14.057 1.00 33.28 316 LYS A N 1
ATOM 2552 C CA . LYS A 1 316 ? 30.011 -28.200 -13.507 1.00 33.28 316 LYS A CA 1
ATOM 2553 C C . LYS A 1 316 ? 29.794 -26.735 -13.073 1.00 33.28 316 LYS A C 1
ATOM 2555 O O . LYS A 1 316 ? 29.869 -25.831 -13.887 1.00 33.28 316 LYS A O 1
ATOM 2560 N N . GLU A 1 317 ? 29.537 -26.593 -11.767 1.00 34.31 317 GLU A N 1
ATOM 2561 C CA . GLU A 1 317 ? 30.005 -25.549 -10.835 1.00 34.31 317 GLU A CA 1
ATOM 2562 C C . GLU A 1 317 ? 30.148 -24.102 -11.343 1.00 34.31 317 GLU A C 1
ATOM 2564 O O . GLU A 1 317 ? 31.080 -23.799 -12.080 1.00 34.31 317 GLU A O 1
ATOM 2569 N N . LEU A 1 318 ? 29.359 -23.182 -10.768 1.00 32.97 318 LEU A N 1
ATOM 2570 C CA . LEU A 1 318 ? 29.914 -21.962 -10.170 1.00 32.97 318 LEU A CA 1
ATOM 2571 C C . LEU A 1 318 ? 29.000 -21.432 -9.047 1.00 32.97 318 LEU A C 1
ATOM 2573 O O . LEU A 1 318 ? 27.796 -21.245 -9.209 1.00 32.97 318 LEU A O 1
ATOM 2577 N N . ARG A 1 319 ? 29.628 -21.227 -7.890 1.00 36.12 319 ARG A N 1
ATOM 2578 C CA . ARG A 1 319 ? 29.098 -20.793 -6.592 1.00 36.12 319 ARG A CA 1
ATOM 2579 C C . ARG A 1 319 ? 28.231 -19.524 -6.647 1.00 36.12 319 ARG A C 1
ATOM 2581 O O . ARG A 1 319 ? 28.693 -18.486 -7.114 1.00 36.12 319 ARG A O 1
ATOM 2588 N N . ARG A 1 320 ? 27.065 -19.556 -5.988 1.00 34.62 320 ARG A N 1
ATOM 2589 C CA . ARG A 1 320 ? 26.466 -18.392 -5.304 1.00 34.62 320 ARG A CA 1
ATOM 2590 C C . ARG A 1 320 ? 26.038 -18.796 -3.890 1.00 34.62 320 ARG A C 1
ATOM 2592 O O . ARG A 1 320 ? 25.608 -19.916 -3.646 1.00 34.62 320 ARG A O 1
ATOM 2599 N N . THR A 1 321 ? 26.285 -17.872 -2.977 1.00 32.09 321 THR A N 1
ATOM 2600 C CA . THR A 1 321 ? 26.226 -17.933 -1.513 1.00 32.09 321 THR A CA 1
ATOM 2601 C C . THR A 1 321 ? 24.815 -18.152 -0.947 1.00 32.09 321 THR A C 1
ATOM 2603 O O . THR A 1 321 ? 23.857 -17.681 -1.559 1.00 32.09 321 THR A O 1
ATOM 2606 N N . PRO A 1 322 ? 24.667 -18.782 0.238 1.00 37.00 322 PRO A N 1
ATOM 2607 C CA . PRO A 1 322 ? 23.380 -18.955 0.900 1.00 37.00 322 PRO A CA 1
ATOM 2608 C C . PRO A 1 322 ? 23.087 -17.781 1.846 1.00 37.00 322 PRO A C 1
ATOM 2610 O O . PRO A 1 322 ? 23.889 -17.467 2.724 1.00 37.00 322 PRO A O 1
ATOM 2613 N N . SER A 1 323 ? 21.915 -17.167 1.717 1.00 33.28 323 SER A N 1
ATOM 2614 C CA . SER A 1 323 ? 21.352 -16.290 2.748 1.00 33.28 323 SER A CA 1
ATOM 2615 C C . SER A 1 323 ? 19.863 -16.593 2.909 1.00 33.28 323 SER A C 1
ATOM 2617 O O . SER A 1 323 ? 19.050 -16.210 2.077 1.00 33.28 323 SER A O 1
ATOM 2619 N N . GLN A 1 324 ? 19.588 -17.371 3.961 1.00 42.09 324 GLN A N 1
ATOM 2620 C CA . GLN A 1 324 ? 18.390 -17.410 4.807 1.00 42.09 324 GLN A CA 1
ATOM 2621 C C . GLN A 1 324 ? 17.027 -17.100 4.165 1.00 42.09 324 GLN A C 1
ATOM 2623 O O . GLN A 1 324 ? 16.629 -15.946 4.066 1.00 42.09 324 GLN A O 1
ATOM 2628 N N . ALA A 1 325 ? 16.260 -18.157 3.890 1.00 36.59 325 ALA A N 1
ATOM 2629 C CA . ALA A 1 325 ? 14.795 -18.143 3.944 1.00 36.59 325 ALA A CA 1
ATOM 2630 C C . ALA A 1 325 ? 14.282 -19.591 4.049 1.00 36.59 325 ALA A C 1
ATOM 2632 O O . ALA A 1 325 ? 13.854 -20.194 3.071 1.00 36.59 325 ALA A O 1
ATOM 2633 N N . THR A 1 326 ? 14.391 -20.188 5.237 1.00 42.41 326 THR A N 1
ATOM 2634 C CA . THR A 1 326 ? 13.796 -21.500 5.541 1.00 42.41 326 THR A CA 1
ATOM 2635 C C . THR A 1 326 ? 13.260 -21.502 6.966 1.00 42.41 326 THR A C 1
ATOM 2637 O O . THR A 1 326 ? 13.886 -22.096 7.841 1.00 42.41 326 THR A O 1
ATOM 2640 N N . GLN A 1 327 ? 12.127 -20.836 7.210 1.00 46.28 327 GLN A N 1
ATOM 2641 C CA . GLN A 1 327 ? 11.302 -21.100 8.402 1.00 46.28 327 GLN A CA 1
ATOM 2642 C C . GLN A 1 327 ? 9.776 -21.073 8.175 1.00 46.28 327 GLN A C 1
ATOM 2644 O O . GLN A 1 327 ? 9.060 -21.487 9.076 1.00 46.28 327 GLN A O 1
ATOM 2649 N N . ASP A 1 328 ? 9.260 -20.758 6.980 1.00 43.66 328 ASP A N 1
ATOM 2650 C CA . ASP A 1 328 ? 7.799 -20.601 6.804 1.00 43.66 328 ASP A CA 1
ATOM 2651 C C . ASP A 1 328 ? 7.060 -21.810 6.209 1.00 43.66 328 ASP A C 1
ATOM 2653 O O . ASP A 1 328 ? 5.839 -21.820 6.133 1.00 43.66 328 ASP A O 1
ATOM 2657 N N . SER A 1 329 ? 7.745 -22.887 5.816 1.00 44.97 329 SER A N 1
ATOM 2658 C CA . SER A 1 329 ? 7.063 -24.031 5.176 1.00 44.97 329 SER A CA 1
ATOM 2659 C C . SER A 1 329 ? 6.454 -25.042 6.159 1.00 44.97 329 SER A C 1
ATOM 2661 O O . SER A 1 329 ? 5.758 -25.956 5.728 1.00 44.97 329 SER A O 1
ATOM 2663 N N . LYS A 1 330 ? 6.706 -24.906 7.471 1.00 44.47 330 LYS A N 1
ATOM 2664 C CA . LYS A 1 330 ? 6.120 -25.780 8.511 1.00 44.47 330 LYS A CA 1
ATOM 2665 C C . LYS A 1 330 ? 4.866 -25.196 9.165 1.00 44.47 330 LYS A C 1
ATOM 2667 O O . LYS A 1 330 ? 4.019 -25.967 9.600 1.00 44.47 330 LYS A O 1
ATOM 2672 N N . SER A 1 331 ? 4.725 -23.873 9.208 1.00 46.53 331 SER A N 1
ATOM 2673 C CA . SER A 1 331 ? 3.541 -23.208 9.766 1.00 46.53 331 SER A CA 1
ATOM 2674 C C . SER A 1 331 ? 2.340 -23.307 8.829 1.00 46.53 331 SER A C 1
ATOM 2676 O O . SER A 1 331 ? 1.225 -23.503 9.297 1.00 46.53 331 SER A O 1
ATOM 2678 N N . VAL A 1 332 ? 2.564 -23.267 7.510 1.00 47.06 332 VAL A N 1
ATOM 2679 C CA . VAL A 1 332 ? 1.473 -23.338 6.527 1.00 47.06 332 VAL A CA 1
ATOM 2680 C C . VAL A 1 332 ? 0.823 -24.721 6.514 1.00 47.06 332 VAL A C 1
ATOM 2682 O O . VAL A 1 332 ? -0.396 -24.780 6.484 1.00 47.06 332 VAL A O 1
ATOM 2685 N N . ALA A 1 333 ? 1.595 -25.810 6.631 1.00 40.09 333 ALA A N 1
ATOM 2686 C CA . ALA A 1 333 ? 1.069 -27.183 6.658 1.00 40.09 333 ALA A CA 1
ATOM 2687 C C . ALA A 1 333 ? 0.305 -27.522 7.955 1.00 40.09 333 ALA A C 1
ATOM 2689 O O . ALA A 1 333 ? -0.696 -28.231 7.913 1.00 40.09 333 ALA A O 1
ATOM 2690 N N . ALA A 1 334 ? 0.740 -26.981 9.100 1.00 44.00 334 ALA A N 1
ATOM 2691 C CA . ALA A 1 334 ? 0.010 -27.113 10.363 1.00 44.00 334 ALA A CA 1
ATOM 2692 C C . ALA A 1 334 ? -1.262 -26.243 10.386 1.00 44.00 334 ALA A C 1
ATOM 2694 O O . ALA A 1 334 ? -2.278 -26.656 10.934 1.00 44.00 334 ALA A O 1
ATOM 2695 N N . ALA A 1 335 ? -1.230 -25.071 9.739 1.00 42.84 335 ALA A N 1
ATOM 2696 C CA . ALA A 1 335 ? -2.404 -24.219 9.571 1.00 42.84 335 ALA A CA 1
ATOM 2697 C C . ALA A 1 335 ? -3.409 -24.790 8.555 1.00 42.84 335 ALA A C 1
ATOM 2699 O O . ALA A 1 335 ? -4.604 -24.631 8.757 1.00 42.84 335 ALA A O 1
ATOM 2700 N N . THR A 1 336 ? -2.968 -25.508 7.511 1.00 42.00 336 THR A N 1
ATOM 2701 C CA . THR A 1 336 ? -3.903 -26.194 6.592 1.00 42.00 336 THR A CA 1
ATOM 2702 C C . THR A 1 336 ? -4.607 -27.361 7.281 1.00 42.00 336 THR A C 1
ATOM 2704 O O . THR A 1 336 ? -5.795 -27.548 7.069 1.00 42.00 336 THR A O 1
ATOM 2707 N N . GLN A 1 337 ? -3.922 -28.081 8.176 1.00 40.44 337 GLN A N 1
ATOM 2708 C CA . GLN A 1 337 ? -4.547 -29.146 8.971 1.00 40.44 337 GLN A CA 1
ATOM 2709 C C . GLN A 1 337 ? -5.533 -28.636 10.029 1.00 40.44 337 GLN A C 1
ATOM 2711 O O . GLN A 1 337 ? -6.514 -29.315 10.297 1.00 40.44 337 GLN A O 1
ATOM 2716 N N . ALA A 1 338 ? -5.303 -27.457 10.614 1.00 39.12 338 ALA A N 1
ATOM 2717 C CA . ALA A 1 338 ? -6.230 -26.875 11.587 1.00 39.12 338 ALA A CA 1
ATOM 2718 C C . ALA A 1 338 ? -7.455 -26.202 10.934 1.00 39.12 338 ALA A C 1
ATOM 2720 O O . ALA A 1 338 ? -8.489 -26.074 11.578 1.00 39.12 338 ALA A O 1
ATOM 2721 N N . VAL A 1 339 ? -7.349 -25.777 9.669 1.00 41.31 339 VAL A N 1
ATOM 2722 C CA . VAL A 1 339 ? -8.450 -25.140 8.920 1.00 41.31 339 VAL A CA 1
ATOM 2723 C C . VAL A 1 339 ? -9.320 -26.174 8.188 1.00 41.31 339 VAL A C 1
ATOM 2725 O O . VAL A 1 339 ? -10.513 -25.954 8.018 1.00 41.31 339 VAL A O 1
ATOM 2728 N N . GLU A 1 340 ? -8.779 -27.346 7.836 1.00 36.47 340 GLU A N 1
ATOM 2729 C CA . GLU A 1 340 ? -9.567 -28.452 7.262 1.00 36.47 340 GLU A CA 1
ATOM 2730 C C . GLU A 1 340 ? -10.551 -29.107 8.259 1.00 36.47 340 GLU A C 1
ATOM 2732 O O . GLU A 1 340 ? -11.440 -29.839 7.830 1.00 36.47 340 GLU A O 1
ATOM 2737 N N . GLU A 1 341 ? -1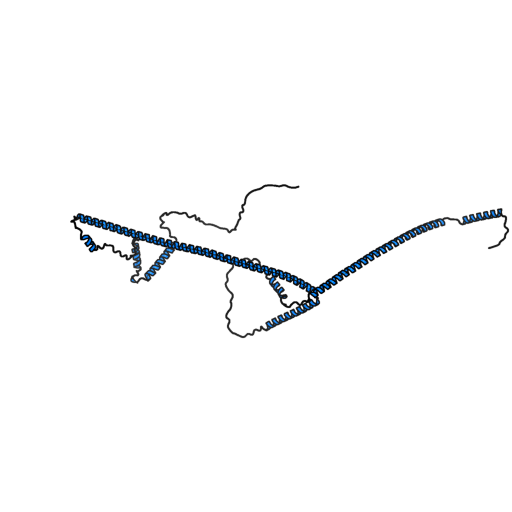0.447 -28.852 9.572 1.00 41.97 341 GLU A N 1
ATOM 2738 C CA . GLU A 1 341 ? -11.354 -29.450 10.571 1.00 41.97 341 GLU A CA 1
ATOM 2739 C C . GLU A 1 341 ? -12.681 -28.686 10.772 1.00 41.97 341 GLU A C 1
ATOM 2741 O O . GLU A 1 341 ? -13.624 -29.261 11.324 1.00 41.97 341 GLU A O 1
ATOM 2746 N N . GLU A 1 342 ? -12.807 -27.443 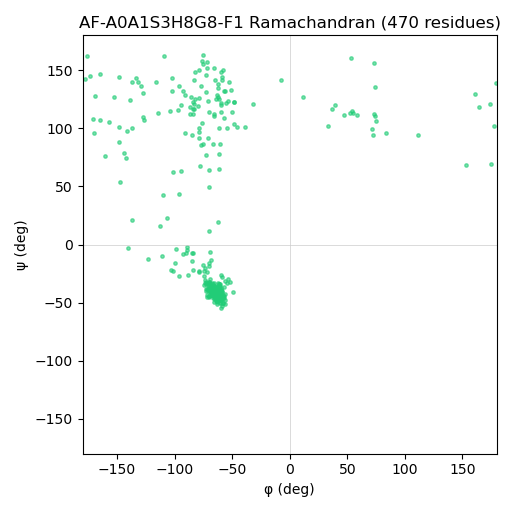10.286 1.00 43.25 342 GLU A N 1
ATOM 2747 C CA . GLU A 1 342 ? -14.062 -26.666 10.369 1.00 43.25 342 GLU A CA 1
ATOM 2748 C C . GLU A 1 342 ? -14.768 -26.437 9.015 1.00 43.25 342 GLU A C 1
ATOM 2750 O O . GLU A 1 342 ? -15.934 -26.052 8.993 1.00 43.25 342 GLU A O 1
ATOM 2755 N N . GLU A 1 343 ? -14.129 -26.756 7.887 1.00 40.81 343 GLU A N 1
ATOM 2756 C CA . GLU A 1 343 ? -14.624 -26.489 6.520 1.00 40.81 343 GLU A CA 1
ATOM 2757 C C . GLU A 1 343 ? -15.344 -27.697 5.875 1.00 40.81 343 GLU A C 1
ATOM 2759 O O . GLU A 1 343 ? -15.142 -28.023 4.706 1.00 40.81 343 GLU A O 1
ATOM 2764 N N . GLU A 1 344 ? -16.204 -28.407 6.613 1.00 44.03 344 GLU A N 1
ATOM 2765 C CA . GLU A 1 344 ? -17.139 -29.358 5.982 1.00 44.03 344 GLU A CA 1
ATOM 2766 C C . GLU A 1 344 ? -18.460 -29.457 6.747 1.00 44.03 344 GLU A C 1
ATOM 2768 O O . GLU A 1 344 ? -18.917 -30.534 7.145 1.00 44.03 344 GLU A O 1
ATOM 2773 N N . THR A 1 345 ? -19.114 -28.322 6.981 1.00 46.34 345 THR A N 1
ATOM 2774 C CA . THR A 1 345 ? -20.567 -28.337 7.155 1.00 46.34 345 THR A CA 1
ATOM 2775 C C . THR A 1 345 ? -21.180 -27.034 6.632 1.00 46.34 345 THR A C 1
ATOM 2777 O O . THR A 1 345 ? -21.412 -26.111 7.398 1.00 46.34 345 THR A O 1
ATOM 2780 N N . ASP A 1 346 ? -21.516 -26.993 5.338 1.00 46.78 346 ASP A N 1
ATOM 2781 C CA . ASP A 1 346 ? -22.440 -26.015 4.718 1.00 46.78 346 ASP A CA 1
ATOM 2782 C C . ASP A 1 346 ? -23.885 -26.108 5.291 1.00 46.78 346 ASP A C 1
ATOM 2784 O O . ASP A 1 346 ? -24.852 -25.693 4.653 1.00 46.78 346 ASP A O 1
ATOM 2788 N N . GLU A 1 347 ? -24.080 -26.711 6.471 1.00 56.62 347 GLU A N 1
ATOM 2789 C CA . GLU A 1 347 ? -25.391 -26.789 7.120 1.00 56.62 347 GLU A CA 1
ATOM 2790 C C . GLU A 1 347 ? -25.611 -25.488 7.897 1.00 56.62 347 GLU A C 1
ATOM 2792 O O . GLU A 1 347 ? -24.816 -25.121 8.766 1.00 56.62 347 GLU A O 1
ATOM 2797 N N . GLU A 1 348 ? -26.700 -24.795 7.567 1.00 56.38 348 GLU A N 1
ATOM 2798 C CA . GLU A 1 348 ? -27.166 -23.604 8.269 1.00 56.38 348 GLU A CA 1
ATOM 2799 C C . GLU A 1 348 ? -27.182 -23.876 9.784 1.00 56.38 348 GLU A C 1
ATOM 2801 O O . GLU A 1 348 ? -27.790 -24.855 10.232 1.00 56.38 348 GLU A O 1
ATOM 2806 N N . PRO A 1 349 ? -26.466 -23.079 10.598 1.00 64.25 349 PRO A N 1
ATOM 2807 C CA . PRO A 1 349 ? -26.387 -23.339 12.021 1.00 64.25 349 PRO A CA 1
ATOM 2808 C C . PRO A 1 349 ? -27.771 -23.141 12.642 1.00 64.25 349 PRO A C 1
ATOM 2810 O O . PRO A 1 349 ? -28.236 -22.015 12.768 1.00 64.25 349 PRO A O 1
ATOM 2813 N N . GLU A 1 350 ? -28.406 -24.231 13.080 1.00 68.75 350 GLU A N 1
ATOM 2814 C CA . GLU A 1 350 ? -29.622 -24.160 13.896 1.00 68.75 350 GLU A CA 1
ATOM 2815 C C . GLU A 1 350 ? -29.341 -23.293 15.135 1.00 68.75 350 GLU A C 1
ATOM 2817 O O . GLU A 1 350 ? -28.397 -23.550 15.889 1.00 68.75 350 GLU A O 1
ATOM 2822 N N . LEU A 1 351 ? -30.117 -22.224 15.310 1.00 74.12 351 LEU A N 1
ATOM 2823 C CA . LEU A 1 351 ? -30.025 -21.284 16.427 1.00 74.12 351 LEU A CA 1
ATOM 2824 C C . LEU A 1 351 ? -31.145 -21.587 17.425 1.00 74.12 351 LEU A C 1
ATOM 2826 O O . LEU A 1 351 ? -32.257 -21.925 17.027 1.00 74.12 351 LEU A O 1
ATOM 2830 N N . TYR A 1 352 ? -30.863 -21.446 18.721 1.00 80.06 352 TYR A N 1
ATOM 2831 C CA . TYR A 1 352 ? -31.887 -21.594 19.760 1.00 80.06 352 TYR A CA 1
ATOM 2832 C C . TYR A 1 352 ? -32.906 -20.448 19.700 1.00 80.06 352 TYR A C 1
ATOM 2834 O O . TYR A 1 352 ? -34.113 -20.668 19.766 1.00 80.06 352 TYR A O 1
ATOM 2842 N N . PHE A 1 353 ? -32.411 -19.223 19.514 1.00 83.94 353 PHE A N 1
ATOM 2843 C CA . PHE A 1 353 ? -33.236 -18.031 19.363 1.00 83.94 353 PHE A CA 1
ATOM 2844 C C . PHE A 1 353 ? -33.641 -17.859 17.900 1.00 83.94 353 PHE A C 1
ATOM 2846 O O . PHE A 1 353 ? -32.784 -17.707 17.031 1.00 83.94 353 PHE A O 1
ATOM 2853 N N . SER A 1 354 ? -34.947 -17.896 17.634 1.00 84.94 354 SER A N 1
ATOM 2854 C CA . SER A 1 354 ? -35.506 -17.748 16.277 1.00 84.94 354 SER A CA 1
ATOM 2855 C C . SER A 1 354 ? -36.061 -16.348 16.008 1.00 84.94 354 SER A C 1
ATOM 2857 O O . SER A 1 354 ? -36.169 -15.941 14.855 1.00 84.94 354 SER A O 1
ATOM 2859 N N . ASP A 1 355 ? -36.414 -15.615 17.065 1.00 86.56 355 ASP A N 1
ATOM 2860 C CA . ASP A 1 355 ? -36.933 -14.250 16.999 1.00 86.56 355 ASP A CA 1
ATOM 2861 C C . ASP A 1 355 ? -36.137 -13.352 17.951 1.00 86.56 355 ASP A C 1
ATOM 2863 O O . ASP A 1 355 ? -35.874 -13.722 19.098 1.00 86.56 355 ASP A O 1
ATOM 2867 N N . SER A 1 356 ? -35.775 -12.158 17.485 1.00 85.94 356 SER A N 1
ATOM 2868 C CA . SER A 1 356 ? -35.042 -11.153 18.258 1.00 85.94 356 SER A CA 1
ATOM 2869 C C . SER A 1 356 ? -35.790 -10.734 19.526 1.00 85.94 356 SER A C 1
ATOM 2871 O O . SER A 1 356 ? -35.151 -10.369 20.514 1.00 85.94 356 SER A O 1
ATOM 2873 N N . GLN A 1 357 ? -37.127 -10.816 19.526 1.00 88.38 357 GLN A N 1
ATOM 2874 C CA . GLN A 1 357 ? -37.951 -10.487 20.690 1.00 88.38 357 GLN A CA 1
ATOM 2875 C C . GLN A 1 357 ? -37.640 -11.387 21.897 1.00 88.38 357 GLN A C 1
ATOM 2877 O O . GLN A 1 357 ? -37.610 -10.899 23.020 1.00 88.38 357 GLN A O 1
ATOM 2882 N N . GLN A 1 358 ? -37.289 -12.659 21.675 1.00 88.81 358 GLN A N 1
ATOM 2883 C CA . GLN A 1 358 ? -36.958 -13.603 22.753 1.00 88.81 358 GLN A CA 1
ATOM 2884 C C . GLN A 1 358 ? -35.754 -13.138 23.580 1.00 88.81 358 GLN A C 1
ATOM 2886 O O . GLN A 1 358 ? -35.710 -13.337 24.790 1.00 88.81 358 GLN A O 1
ATOM 2891 N N . LEU A 1 359 ? -34.775 -12.500 22.932 1.00 88.19 359 LEU A N 1
ATOM 2892 C CA . LEU A 1 359 ? -33.604 -11.957 23.616 1.00 88.19 359 LEU A CA 1
ATOM 2893 C C . LEU A 1 359 ? -33.966 -10.713 24.432 1.00 88.19 359 LEU A C 1
ATOM 2895 O O . LEU A 1 359 ? -33.481 -10.552 25.548 1.00 88.19 359 LEU A O 1
ATOM 2899 N N . LEU A 1 360 ? -34.825 -9.849 23.882 1.00 88.88 360 LEU A N 1
ATOM 2900 C CA . LEU A 1 360 ? -35.321 -8.659 24.577 1.00 88.88 360 LEU A CA 1
ATOM 2901 C C . LEU A 1 360 ? -36.150 -9.031 25.807 1.00 88.88 360 LEU A C 1
ATOM 2903 O O . LEU A 1 360 ? -36.012 -8.383 26.838 1.00 88.88 360 LEU A O 1
ATOM 2907 N N . ASP A 1 361 ? -36.947 -10.092 25.718 1.00 90.88 361 ASP A N 1
ATOM 2908 C CA . ASP A 1 361 ? -37.740 -10.589 26.840 1.00 90.88 361 ASP A CA 1
ATOM 2909 C C . ASP A 1 361 ? -36.830 -11.136 27.958 1.00 90.88 361 ASP A C 1
ATOM 2911 O O . ASP A 1 361 ? -37.043 -10.821 29.126 1.00 90.88 361 ASP A O 1
ATOM 2915 N N . ILE A 1 362 ? -35.753 -11.862 27.612 1.00 88.69 362 ILE A N 1
ATOM 2916 C CA . ILE A 1 362 ? -34.729 -12.299 28.584 1.00 88.69 362 ILE A CA 1
AT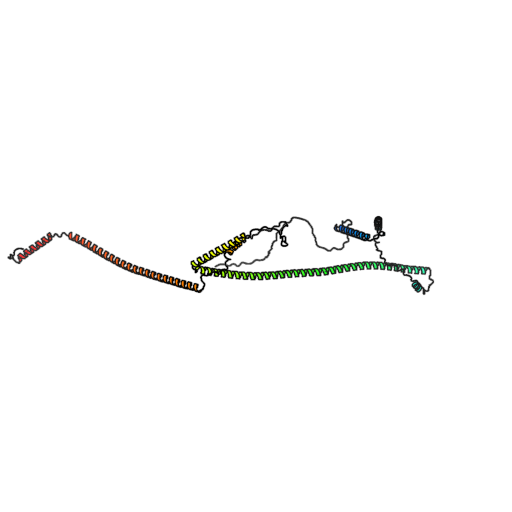OM 2917 C C . ILE A 1 362 ? -34.031 -11.098 29.230 1.00 88.69 362 ILE A C 1
ATOM 2919 O O . ILE A 1 362 ? -33.777 -11.106 30.433 1.00 88.69 362 ILE A O 1
ATOM 2923 N N . PHE A 1 363 ? -33.713 -10.055 28.457 1.00 89.12 363 PHE A N 1
ATOM 2924 C CA . PHE A 1 363 ? -33.146 -8.827 29.012 1.00 89.12 363 PHE A CA 1
ATOM 2925 C C . PHE A 1 363 ? -34.118 -8.127 29.962 1.00 89.12 363 PHE A C 1
ATOM 2927 O O . PHE A 1 363 ? -33.698 -7.729 31.042 1.00 89.12 363 PHE A O 1
ATOM 2934 N N . ALA A 1 364 ? -35.399 -8.024 29.604 1.00 92.56 364 ALA A N 1
ATOM 2935 C CA . ALA A 1 364 ? -36.420 -7.441 30.467 1.00 92.56 364 ALA A CA 1
ATOM 2936 C C . ALA A 1 364 ? -36.584 -8.241 31.770 1.00 92.56 364 ALA A C 1
ATOM 2938 O O . ALA A 1 364 ? -36.658 -7.650 32.845 1.00 92.56 364 ALA A O 1
ATOM 2939 N N . GLU A 1 365 ? -36.562 -9.576 31.699 1.00 93.12 365 GLU A N 1
ATOM 2940 C CA . GLU A 1 365 ? -36.596 -10.437 32.884 1.00 93.12 365 GLU A CA 1
ATOM 2941 C C . GLU A 1 365 ? -35.341 -10.252 33.752 1.00 93.12 365 GLU A C 1
ATOM 2943 O O . GLU A 1 365 ? -35.445 -10.119 34.970 1.00 93.12 365 GLU A O 1
ATOM 2948 N N . LEU A 1 366 ? -34.148 -10.182 33.152 1.00 91.69 366 LEU A N 1
ATOM 2949 C CA . LEU A 1 366 ? -32.905 -9.903 33.879 1.00 91.69 366 LEU A CA 1
ATOM 2950 C C . LEU A 1 366 ? -32.899 -8.502 34.505 1.00 91.69 366 LEU A C 1
ATOM 2952 O O . LEU A 1 366 ? -32.376 -8.326 35.605 1.00 91.69 366 LEU A O 1
ATOM 2956 N N . GLU A 1 367 ? -33.460 -7.501 33.830 1.00 93.12 367 GLU A N 1
ATOM 2957 C CA . GLU A 1 367 ? -33.640 -6.152 34.372 1.00 93.12 367 GLU A CA 1
ATOM 2958 C C . GLU A 1 367 ? -34.598 -6.159 35.567 1.00 93.12 367 GLU A C 1
ATOM 2960 O O . GLU A 1 367 ? -34.273 -5.581 36.605 1.00 93.12 367 GLU A O 1
ATOM 2965 N N . GLU A 1 368 ? -35.727 -6.863 35.467 1.00 95.06 368 GLU A N 1
ATOM 2966 C CA . GLU A 1 368 ? -36.687 -7.024 36.562 1.00 95.06 368 GLU A CA 1
ATOM 2967 C C . GLU A 1 368 ? -36.064 -7.766 37.754 1.00 95.06 368 GLU A C 1
ATOM 2969 O O . GLU A 1 368 ? -36.172 -7.312 38.896 1.00 95.06 368 GLU A O 1
ATOM 2974 N N . GLN A 1 369 ? -35.339 -8.860 37.503 1.00 95.00 369 GLN A N 1
ATOM 2975 C CA . GLN A 1 369 ? -34.617 -9.610 38.532 1.00 95.00 369 GLN A CA 1
ATOM 2976 C C . GLN A 1 369 ? -33.543 -8.753 39.211 1.00 95.00 369 GLN A C 1
ATOM 2978 O O . GLN A 1 369 ? -33.453 -8.742 40.439 1.00 95.00 369 GLN A O 1
ATOM 2983 N N . ASN A 1 370 ? -32.749 -8.004 38.442 1.00 95.38 370 ASN A N 1
ATOM 2984 C CA . ASN A 1 370 ? -31.745 -7.095 38.993 1.00 95.38 370 ASN A CA 1
ATOM 2985 C C . ASN A 1 370 ? -32.388 -5.979 39.822 1.00 95.38 370 ASN A C 1
ATOM 2987 O O . ASN A 1 370 ? -31.889 -5.657 40.900 1.00 95.38 370 ASN A O 1
ATOM 2991 N N . LEU A 1 371 ? -33.505 -5.412 39.361 1.00 95.94 371 LEU A N 1
ATOM 2992 C CA . LEU A 1 371 ? -34.239 -4.396 40.109 1.00 95.94 371 LEU A CA 1
ATOM 2993 C C . LEU A 1 371 ? -34.796 -4.967 41.421 1.00 95.94 371 LEU A C 1
ATOM 2995 O O . LEU A 1 371 ? -34.659 -4.336 42.467 1.00 95.94 371 LEU A O 1
ATOM 2999 N N . SER A 1 372 ? -35.341 -6.186 41.386 1.00 96.25 372 SER A N 1
ATOM 3000 C CA . SER A 1 372 ? -35.808 -6.908 42.573 1.00 96.25 372 SER A CA 1
ATOM 3001 C C . SER A 1 372 ? -34.670 -7.189 43.563 1.00 96.25 372 SER A C 1
ATOM 3003 O O . SER A 1 372 ? -34.826 -6.962 44.762 1.00 96.25 372 SER A O 1
ATOM 3005 N N . LEU A 1 373 ? -33.496 -7.606 43.076 1.00 97.19 373 LEU A N 1
ATOM 3006 C CA . LEU A 1 373 ? -32.285 -7.801 43.884 1.00 97.19 373 LEU A CA 1
ATOM 3007 C C . LEU A 1 373 ? -31.817 -6.501 44.546 1.00 97.19 373 LEU A C 1
ATOM 3009 O O . LEU A 1 373 ? -31.483 -6.506 45.731 1.00 97.19 373 LEU A O 1
ATOM 3013 N N . ILE A 1 374 ? -31.816 -5.388 43.809 1.00 96.56 374 ILE A N 1
ATOM 3014 C CA . ILE A 1 374 ? -31.467 -4.066 44.348 1.00 96.56 374 ILE A CA 1
ATOM 3015 C C . ILE A 1 374 ? -32.462 -3.663 45.437 1.00 96.56 374 ILE A C 1
ATOM 3017 O O . ILE A 1 374 ? -32.042 -3.248 46.516 1.00 96.56 374 ILE A O 1
ATOM 3021 N N . GLN A 1 375 ? -33.761 -3.823 45.184 1.00 96.00 375 GLN A N 1
ATOM 3022 C CA . GLN A 1 375 ? -34.796 -3.503 46.161 1.00 96.00 375 GLN A CA 1
ATOM 3023 C C . GLN A 1 375 ? -34.660 -4.370 47.420 1.00 96.00 375 GLN A C 1
ATOM 3025 O O . GLN A 1 375 ? -34.656 -3.839 48.526 1.00 96.00 375 GLN A O 1
ATOM 3030 N N . ASN A 1 376 ? -34.458 -5.682 47.276 1.00 96.75 376 ASN A N 1
ATOM 3031 C CA . ASN A 1 376 ? -34.243 -6.577 48.412 1.00 96.75 376 ASN A CA 1
ATOM 3032 C C . ASN A 1 376 ? -32.980 -6.203 49.207 1.00 96.75 376 ASN A C 1
ATOM 3034 O O . ASN A 1 376 ? -32.992 -6.196 50.439 1.00 96.75 376 ASN A O 1
ATOM 3038 N N . SER A 1 377 ? -31.894 -5.838 48.519 1.00 96.38 377 SER A N 1
ATOM 3039 C CA . SER A 1 377 ? -30.676 -5.351 49.169 1.00 96.38 377 SER A CA 1
ATOM 3040 C C . SER A 1 377 ? -30.929 -4.066 49.960 1.00 96.38 377 SER A C 1
ATOM 3042 O O . SER A 1 377 ? -30.394 -3.925 51.054 1.00 96.38 377 SER A O 1
ATOM 3044 N N . GLN A 1 378 ? -31.744 -3.145 49.442 1.00 96.81 378 GLN A N 1
ATOM 3045 C CA . GLN A 1 378 ? -32.101 -1.909 50.144 1.00 96.81 378 GLN A CA 1
ATOM 3046 C C . GLN A 1 378 ? -33.006 -2.177 51.351 1.00 96.81 378 GLN A C 1
ATOM 3048 O O . GLN A 1 378 ? -32.736 -1.673 52.434 1.00 96.81 378 GLN A O 1
ATOM 3053 N N . GLU A 1 379 ? -34.036 -3.013 51.200 1.00 96.69 379 GLU A N 1
ATOM 3054 C CA . GLU A 1 379 ? -34.942 -3.387 52.296 1.00 96.69 379 GLU A CA 1
ATOM 3055 C C . GLU A 1 379 ? -34.191 -4.102 53.432 1.00 96.69 379 GLU A C 1
ATOM 3057 O O . GLU A 1 379 ? -34.411 -3.834 54.615 1.00 96.69 379 GLU A O 1
ATOM 3062 N N . THR A 1 380 ? -33.265 -5.002 53.088 1.00 96.56 380 THR A N 1
ATOM 3063 C CA . THR A 1 380 ? -32.428 -5.694 54.080 1.00 96.56 380 THR A CA 1
ATOM 3064 C C . THR A 1 380 ? -31.410 -4.761 54.735 1.00 96.56 380 THR A C 1
ATOM 3066 O O . THR A 1 380 ? -31.153 -4.900 55.934 1.00 96.56 380 THR A O 1
ATOM 3069 N N . GLU A 1 381 ? -30.860 -3.794 53.995 1.00 97.19 381 GLU A N 1
ATOM 3070 C CA . GLU A 1 381 ? -30.003 -2.738 54.540 1.00 97.19 381 GLU A CA 1
ATOM 3071 C C . GLU A 1 381 ? -30.773 -1.848 55.526 1.00 97.19 381 GLU A C 1
ATOM 3073 O O . GLU A 1 381 ? -30.313 -1.663 56.655 1.00 97.19 381 GLU A O 1
ATOM 3078 N N . GLU A 1 382 ? -31.975 -1.391 55.167 1.00 96.94 382 GLU A N 1
ATOM 3079 C CA . GLU A 1 382 ? -32.843 -0.583 56.031 1.00 96.94 382 GLU A CA 1
ATOM 3080 C C . GLU A 1 382 ? -33.221 -1.336 57.316 1.00 96.94 382 GLU A C 1
ATOM 3082 O O . GLU A 1 382 ? -33.046 -0.814 58.420 1.00 96.94 382 GLU A O 1
ATOM 3087 N N . ALA A 1 383 ? -33.642 -2.602 57.209 1.00 96.44 383 ALA A N 1
ATOM 3088 C CA . ALA A 1 383 ? -33.952 -3.436 58.373 1.00 96.44 383 ALA A CA 1
ATOM 3089 C C . ALA A 1 383 ? -32.735 -3.614 59.301 1.00 96.44 383 ALA A C 1
ATOM 3091 O O . ALA A 1 383 ? -32.853 -3.629 60.533 1.00 96.44 383 ALA A O 1
ATOM 3092 N N . LEU A 1 384 ? -31.538 -3.732 58.721 1.00 96.94 384 LEU A N 1
ATOM 3093 C CA . LEU A 1 384 ? -30.292 -3.844 59.469 1.00 96.94 384 LEU A CA 1
ATOM 3094 C C . LEU A 1 384 ? -29.926 -2.521 60.161 1.00 96.94 384 LEU A C 1
ATOM 3096 O O . LEU A 1 384 ? -29.447 -2.542 61.302 1.00 96.94 384 LEU A O 1
ATOM 3100 N N . GLU A 1 385 ? -30.159 -1.376 59.520 1.00 96.88 385 GLU A N 1
ATOM 3101 C CA . GLU A 1 385 ? -30.004 -0.057 60.138 1.00 96.88 385 GLU A CA 1
ATOM 3102 C C . GLU A 1 385 ? -30.993 0.164 61.287 1.00 96.88 385 GLU A C 1
ATOM 3104 O O . GLU A 1 385 ? -30.580 0.593 62.372 1.00 96.88 385 GLU A O 1
ATOM 3109 N N . GLU A 1 386 ? -32.260 -0.215 61.111 1.00 97.06 386 GLU A N 1
ATOM 3110 C CA . GLU A 1 386 ? -33.274 -0.135 62.161 1.00 97.06 386 GLU A CA 1
ATOM 3111 C C . GLU A 1 386 ? -32.893 -1.018 63.359 1.00 97.06 386 GLU A C 1
ATOM 3113 O O . GLU A 1 386 ? -32.895 -0.566 64.511 1.00 97.06 386 GLU A O 1
ATOM 3118 N N . MET A 1 387 ? -32.465 -2.262 63.113 1.00 95.88 387 MET A N 1
ATOM 3119 C CA . MET A 1 387 ? -32.000 -3.164 64.169 1.00 95.88 387 MET A CA 1
ATOM 3120 C C . MET A 1 387 ? -30.783 -2.587 64.905 1.00 95.88 387 MET A C 1
ATOM 3122 O O . MET A 1 387 ? -30.738 -2.609 66.140 1.00 95.88 387 MET A O 1
ATOM 3126 N N . LYS A 1 388 ? -29.812 -2.008 64.184 1.00 97.06 388 LYS A N 1
ATOM 3127 C CA . LYS A 1 388 ? -28.666 -1.305 64.789 1.00 97.06 388 LYS A CA 1
ATOM 3128 C C . LYS A 1 388 ? -29.118 -0.127 65.655 1.00 97.06 388 LYS A C 1
ATOM 3130 O O . LYS A 1 388 ? -28.602 0.047 66.765 1.00 97.06 388 LYS A O 1
ATOM 3135 N N . GLN A 1 389 ? -30.070 0.678 65.185 1.00 97.06 389 GLN A N 1
ATOM 3136 C CA . GLN A 1 389 ? -30.619 1.802 65.942 1.00 97.06 389 GLN A CA 1
ATOM 3137 C C . GLN A 1 389 ? -31.350 1.330 67.206 1.00 97.06 389 GLN A C 1
ATOM 3139 O O . GLN A 1 389 ? -31.129 1.894 68.284 1.00 97.06 389 GLN A O 1
ATOM 3144 N N . ASN A 1 390 ? -32.142 0.262 67.110 1.00 96.94 390 ASN A N 1
ATOM 3145 C CA . ASN A 1 390 ? -32.837 -0.358 68.236 1.00 96.94 390 ASN A CA 1
ATOM 3146 C C . ASN A 1 390 ? -31.853 -0.903 69.275 1.00 96.94 390 ASN A C 1
ATOM 3148 O O . ASN A 1 390 ? -31.979 -0.588 70.459 1.00 96.94 390 ASN A O 1
ATOM 3152 N N . ILE A 1 391 ? -30.805 -1.615 68.848 1.00 97.00 391 ILE A N 1
ATOM 3153 C CA . ILE A 1 391 ? -29.730 -2.078 69.739 1.00 97.00 391 ILE A CA 1
ATOM 3154 C C . ILE A 1 391 ? -29.063 -0.891 70.442 1.00 97.00 391 ILE A C 1
ATOM 3156 O O . ILE A 1 391 ? -28.874 -0.914 71.659 1.00 97.00 391 ILE A O 1
ATOM 3160 N N . LYS A 1 392 ? -28.737 0.179 69.708 1.00 97.38 392 LYS A N 1
ATOM 3161 C CA . LYS A 1 392 ? -28.111 1.385 70.272 1.00 97.38 392 LYS A CA 1
ATOM 3162 C C . LYS A 1 392 ? -29.020 2.087 71.286 1.00 97.38 392 LYS A C 1
ATOM 3164 O O . LYS A 1 392 ? -28.539 2.541 72.324 1.00 97.38 392 LYS A O 1
ATOM 3169 N N . SER A 1 393 ? -30.318 2.174 71.001 1.00 97.44 393 SER A N 1
ATOM 3170 C CA . SER A 1 393 ? -31.327 2.753 71.894 1.00 97.44 393 SER A CA 1
ATOM 3171 C C . SER A 1 393 ? -31.489 1.926 73.173 1.00 97.44 393 SER A C 1
ATOM 3173 O O . SER A 1 393 ? -31.389 2.467 74.275 1.00 97.44 393 SER A O 1
ATOM 3175 N N . THR A 1 394 ? -31.647 0.607 73.044 1.00 95.62 394 THR A N 1
ATOM 3176 C CA . THR A 1 394 ? -31.772 -0.321 74.176 1.00 95.62 394 THR A CA 1
ATOM 3177 C C . THR A 1 394 ? -30.515 -0.321 75.037 1.00 95.62 394 THR A C 1
ATOM 3179 O O . THR A 1 394 ? -30.619 -0.204 76.255 1.00 95.62 394 THR A O 1
ATOM 3182 N N . LYS A 1 395 ? -29.324 -0.329 74.425 1.00 97.06 395 LYS A N 1
ATOM 3183 C CA . LYS A 1 395 ? -28.051 -0.213 75.147 1.00 97.06 395 LYS A CA 1
ATOM 3184 C C . LYS A 1 395 ? -27.992 1.061 75.995 1.00 97.06 395 LYS A C 1
ATOM 3186 O O . LYS A 1 395 ? -27.664 0.980 77.172 1.00 97.06 395 LYS A O 1
ATOM 3191 N N . ARG A 1 396 ? -28.382 2.218 75.444 1.00 96.69 396 ARG A N 1
ATOM 3192 C CA . ARG A 1 396 ? -28.436 3.488 76.198 1.00 96.69 396 ARG A CA 1
ATOM 3193 C C . ARG A 1 396 ? -29.427 3.441 77.364 1.00 96.69 396 ARG A C 1
ATOM 3195 O O . ARG A 1 396 ? -29.128 3.972 78.431 1.00 96.69 396 ARG A O 1
ATOM 3202 N N . LYS A 1 397 ? -30.603 2.829 77.176 1.00 96.81 397 LYS A N 1
ATOM 3203 C CA . LYS A 1 397 ? -31.590 2.648 78.256 1.00 96.81 397 LYS A CA 1
ATOM 3204 C C . LYS A 1 397 ? -31.025 1.765 79.369 1.00 96.81 397 LYS A C 1
ATOM 3206 O O . LYS A 1 397 ? -31.036 2.181 80.522 1.00 96.81 397 LYS A O 1
ATOM 3211 N N . MET A 1 398 ? -30.446 0.620 79.012 1.00 95.38 398 MET A N 1
ATOM 3212 C CA . MET A 1 398 ? -29.814 -0.296 79.965 1.00 95.38 398 MET A CA 1
ATOM 3213 C C . MET A 1 398 ? -28.634 0.347 80.701 1.00 95.38 398 MET A C 1
ATOM 3215 O O . MET A 1 398 ? -28.498 0.169 81.907 1.00 95.38 398 MET A O 1
ATOM 3219 N N . GLU A 1 399 ? -27.786 1.121 80.017 1.00 96.50 399 GLU A N 1
ATOM 3220 C CA . GLU A 1 399 ? -26.689 1.872 80.646 1.00 96.50 399 GLU A CA 1
ATOM 3221 C C . GLU A 1 399 ? -27.219 2.898 81.656 1.00 96.50 399 GLU A C 1
ATOM 3223 O O . GLU A 1 399 ? -26.674 3.018 82.754 1.00 96.50 399 GLU A O 1
ATOM 3228 N N . LYS A 1 400 ? -28.317 3.591 81.326 1.00 96.62 400 LYS A N 1
ATOM 3229 C CA . LYS A 1 400 ? -28.981 4.527 82.240 1.00 96.62 400 LYS A CA 1
ATOM 3230 C C . LYS A 1 400 ? -29.561 3.812 83.460 1.00 96.62 400 LYS A C 1
ATOM 3232 O O . LYS A 1 400 ? -29.311 4.247 84.578 1.00 96.62 400 LYS A O 1
ATOM 3237 N N . GLU A 1 401 ? -30.290 2.715 83.265 1.00 96.38 401 GLU A N 1
ATOM 3238 C CA . GLU A 1 401 ? -30.827 1.894 84.360 1.00 96.38 401 GLU A CA 1
ATOM 3239 C C . GLU A 1 401 ? -29.705 1.337 85.245 1.00 96.38 401 GLU A C 1
ATOM 3241 O O . GLU A 1 401 ? -29.769 1.440 86.467 1.00 96.38 401 GLU A O 1
ATOM 3246 N N . THR A 1 402 ? -28.619 0.851 84.638 1.00 95.94 402 THR A N 1
ATOM 3247 C CA . THR A 1 402 ? -27.427 0.378 85.356 1.00 95.94 402 THR A CA 1
ATOM 3248 C C . THR A 1 402 ? -26.780 1.502 86.164 1.00 95.94 402 THR A C 1
ATOM 3250 O O . THR A 1 402 ? -26.354 1.277 87.294 1.00 95.94 402 THR A O 1
ATOM 3253 N N . SER A 1 403 ? -26.707 2.719 85.616 1.00 96.44 403 SER A N 1
ATOM 3254 C CA . SER A 1 403 ? -26.189 3.889 86.332 1.00 96.44 403 SER A CA 1
ATOM 3255 C C . SER A 1 403 ? -27.060 4.254 87.533 1.00 96.44 403 SER A C 1
ATOM 3257 O O . SER A 1 403 ? -26.523 4.539 88.599 1.00 96.44 403 SER A O 1
ATOM 3259 N N . VAL A 1 404 ? -28.387 4.222 87.380 1.00 96.56 404 VAL A N 1
ATOM 3260 C CA . VAL A 1 404 ? -29.332 4.495 88.475 1.00 96.56 404 VAL A CA 1
ATOM 3261 C C . VAL A 1 404 ? -29.215 3.433 89.569 1.00 96.56 404 VAL A C 1
ATOM 3263 O O . VAL A 1 404 ? -29.141 3.776 90.746 1.00 96.56 404 VAL A O 1
ATOM 3266 N N . LEU A 1 405 ? -29.140 2.152 89.196 1.00 95.50 405 LEU A N 1
ATOM 3267 C CA . LEU A 1 405 ? -28.951 1.058 90.151 1.00 95.50 405 LEU A CA 1
ATOM 3268 C C . LEU A 1 405 ? -27.614 1.172 90.891 1.00 95.50 405 LEU A C 1
ATOM 3270 O O . LEU A 1 405 ? -27.581 0.985 92.103 1.00 95.50 405 LEU A O 1
ATOM 3274 N N . LYS A 1 406 ? -26.526 1.534 90.199 1.00 95.94 406 LYS A N 1
ATOM 3275 C CA . LYS A 1 406 ? -25.232 1.821 90.840 1.00 95.94 406 LYS A CA 1
ATOM 3276 C C . LYS A 1 406 ? -25.340 2.967 91.843 1.00 95.94 406 LYS A C 1
ATOM 3278 O O . LYS A 1 406 ? -24.920 2.808 92.981 1.00 95.94 406 LYS A O 1
ATOM 3283 N N . GLU A 1 407 ? -25.974 4.076 91.463 1.00 96.25 407 GLU A N 1
ATOM 3284 C CA . GLU A 1 407 ? -26.176 5.213 92.367 1.00 96.25 407 GLU A CA 1
ATOM 3285 C C . GLU A 1 407 ? -27.018 4.821 93.597 1.00 96.25 407 GLU A C 1
ATOM 3287 O O . GLU A 1 407 ? -26.753 5.263 94.715 1.00 96.25 407 GLU A O 1
ATOM 3292 N N . GLN A 1 408 ? -28.027 3.963 93.419 1.00 96.25 408 GLN A N 1
ATOM 3293 C CA . GLN A 1 408 ? -28.824 3.431 94.522 1.00 96.25 408 GLN A CA 1
ATOM 3294 C C . GLN A 1 408 ? -27.999 2.519 95.442 1.00 96.25 408 GLN A C 1
ATOM 3296 O O . GLN A 1 408 ? -28.120 2.636 96.662 1.00 96.25 408 GLN A O 1
ATOM 3301 N N . ILE A 1 409 ? -27.147 1.654 94.882 1.00 96.50 409 ILE A N 1
ATOM 3302 C CA . ILE A 1 409 ? -26.204 0.825 95.646 1.00 96.50 409 ILE A CA 1
ATOM 3303 C C . ILE A 1 409 ? -25.260 1.718 96.460 1.00 96.50 409 ILE A C 1
ATOM 3305 O O . ILE A 1 409 ? -25.107 1.497 97.657 1.00 96.50 409 ILE A O 1
ATOM 3309 N N . ASP A 1 410 ? -24.692 2.767 95.863 1.00 96.31 410 ASP A N 1
ATOM 3310 C CA . ASP A 1 410 ? -23.786 3.694 96.553 1.00 96.31 410 ASP A CA 1
ATOM 3311 C C . ASP A 1 410 ? -24.488 4.447 97.693 1.00 96.31 410 ASP A C 1
ATOM 3313 O O . ASP A 1 410 ? -23.938 4.590 98.792 1.00 96.31 410 ASP A O 1
ATOM 3317 N N . LYS A 1 411 ? -25.738 4.879 97.477 1.00 95.81 411 LYS A N 1
ATOM 3318 C CA . LYS A 1 411 ? -26.577 5.489 98.522 1.00 95.81 411 LYS A CA 1
ATOM 3319 C C . LYS A 1 411 ? -26.842 4.521 99.673 1.00 95.81 411 LYS A C 1
ATOM 3321 O O . LYS A 1 411 ? -26.694 4.914 100.831 1.00 95.81 411 LYS A O 1
ATOM 3326 N N . LEU A 1 412 ? -27.211 3.274 99.373 1.00 95.62 412 LEU A N 1
ATOM 3327 C CA . LEU A 1 412 ? -27.458 2.245 100.386 1.00 95.62 412 LEU A CA 1
ATOM 3328 C C . LEU A 1 412 ? -26.178 1.885 101.144 1.00 95.62 412 LEU A C 1
ATOM 3330 O O . LEU A 1 412 ? -26.205 1.869 102.367 1.00 95.62 412 LEU A O 1
ATOM 3334 N N . ASN A 1 413 ? -25.047 1.703 100.461 1.00 95.75 413 ASN A N 1
ATOM 3335 C CA . ASN A 1 413 ? -23.746 1.460 101.092 1.00 95.75 413 ASN A CA 1
ATOM 3336 C C . ASN A 1 413 ? -23.336 2.614 102.014 1.00 95.75 413 ASN A C 1
ATOM 3338 O O . ASN A 1 413 ? -22.865 2.389 103.126 1.00 95.75 413 ASN A O 1
ATOM 3342 N N . THR A 1 414 ? -23.572 3.861 101.594 1.00 96.06 414 THR A N 1
ATOM 3343 C CA . THR A 1 414 ? -23.325 5.041 102.436 1.00 96.06 414 THR A CA 1
ATOM 3344 C C . THR A 1 414 ? -24.239 5.055 103.666 1.00 96.06 414 THR A C 1
ATOM 3346 O O . THR A 1 414 ? -23.798 5.411 104.759 1.00 96.06 414 THR A O 1
ATOM 3349 N N . ALA A 1 415 ? -25.514 4.684 103.512 1.00 96.06 415 ALA A N 1
ATOM 3350 C CA . ALA A 1 415 ? -26.463 4.589 104.620 1.00 96.06 415 ALA A CA 1
ATOM 3351 C C . ALA A 1 415 ? -26.092 3.466 105.602 1.00 96.06 415 ALA A C 1
ATOM 3353 O O . ALA A 1 415 ? -26.095 3.708 106.806 1.00 96.06 415 ALA A O 1
ATOM 3354 N N . ILE A 1 416 ? -25.703 2.292 105.093 1.00 95.38 416 ILE A N 1
ATOM 3355 C CA . ILE A 1 416 ? -25.187 1.168 105.884 1.00 95.38 416 ILE A CA 1
ATOM 3356 C C . ILE A 1 416 ? -23.953 1.615 106.664 1.00 95.38 416 ILE A C 1
ATOM 3358 O O . ILE A 1 416 ? -23.940 1.483 107.879 1.00 95.38 416 ILE A O 1
ATOM 3362 N N . GLY A 1 417 ? -22.967 2.241 106.012 1.00 94.81 417 GLY A N 1
ATOM 3363 C CA . GLY A 1 417 ? -21.767 2.736 106.692 1.00 94.81 417 GLY A CA 1
ATOM 3364 C C . GLY A 1 417 ? -22.081 3.750 107.799 1.00 94.81 417 GLY A C 1
ATOM 3365 O O . GLY A 1 417 ? -21.524 3.668 108.892 1.00 94.81 417 GLY A O 1
ATOM 3366 N N . LYS A 1 418 ? -23.025 4.676 107.568 1.00 95.06 418 LYS A N 1
ATOM 3367 C CA . LYS A 1 418 ? -23.501 5.596 108.617 1.00 95.06 418 LYS A CA 1
ATOM 3368 C C . LYS A 1 418 ? -24.143 4.842 109.779 1.00 95.06 418 LYS A C 1
ATOM 3370 O O . LYS A 1 418 ? -23.852 5.154 110.931 1.00 95.06 418 LYS A O 1
ATOM 3375 N N . GLU A 1 419 ? -24.996 3.865 109.504 1.00 93.44 419 GLU A N 1
ATOM 3376 C CA . GLU A 1 419 ? -25.664 3.097 110.554 1.00 93.44 419 GLU A CA 1
ATOM 3377 C C . GLU A 1 419 ? -24.682 2.206 111.327 1.00 93.44 419 GLU A C 1
ATOM 3379 O O . GLU A 1 419 ? -24.746 2.157 112.549 1.00 93.44 419 GLU A O 1
ATOM 3384 N N . GLU A 1 420 ? -23.693 1.611 110.657 1.00 94.38 420 GLU A N 1
ATOM 3385 C CA . GLU A 1 420 ? -22.591 0.887 111.295 1.00 94.38 420 GLU A CA 1
ATOM 3386 C C . GLU A 1 420 ? -21.753 1.793 112.205 1.00 94.38 420 GLU A C 1
ATOM 3388 O O . GLU A 1 420 ? -21.388 1.379 113.305 1.00 94.38 420 GLU A O 1
ATOM 3393 N N . THR A 1 421 ? -21.450 3.033 111.792 1.00 94.38 421 THR A N 1
ATOM 3394 C CA . THR A 1 421 ? -20.749 3.991 112.670 1.00 94.38 421 THR A CA 1
ATOM 3395 C C . THR A 1 421 ? -21.586 4.357 113.891 1.00 94.38 421 THR A C 1
ATOM 3397 O O . THR A 1 421 ? -21.074 4.300 115.003 1.00 94.38 421 THR A O 1
ATOM 3400 N N . LYS A 1 422 ? -22.889 4.625 113.724 1.00 93.94 422 LYS A N 1
ATOM 3401 C CA . LYS A 1 422 ? -23.792 4.860 114.861 1.00 93.94 422 LYS A CA 1
ATOM 3402 C C . LYS A 1 422 ? -23.893 3.644 115.776 1.00 93.94 422 LYS A C 1
ATOM 3404 O O . LYS A 1 422 ? -23.929 3.815 116.989 1.00 93.94 422 LYS A O 1
ATOM 3409 N N . ALA A 1 423 ? -23.951 2.435 115.217 1.00 91.94 423 ALA A N 1
ATOM 3410 C CA . ALA A 1 423 ? -23.995 1.199 115.986 1.00 91.94 423 ALA A CA 1
ATOM 3411 C C . ALA A 1 423 ? -22.718 1.031 116.819 1.00 91.94 423 ALA A C 1
ATOM 3413 O O . ALA A 1 423 ? -22.814 0.755 118.010 1.00 91.94 423 ALA A O 1
ATOM 3414 N N . LYS A 1 424 ? -21.540 1.295 116.235 1.00 93.06 424 LYS A N 1
ATOM 3415 C CA . LYS A 1 424 ? -20.255 1.318 116.957 1.00 93.06 424 LYS A CA 1
ATOM 3416 C C . LYS A 1 424 ? -20.213 2.404 118.037 1.00 93.06 424 LYS A C 1
ATOM 3418 O O . LYS A 1 424 ? -19.766 2.132 119.148 1.00 93.06 424 LYS A O 1
ATOM 3423 N N . ASP A 1 425 ? -20.711 3.606 117.750 1.00 91.12 425 ASP A N 1
ATOM 3424 C CA . ASP A 1 425 ? -20.783 4.703 118.725 1.00 91.12 425 ASP A CA 1
ATOM 3425 C C . ASP A 1 425 ? -21.716 4.362 119.895 1.00 91.12 425 ASP A C 1
ATOM 3427 O O . ASP A 1 425 ? -21.402 4.639 121.053 1.00 91.12 425 ASP A O 1
ATOM 3431 N N . LEU A 1 426 ? -22.875 3.760 119.612 1.00 90.00 426 LEU A N 1
ATOM 3432 C CA . LEU A 1 426 ? -23.818 3.287 120.624 1.00 90.00 426 LEU A CA 1
ATOM 3433 C C . LEU A 1 426 ? -23.236 2.131 121.432 1.00 90.00 426 LEU A C 1
ATOM 3435 O O . LEU A 1 426 ? -23.388 2.125 122.648 1.00 90.00 426 LEU A O 1
ATOM 3439 N N . GLU A 1 427 ? -22.537 1.194 120.794 1.00 88.50 427 GLU A N 1
ATOM 3440 C CA . GLU A 1 427 ? -21.825 0.119 121.481 1.00 88.50 427 GLU A CA 1
ATOM 3441 C C . GLU A 1 427 ? -20.758 0.688 122.425 1.00 88.50 427 GLU A C 1
ATOM 3443 O O . GLU A 1 427 ? -20.687 0.290 123.586 1.00 88.50 427 GLU A O 1
ATOM 3448 N N . MET A 1 428 ? -19.972 1.672 121.976 1.00 84.81 428 MET A N 1
ATOM 3449 C CA . MET A 1 428 ? -18.995 2.366 122.818 1.00 84.81 428 MET A CA 1
ATOM 3450 C C . MET A 1 428 ? -19.669 3.085 123.994 1.00 84.81 428 MET A C 1
ATOM 3452 O O . MET A 1 428 ? -19.208 2.956 125.128 1.00 84.81 428 MET A O 1
ATOM 3456 N N . LYS A 1 429 ? -20.780 3.797 123.759 1.00 85.56 429 LYS A N 1
ATOM 3457 C CA . LYS A 1 429 ? -21.564 4.451 124.822 1.00 85.56 429 LYS A CA 1
ATOM 3458 C C . LYS A 1 429 ? -22.150 3.447 125.810 1.00 85.56 429 LYS A C 1
ATOM 3460 O O . LYS A 1 429 ? -22.082 3.691 127.007 1.00 85.56 429 LYS A O 1
ATOM 3465 N N . ALA A 1 430 ? -22.690 2.326 125.338 1.00 82.88 430 ALA A N 1
ATOM 3466 C CA . ALA A 1 430 ? -23.223 1.265 126.186 1.00 82.88 430 ALA A CA 1
ATOM 3467 C C . ALA A 1 430 ? -22.113 0.614 127.021 1.00 82.88 430 ALA A C 1
ATOM 3469 O O . ALA A 1 430 ? -22.293 0.405 128.217 1.00 82.88 430 ALA A O 1
ATOM 3470 N N . ARG A 1 431 ? -20.933 0.376 126.430 1.00 81.06 431 ARG A N 1
ATOM 3471 C CA . ARG A 1 431 ? -19.745 -0.073 127.170 1.00 81.06 431 ARG A CA 1
ATOM 3472 C C . ARG A 1 431 ? -19.315 0.944 128.231 1.00 81.06 431 ARG A C 1
ATOM 3474 O O . ARG A 1 431 ? -19.010 0.530 129.339 1.00 81.06 431 ARG A O 1
ATOM 3481 N N . MET A 1 432 ? -19.323 2.246 127.931 1.00 74.38 432 MET A N 1
ATOM 3482 C CA . MET A 1 432 ? -19.036 3.298 128.920 1.00 74.38 432 MET A CA 1
ATOM 3483 C C . MET A 1 432 ? -20.086 3.355 130.036 1.00 74.38 432 MET A C 1
ATOM 3485 O O . MET A 1 432 ? -19.722 3.490 131.198 1.00 74.38 432 MET A O 1
ATOM 3489 N N . PHE A 1 433 ? -21.372 3.235 129.699 1.00 68.94 433 PHE A N 1
ATOM 3490 C CA . PHE A 1 433 ? -22.466 3.275 130.670 1.00 68.94 433 PHE A CA 1
ATOM 3491 C C . PHE A 1 433 ? -22.448 2.051 131.596 1.00 68.94 433 PHE A C 1
ATOM 3493 O O . PHE A 1 433 ? -22.618 2.204 132.798 1.00 68.94 433 PHE A O 1
ATOM 3500 N N . ASN A 1 434 ? -22.141 0.862 131.066 1.00 63.53 434 ASN A N 1
ATOM 3501 C CA . ASN A 1 434 ? -21.961 -0.357 131.862 1.00 63.53 434 ASN A CA 1
ATOM 3502 C C . ASN A 1 434 ? -20.692 -0.351 132.734 1.00 63.53 434 ASN A C 1
ATOM 3504 O O . ASN A 1 434 ? -20.580 -1.193 133.615 1.00 63.53 434 ASN A O 1
ATOM 3508 N N . PHE A 1 435 ? -19.732 0.546 132.486 1.00 58.38 435 PHE A N 1
ATOM 3509 C CA . PHE A 1 435 ? -18.520 0.692 133.307 1.00 58.38 435 PHE A CA 1
ATOM 3510 C C . PHE A 1 435 ? -18.679 1.747 134.416 1.00 58.38 435 PHE A C 1
ATOM 3512 O O . PHE A 1 435 ? -17.798 1.899 135.259 1.00 58.38 435 PHE A O 1
ATOM 3519 N N . GLY A 1 436 ? -19.779 2.506 134.413 1.00 58.88 436 GLY A N 1
ATOM 3520 C CA . GLY A 1 436 ? -20.145 3.355 135.537 1.00 58.88 436 GLY A CA 1
ATOM 3521 C C . GLY A 1 436 ? -20.772 2.493 136.621 1.00 58.88 436 GLY A C 1
ATOM 3522 O O . GLY A 1 436 ? -21.963 2.211 136.543 1.00 58.88 436 GLY A O 1
ATOM 3523 N N . ASP A 1 437 ? -19.981 2.079 137.611 1.00 54.22 437 ASP A N 1
ATOM 3524 C CA . ASP A 1 437 ? -20.457 1.446 138.846 1.00 54.22 437 ASP A CA 1
ATOM 3525 C C . ASP A 1 437 ? -21.370 2.423 139.612 1.00 54.22 437 ASP A C 1
ATOM 3527 O O . ASP A 1 437 ? -20.978 3.093 140.570 1.00 54.22 437 ASP A O 1
ATOM 3531 N N . PHE A 1 438 ? -22.616 2.553 139.161 1.00 58.38 438 PHE A N 1
ATOM 3532 C CA . PHE A 1 438 ? -23.695 3.134 139.940 1.00 58.38 438 PHE A CA 1
ATOM 3533 C C . PHE A 1 438 ? -24.095 2.080 140.969 1.00 58.38 438 PHE A C 1
ATOM 3535 O O . PHE A 1 438 ? -24.983 1.269 140.714 1.00 58.38 438 PHE A O 1
ATOM 3542 N N . ASN A 1 439 ? -23.400 2.063 142.111 1.00 62.94 439 ASN A N 1
ATOM 3543 C CA . ASN A 1 439 ? -23.747 1.214 143.247 1.00 62.94 439 ASN A CA 1
ATOM 3544 C C . ASN A 1 439 ? -25.204 1.476 143.641 1.00 62.94 439 ASN A C 1
ATOM 3546 O O . ASN A 1 439 ? -25.523 2.455 144.320 1.00 62.94 439 ASN A O 1
ATOM 3550 N N . GLN A 1 440 ? -26.090 0.586 143.197 1.00 66.44 440 GLN A N 1
ATOM 3551 C CA . GLN A 1 440 ? -27.516 0.602 143.506 1.00 66.44 440 GLN A CA 1
ATOM 3552 C C . GLN A 1 440 ? -27.742 0.623 145.026 1.00 66.44 440 GLN A C 1
ATOM 3554 O O . GLN A 1 440 ? -28.635 1.315 145.509 1.00 66.44 440 GLN A O 1
ATOM 3559 N N . GLU A 1 441 ? -26.851 -0.024 145.781 1.00 67.56 441 GLU A N 1
ATOM 3560 C CA . GLU A 1 441 ? -26.828 -0.005 147.245 1.00 67.56 441 GLU A CA 1
ATOM 3561 C C . GLU A 1 441 ? -26.622 1.404 147.833 1.00 67.56 441 GLU A C 1
ATOM 3563 O O . GLU A 1 441 ? -27.259 1.748 148.828 1.00 67.56 441 GLU A O 1
ATOM 3568 N N . ASP A 1 442 ? -25.792 2.261 147.224 1.00 70.44 442 ASP A N 1
ATOM 3569 C CA . ASP A 1 442 ? -25.579 3.631 147.713 1.00 70.44 442 ASP A CA 1
ATOM 3570 C C . ASP A 1 442 ? -26.791 4.534 147.423 1.00 70.44 442 ASP A C 1
ATOM 3572 O O . ASP A 1 442 ? -27.123 5.408 148.231 1.00 70.44 442 ASP A O 1
ATOM 3576 N N . GLN A 1 443 ? -27.495 4.306 146.307 1.00 69.88 443 GLN A N 1
ATOM 3577 C CA . GLN A 1 443 ? -28.737 5.019 145.986 1.00 69.88 443 GLN A CA 1
ATOM 3578 C C . GLN A 1 443 ? -29.899 4.579 146.883 1.00 69.88 443 GLN A C 1
ATOM 3580 O O . GLN A 1 443 ? -30.624 5.432 147.401 1.00 69.88 443 GLN A O 1
ATOM 3585 N N . GLU A 1 444 ? -30.049 3.275 147.130 1.00 76.69 444 GLU A N 1
ATOM 3586 C CA . GLU A 1 444 ? -31.040 2.743 148.072 1.00 76.69 444 GLU A CA 1
ATOM 3587 C C . GLU A 1 444 ? -30.759 3.208 149.506 1.00 76.69 444 GLU A C 1
ATOM 3589 O O . GLU A 1 444 ? -31.691 3.600 150.210 1.00 76.69 444 GLU A O 1
ATOM 3594 N N . ARG A 1 445 ? -29.484 3.284 149.922 1.00 79.44 445 ARG A N 1
ATOM 3595 C CA . ARG A 1 445 ? -29.112 3.839 151.234 1.00 79.44 445 ARG A CA 1
ATOM 3596 C C . ARG A 1 445 ? -29.509 5.308 151.366 1.00 79.44 445 ARG A C 1
ATOM 3598 O O . ARG A 1 445 ? -30.063 5.701 152.392 1.00 79.44 445 ARG A O 1
ATOM 3605 N N . MET A 1 446 ? -29.259 6.119 150.338 1.00 78.00 446 MET A N 1
ATOM 3606 C CA . MET A 1 446 ? -29.601 7.545 150.353 1.00 78.00 446 MET A CA 1
ATOM 3607 C C . MET A 1 446 ? -31.123 7.772 150.355 1.00 78.00 446 MET A C 1
ATOM 3609 O O . MET A 1 446 ? -31.618 8.659 151.053 1.00 78.00 446 MET A O 1
ATOM 3613 N N . LEU A 1 447 ? -31.877 6.941 149.626 1.00 79.69 447 LEU A N 1
ATOM 3614 C CA . LEU A 1 447 ? -33.342 6.955 149.634 1.00 79.69 447 LEU A CA 1
ATOM 3615 C C . LEU A 1 447 ? -33.915 6.516 150.988 1.00 79.69 447 LEU A C 1
ATOM 3617 O O . LEU A 1 447 ? -34.860 7.139 151.474 1.00 79.69 447 LEU A O 1
ATOM 3621 N N . ALA A 1 448 ? -33.329 5.499 151.624 1.00 80.94 448 ALA A N 1
ATOM 3622 C CA . ALA A 1 448 ? -33.729 5.054 152.956 1.00 80.94 448 ALA A CA 1
ATOM 3623 C C . ALA A 1 448 ? -33.478 6.135 154.024 1.00 80.94 448 ALA A C 1
ATOM 3625 O O . ALA A 1 448 ? -34.370 6.419 154.825 1.00 80.94 448 ALA A O 1
ATOM 3626 N N . GLU A 1 449 ? -32.314 6.799 154.000 1.00 82.69 449 GLU A N 1
ATOM 3627 C CA . GLU A 1 449 ? -32.018 7.934 154.890 1.00 82.69 449 GLU A CA 1
ATOM 3628 C C . GLU A 1 449 ? -32.996 9.097 154.696 1.00 82.69 449 GLU A C 1
ATOM 3630 O O . GLU A 1 449 ? -33.434 9.721 155.668 1.00 82.69 449 GLU A O 1
ATOM 3635 N N . LEU A 1 450 ? -33.348 9.402 153.444 1.00 82.75 450 LEU A N 1
ATOM 3636 C CA . LEU A 1 450 ? -34.323 10.442 153.146 1.00 82.75 450 LEU A CA 1
ATOM 3637 C C . LEU A 1 450 ? -35.701 10.067 153.696 1.00 82.75 450 LEU A C 1
ATOM 3639 O O . LEU A 1 450 ? -36.328 10.890 154.360 1.00 82.75 450 LEU A O 1
ATOM 3643 N N . ASN A 1 451 ? -36.145 8.829 153.475 1.00 81.56 451 ASN A N 1
ATOM 3644 C CA . ASN A 1 451 ? -37.440 8.355 153.952 1.00 81.56 451 ASN A CA 1
ATOM 3645 C C . ASN A 1 451 ? -37.523 8.398 155.486 1.00 81.56 451 ASN A C 1
ATOM 3647 O O . ASN A 1 451 ? -38.521 8.850 156.040 1.00 81.56 451 ASN A O 1
ATOM 3651 N N . GLN A 1 452 ? -36.439 8.037 156.179 1.00 80.81 452 GLN A N 1
ATOM 3652 C CA . GLN A 1 452 ? -36.361 8.104 157.638 1.00 80.81 452 GLN A CA 1
ATOM 3653 C C . GLN A 1 452 ? -36.413 9.550 158.162 1.00 80.81 452 GLN A C 1
ATOM 3655 O O . GLN A 1 452 ? -37.099 9.836 159.145 1.00 80.81 452 GLN A O 1
ATOM 3660 N N . LYS A 1 453 ? -35.738 10.494 157.487 1.00 80.94 453 LYS A N 1
ATOM 3661 C CA . LYS A 1 453 ? -35.839 11.926 157.819 1.00 80.94 453 LYS A CA 1
ATOM 3662 C C . LYS A 1 453 ? -37.243 12.470 157.573 1.00 80.94 453 LYS A C 1
ATOM 3664 O O . LYS A 1 453 ? -37.732 13.244 158.392 1.00 80.94 453 LYS A O 1
ATOM 3669 N N . VAL A 1 454 ? -37.892 12.064 156.483 1.00 79.81 454 VAL A N 1
ATOM 3670 C CA . VAL A 1 454 ? -39.274 12.453 156.179 1.00 79.81 454 VAL A CA 1
ATOM 3671 C C . VAL A 1 454 ? -40.225 11.918 157.249 1.00 79.81 454 VAL A C 1
ATOM 3673 O O . VAL A 1 454 ? -41.015 12.701 157.766 1.00 79.81 454 VAL A O 1
ATOM 3676 N N . GLU A 1 455 ? -40.098 10.652 157.660 1.00 77.38 455 GLU A N 1
ATOM 3677 C CA . GLU A 1 455 ? -40.889 10.070 158.758 1.00 77.38 455 GLU A CA 1
ATOM 3678 C C . GLU A 1 455 ? -40.699 10.838 160.076 1.00 77.38 455 GLU A C 1
ATOM 3680 O O . GLU A 1 455 ? -41.672 11.145 160.767 1.00 77.38 455 GLU A O 1
ATOM 3685 N N . HIS A 1 456 ? -39.457 11.211 160.405 1.00 75.56 456 HIS A N 1
ATOM 3686 C CA . HIS A 1 456 ? -39.149 11.986 161.607 1.00 75.56 456 HIS A CA 1
ATOM 3687 C C . HIS A 1 456 ? -39.787 13.386 161.580 1.00 75.56 456 HIS A C 1
ATOM 3689 O O . HIS A 1 456 ? -40.349 13.825 162.582 1.00 75.56 456 HIS A O 1
ATOM 3695 N N . VAL A 1 457 ? -39.742 14.089 160.439 1.00 78.06 457 VAL A N 1
ATOM 3696 C CA . VAL A 1 457 ? -40.427 15.387 160.284 1.00 78.06 457 VAL A CA 1
ATOM 3697 C C . VAL A 1 457 ? -41.949 15.219 160.350 1.00 78.06 457 VAL A C 1
ATOM 3699 O O . VAL A 1 457 ? -42.623 16.024 160.991 1.00 78.06 457 VAL A O 1
ATOM 3702 N N . TYR A 1 458 ? -42.494 14.154 159.756 1.00 71.88 458 TYR A N 1
ATOM 3703 C CA . TYR A 1 458 ? -43.932 13.876 159.778 1.00 71.88 458 TYR A CA 1
ATOM 3704 C C . TYR A 1 458 ? -44.443 13.601 161.202 1.00 71.88 458 TYR A C 1
ATOM 3706 O O . TYR A 1 458 ? -45.446 14.186 161.615 1.00 71.88 458 TYR A O 1
ATOM 3714 N N . ARG A 1 459 ? -43.711 12.802 161.996 1.00 70.88 459 ARG A N 1
ATOM 3715 C CA . ARG A 1 459 ? -44.005 12.569 163.424 1.00 70.88 459 ARG A CA 1
ATOM 3716 C C . ARG A 1 459 ? -43.906 13.847 164.262 1.00 70.88 459 ARG A C 1
ATOM 3718 O O . ARG A 1 459 ? -44.763 14.083 165.108 1.00 70.88 459 ARG A O 1
ATOM 3725 N N . ALA A 1 460 ? -42.899 14.688 164.016 1.00 67.75 460 ALA A N 1
ATOM 3726 C CA . ALA A 1 460 ? -42.659 15.904 164.798 1.00 67.75 460 ALA A CA 1
ATOM 3727 C C . ALA A 1 460 ? -43.686 17.029 164.553 1.00 67.75 460 ALA A C 1
ATOM 3729 O O . ALA A 1 460 ? -43.859 17.885 165.421 1.00 67.75 460 ALA A O 1
ATOM 3730 N N . CYS A 1 461 ? -44.362 17.050 163.399 1.00 69.31 461 CYS A N 1
ATOM 3731 C CA . CYS A 1 461 ? -45.299 18.122 163.045 1.00 69.31 461 CYS A CA 1
ATOM 3732 C C . CYS A 1 461 ? -46.788 17.765 163.195 1.00 69.31 461 CYS A C 1
ATOM 3734 O O . CYS A 1 461 ? -47.594 18.687 163.299 1.00 69.31 461 CYS A O 1
ATOM 3736 N N . ILE A 1 462 ? -47.176 16.482 163.181 1.00 64.38 462 ILE A N 1
ATOM 3737 C CA . ILE A 1 462 ? -48.597 16.076 163.084 1.00 64.38 462 ILE A CA 1
ATOM 3738 C C . ILE A 1 462 ? -49.061 15.170 164.250 1.00 64.38 462 ILE A C 1
ATOM 3740 O O . ILE A 1 462 ? -50.264 15.062 164.475 1.00 64.38 462 ILE A O 1
ATOM 3744 N N . GLY A 1 463 ? -48.149 14.630 165.074 1.00 55.91 463 GLY A N 1
ATOM 3745 C CA . GLY A 1 463 ? -48.498 13.758 166.209 1.00 55.91 463 GLY A CA 1
ATOM 3746 C C . GLY A 1 463 ? -48.962 12.355 165.783 1.00 55.91 463 GLY A C 1
ATOM 3747 O O . GLY A 1 463 ? -49.376 12.146 164.643 1.00 55.91 463 GLY A O 1
ATOM 3748 N N . ASP A 1 464 ? -48.824 11.374 166.683 1.00 57.12 464 ASP A N 1
ATOM 3749 C CA . ASP A 1 464 ? -48.935 9.943 166.361 1.00 57.12 464 ASP A CA 1
ATOM 3750 C C . ASP A 1 464 ? -50.332 9.536 165.858 1.00 57.12 464 ASP A C 1
ATOM 3752 O O . ASP A 1 464 ? -51.363 9.809 166.473 1.00 57.12 464 ASP A O 1
ATOM 3756 N N . ASN A 1 465 ? -50.345 8.851 164.713 1.00 54.28 465 ASN A N 1
ATOM 3757 C CA . ASN A 1 465 ? -51.546 8.449 163.995 1.00 54.28 465 ASN A CA 1
ATOM 3758 C C . ASN A 1 465 ? -52.001 7.054 164.468 1.00 54.28 465 ASN A C 1
ATOM 3760 O O . ASN A 1 465 ? -51.505 6.031 163.993 1.00 54.28 465 ASN A O 1
ATOM 3764 N N . GLU A 1 466 ? -52.946 7.005 165.411 1.00 51.47 466 GLU A N 1
ATOM 3765 C CA . GLU A 1 466 ? -53.673 5.783 165.777 1.00 51.47 466 GLU A CA 1
ATOM 3766 C C . GLU A 1 466 ? -54.749 5.464 164.725 1.00 51.47 466 GLU A C 1
ATOM 3768 O O . GLU A 1 466 ? -55.923 5.803 164.867 1.00 51.47 466 GLU A O 1
ATOM 3773 N N . ALA A 1 467 ? -54.353 4.770 163.658 1.00 48.12 467 ALA A N 1
ATOM 3774 C CA . ALA A 1 467 ? -55.278 4.057 162.781 1.00 48.12 467 ALA A CA 1
ATOM 3775 C C . ALA A 1 467 ? -54.659 2.725 162.335 1.00 48.12 467 ALA A C 1
ATOM 3777 O O . ALA A 1 467 ? -53.871 2.652 161.396 1.00 48.12 467 ALA A O 1
ATOM 3778 N N . ASN A 1 468 ? -55.047 1.656 163.033 1.00 48.12 468 ASN A N 1
ATOM 3779 C CA . ASN A 1 468 ? -54.859 0.272 162.609 1.00 48.12 468 ASN A CA 1
ATOM 3780 C C . ASN A 1 468 ? -55.563 0.026 161.267 1.00 48.12 468 ASN A C 1
ATOM 3782 O O . ASN A 1 468 ? -56.790 0.105 161.211 1.00 48.12 468 ASN A O 1
ATOM 3786 N N . ILE A 1 469 ? -54.819 -0.395 160.240 1.00 46.62 469 ILE A N 1
ATOM 3787 C CA . ILE A 1 469 ? -55.342 -1.273 159.186 1.00 46.62 469 ILE A CA 1
ATOM 3788 C C . ILE A 1 469 ? -54.271 -2.316 158.846 1.00 46.62 469 ILE A C 1
ATOM 3790 O O . ILE A 1 469 ? -53.119 -2.012 158.552 1.00 46.62 469 ILE A O 1
ATOM 3794 N N . SER A 1 470 ? -54.702 -3.563 158.962 1.00 41.31 470 SER A N 1
ATOM 3795 C CA . SER A 1 470 ? -54.006 -4.828 158.773 1.00 41.31 470 SER A CA 1
ATOM 3796 C C . SER A 1 470 ? -53.705 -5.181 157.308 1.00 41.31 470 SER A C 1
ATOM 3798 O O . SER A 1 470 ? -54.555 -4.970 156.450 1.00 41.31 470 SER A O 1
ATOM 3800 N N . HIS A 1 471 ? -52.561 -5.845 157.117 1.00 43.66 471 HIS A N 1
ATOM 3801 C CA . HIS A 1 471 ? -52.215 -6.915 156.164 1.00 43.66 471 HIS A CA 1
ATOM 3802 C C . HIS A 1 471 ? -52.728 -6.916 154.710 1.00 43.66 471 HIS A C 1
ATOM 3804 O O . HIS A 1 471 ? -53.903 -7.152 154.430 1.00 43.66 471 HIS A O 1
ATOM 3810 N N . GLY A 1 472 ? -51.729 -6.890 153.821 1.00 34.31 472 GLY A N 1
ATOM 3811 C CA . GLY A 1 472 ? -51.656 -7.499 152.494 1.00 34.31 472 GLY A CA 1
ATOM 3812 C C . GLY A 1 472 ? -50.198 -7.530 152.070 1.00 34.31 472 GLY A C 1
ATOM 3813 O O . GLY A 1 472 ? -49.711 -6.437 151.717 1.00 34.31 472 GLY A O 1
#

InterPro domains:
  IPR025252 Domain of unknown function DUF4200 [PF13863] (142-259)
  IPR051147 Cilia- and flagella-associated domain-containing protein [PTHR21683] (47-456)

Sequence (472 aa):
MGDSREGSPGGSQVSGRRSGSGQVALPTSAKTVSSQHTFATDDIAPKNPFTMPQDNDIFMLRDKERQRKKQERIKNRNKKVHEKTTYASRVNFRTAQMIRPADSDEEKEEDSDKALAVKEDPQFVLAVTKDRHVEKESLADYISKKREMFLVQYSLGVKRDEMRKLEEIAHAEERKLEMAEQYLEEDAAMFDEFLKENDKNSVDAIRAAEAETKAKIEKVQEIKRITAQMMGIRSEISKYEELLKEYQLYKGFLESLTPNVWLDERKKVQDERREQKKKEKEKNEQNRKLVSTPSESSRGTGAKDARKLSKFGKTKELRRTPSQATQDSKSVAAATQAVEEEEETDEEPELYFSDSQQLLDIFAELEEQNLSLIQNSQETEEALEEMKQNIKSTKRKMEKETSVLKEQIDKLNTAIGKEETKAKDLEMKARMFNFGDFNQEDQERMLAELNQKVEHVYRACIGDNEANISHG

Solvent-accessible surface area (backbone atoms only — not comparable to full-atom values): 29446 Å² total; per-residue (Å²): 134,87,80,88,82,87,83,87,90,83,82,90,83,93,79,89,82,88,80,81,84,86,86,85,85,84,86,84,90,78,89,82,89,85,79,79,93,73,93,75,80,97,73,95,66,87,76,68,92,82,64,79,76,60,74,69,56,56,55,52,52,50,50,51,50,50,49,51,53,50,51,54,53,55,58,57,66,76,48,56,79,91,75,56,77,52,71,71,57,53,55,54,48,52,59,57,54,71,74,47,76,93,87,70,85,72,77,83,69,90,67,84,73,68,69,81,64,73,72,73,45,66,65,56,56,48,62,71,52,71,81,58,82,80,70,88,64,53,73,66,54,51,50,49,52,50,50,51,51,50,50,52,51,48,53,50,47,55,52,50,53,51,48,51,53,52,49,52,52,50,53,57,48,49,54,51,49,52,52,52,49,51,54,51,51,53,52,50,52,52,49,55,49,49,50,52,50,50,54,49,52,52,52,51,51,52,51,49,54,52,50,51,51,49,53,50,51,54,50,51,50,50,51,51,53,52,50,52,51,50,52,50,52,50,52,50,50,54,51,51,52,52,51,46,54,52,52,50,50,52,49,54,52,50,56,71,72,44,59,64,70,59,54,52,50,51,49,49,55,50,50,53,51,50,52,49,52,49,53,48,51,52,49,52,54,52,54,57,61,69,71,69,67,88,80,87,77,81,91,82,89,86,87,80,88,82,86,86,80,88,90,88,87,88,82,83,89,82,91,80,84,91,79,90,89,86,78,68,79,63,57,54,58,55,50,50,60,65,51,62,76,71,73,82,63,96,63,78,78,84,62,93,74,86,50,75,63,62,56,52,50,52,48,51,51,51,50,52,51,51,50,50,52,52,50,51,52,50,53,51,49,51,54,50,50,51,50,51,50,51,50,53,51,50,48,53,50,51,52,51,53,51,50,52,52,50,52,50,49,53,52,48,52,52,50,49,53,52,50,51,51,50,50,52,51,49,50,51,49,50,54,54,56,73,66,55,84,72,57,61,67,62,53,53,49,54,52,50,54,48,51,52,52,51,50,52,53,51,50,73,75,69,55,87,82,93,70,94,79,82,92,132

Mean predicted aligned error: 23.64 Å

Foldseek 3Di:
DDDDDDDDDDDDDDDDDDDDDDDDDDDDDDDDDDDDDDDDDDDDDPDDPPDDDDPVVVVVVVVVVVVVVVVVVVVQVPDDPVPDDDPVRVVVVVVVVVVDPPPPPDDPDVDPPPPPPVPVVVVVVCVVPVPDDDDPDDPVVVVVVVVVVVVVVVVVVVVVVVVVVVVVVVVVVVVVVVVVVVVVVVVVVVVVVVVVVVVVVVVVVVVVVVVVVVVVVVVVVVVVVVVVVVVVVVVVVVVVVVVVVVVVVVVVVLVVVDDVVVVVVVVVVVVVVVVVVVVVVVVVVVVVVVVPDDDDDDDDDDDDDDDDDDDDDDDDDDDDDDDDDPDPPVVVVVVVVVVVVPPPDPDDDDGPDPDPVVVVVVVVVVVVVVVVVVVVVVVVVVVVVVVVVVVVVVVVVVVVVVVVVVVVVVVVVVVVVVVVVVVVVVVVVVVVVVPPCPPPVVVVVVVVVVVVVVVVVVCVPPNDDPDDDDDD

Secondary structure (DSSP, 8-state):
------------------------------------------------TTPPPPHHHHHHHHHHHHHHHHHHHHHHHSS-GGGSPPHHHHHHHHHHHHTS-S-------------------HHHHHHHHTT-------HHHHHHHHHHHHHHHHHHHHHHHHHHHHHHHHHHHHHHHHHHHHHHHHHHHHHHHHHHHHHHHHHHHHHHHHHHHHHHHHHHHHHHHHHHHHHHHHHHHHHHHHHHHHHHHHHHHHHHHS-HHHHHHHHHHHHHHHHHHHHHHHHHHHHHHHS-----------------------------------SSTTHHHHHHHHHTTTSS--S----S--SHHHHHHHHHHHHHHHHHHHHHHHHHHHHHHHHHHHHHHHHHHHHHHHHHHHHHHHHHHHHHHHHHHHHHHHHHHHHHHHTS---HHHHHHHHHHHHHHHHHHHHHHH----------

Organism: Lingula anatina (NCBI:txid7574)

pLDDT: mean 72.36, std 23.33, range [28.44, 98.25]

Radius of gyration: 83.84 Å; Cα contacts (8 Å, |Δi|>4): 15; chains: 1; bounding box: 129×98×282 Å